Protein AF-A0A2G6C5L3-F1 (afdb_monomer_lite)

Foldseek 3Di:
DPDVVVVVVVVVVVCVVPVVVNVVVVVVVVVVVVVVVVVVVVLVVLVVVLVVVVCVVCVNDDDDDDDQDDPCVLQAADQQHDLVVLVVLVVQLVVVVVVVVVLCVVLVHDDDPVPADRQWDAQPPDDPPDDPSRRIGGDCPGVSRVVVSVVSVVVCVVVDCRDPVNVVVVCVVVVNPDDWDDQAAPPQAWPPQKAFQAPFDGDLVDRDQAFPDPALLRLQLCQSGRVFEGATAVVVCVVFFAPAPLLDQPFQEWAHELNNCCVRCVVVQVQDDQDPDPVVNVVSVVSSSVSQAFDKTKMKGKDPVVVVLSVVQVVLVVLCVVCVPPPPDDRDQWHWDDDPGHNDDIGTPHHNDDPVRVVVVVVVQVSCVSVVNDDDIDMDMGMYTYRGYDHADDDDDADDDPVSVSCPSNDDHDNHSHIYRHPVSNVSD

pLDDT: mean 88.71, std 8.8, range [53.41, 97.69]

Radius of gyration: 32.71 Å; chains: 1; bounding box: 73×80×100 Å

Sequence (429 aa):
MIRPSYCLKLARTKLSSKRGVLVTSVIVASLLFAALIVTVIVFTGAQKSAVEFIKQSGNDRYLVKVSPYIPYEQINFSLHPSLKEVRKIKAFEKRYYQQLKDKYKSLGLKYSQESEIPALQPWANAPDTLPEEQRVTVNFSSPIIQAMNARKFREYAKSATNKLSDLRQIGNKYGATGYYFVDKPSGLPVIPGTRFIQDGKEDFSVSELKSANPTNYGYYTKAIYNSNYTFTDQRLLERYLLTTDTSDLKGIPVVVSAQEAVALFGKKLGVVDEPKSAGQKKAWLKDLQAKLNGQTYQACYRNSAELSLLDKIQRDYADIKNNENNKNYVKPKLIYDYPAKACGDIVIKQDARTATDKQADAELEANQRKLGSYVAPMHRLLTFQIVGVKYAQPQTDHIKTADQYVKNLLVSSDDSWSLNIPIQMYQTL

Structure (mmCIF, N/CA/C/O backbone):
data_AF-A0A2G6C5L3-F1
#
_entry.id   AF-A0A2G6C5L3-F1
#
loop_
_atom_site.group_PDB
_atom_site.id
_atom_site.type_symbol
_atom_site.label_atom_id
_atom_site.label_alt_id
_atom_site.label_comp_id
_atom_site.label_asym_id
_atom_site.label_entity_id
_atom_site.label_seq_id
_atom_site.pdbx_PDB_ins_code
_atom_site.Cartn_x
_atom_site.Cartn_y
_atom_site.Cartn_z
_atom_site.occupancy
_atom_site.B_iso_or_equiv
_atom_site.auth_seq_id
_atom_site.auth_comp_id
_atom_site.auth_asym_id
_atom_site.auth_atom_id
_atom_site.pdbx_PDB_model_num
ATOM 1 N N . MET A 1 1 ? -12.134 57.193 52.582 1.00 58.41 1 MET A N 1
ATOM 2 C CA . MET A 1 1 ? -12.591 55.809 52.307 1.00 58.41 1 MET A CA 1
ATOM 3 C C . MET A 1 1 ? -13.951 55.596 52.948 1.00 58.41 1 MET A C 1
ATOM 5 O O . MET A 1 1 ? -14.066 55.752 54.159 1.00 58.41 1 MET A O 1
ATOM 9 N N . ILE A 1 2 ? -14.989 55.292 52.165 1.00 59.28 2 ILE A N 1
ATOM 10 C CA . ILE A 1 2 ? -16.306 54.950 52.723 1.00 59.28 2 ILE A CA 1
ATOM 11 C C . ILE A 1 2 ? -16.172 53.604 53.443 1.00 59.28 2 ILE A C 1
ATOM 13 O O . ILE A 1 2 ? -15.650 52.648 52.871 1.00 59.28 2 ILE A O 1
ATOM 17 N N . ARG A 1 3 ? -16.605 53.529 54.710 1.00 75.25 3 ARG A N 1
ATOM 18 C CA . ARG A 1 3 ? -16.563 52.269 55.466 1.00 75.25 3 ARG A CA 1
ATOM 19 C C . ARG A 1 3 ? -17.551 51.272 54.839 1.00 75.25 3 ARG A C 1
ATOM 21 O O . ARG A 1 3 ? -18.703 51.656 54.616 1.00 75.25 3 ARG A O 1
ATOM 28 N N . PRO A 1 4 ? -17.164 50.002 54.623 1.00 78.12 4 PRO A N 1
ATOM 29 C CA . PRO A 1 4 ? -18.036 48.974 54.041 1.00 78.12 4 PRO A CA 1
ATOM 30 C C . PRO A 1 4 ? -19.398 48.848 54.740 1.00 78.12 4 PRO A C 1
ATOM 32 O O . PRO A 1 4 ? -20.414 48.592 54.097 1.00 78.12 4 PRO A O 1
ATOM 35 N N . SER A 1 5 ? -19.440 49.109 56.050 1.00 78.75 5 SER A N 1
ATOM 36 C CA . SER A 1 5 ? -20.660 49.101 56.862 1.00 78.75 5 SER A CA 1
ATOM 37 C C . SER A 1 5 ? -21.695 50.150 56.436 1.00 78.75 5 SER A C 1
ATOM 39 O O . SER A 1 5 ? -22.891 49.857 56.430 1.00 78.75 5 SER A O 1
ATOM 41 N N . TYR A 1 6 ? -21.267 51.349 56.027 1.00 80.19 6 TYR A N 1
ATOM 42 C CA . TYR A 1 6 ? -22.177 52.388 55.535 1.00 80.19 6 TYR A CA 1
ATOM 43 C C . TYR A 1 6 ? -22.708 52.059 54.137 1.00 80.19 6 TYR A C 1
ATOM 45 O O . TYR A 1 6 ? -23.900 52.243 53.884 1.00 80.19 6 TYR A O 1
ATOM 53 N N . CYS A 1 7 ? -21.871 51.486 53.265 1.00 79.94 7 CYS A N 1
ATOM 54 C CA . CYS A 1 7 ? -22.304 50.981 51.958 1.00 79.94 7 CYS A CA 1
ATOM 55 C C . CYS A 1 7 ? -23.360 49.874 52.095 1.00 79.94 7 CYS A C 1
ATOM 57 O O . CYS A 1 7 ? -24.387 49.922 51.421 1.00 79.94 7 CYS A O 1
ATOM 59 N N . LEU A 1 8 ? -23.153 48.915 53.005 1.00 79.81 8 LEU A N 1
ATOM 60 C CA . LEU A 1 8 ? -24.110 47.840 53.297 1.00 79.81 8 LEU A CA 1
ATOM 61 C C . LEU A 1 8 ? -25.448 48.376 53.816 1.00 79.81 8 LEU A C 1
ATOM 63 O O . LEU A 1 8 ? -26.508 47.916 53.389 1.00 79.81 8 LEU A O 1
ATOM 67 N N . LYS A 1 9 ? -25.411 49.374 54.708 1.00 81.94 9 LYS A N 1
ATOM 68 C CA . LYS A 1 9 ? -26.623 49.992 55.261 1.00 81.94 9 LYS A CA 1
ATOM 69 C C . LYS A 1 9 ? -27.423 50.713 54.172 1.00 81.94 9 LYS A C 1
ATOM 71 O O . LYS A 1 9 ? -28.625 50.492 54.066 1.00 81.94 9 LYS A O 1
ATOM 76 N N . LEU A 1 10 ? -26.757 51.491 53.315 1.00 80.81 10 LEU A N 1
ATOM 77 C CA . LEU A 1 10 ? -27.392 52.179 52.186 1.00 80.81 10 LEU A CA 1
ATOM 78 C C . LEU A 1 10 ? -27.960 51.192 51.150 1.00 80.81 10 LEU A C 1
ATOM 80 O O . LEU A 1 10 ? -29.084 51.369 50.675 1.00 80.81 10 LEU A O 1
ATOM 84 N N . ALA A 1 11 ? -27.215 50.127 50.833 1.00 79.94 11 ALA A N 1
ATOM 85 C CA . ALA A 1 11 ? -27.660 49.069 49.931 1.00 79.94 11 ALA A CA 1
ATOM 86 C C . ALA A 1 11 ? -28.921 48.377 50.464 1.00 79.94 11 ALA A C 1
ATOM 88 O O . ALA A 1 11 ? -29.896 48.238 49.729 1.00 79.94 11 ALA A O 1
ATOM 89 N N . ARG A 1 12 ? -28.956 48.027 51.756 1.00 80.31 12 ARG A N 1
ATOM 90 C CA . ARG A 1 12 ? -30.131 47.416 52.395 1.00 80.31 12 ARG A CA 1
ATOM 91 C C . ARG A 1 12 ? -31.370 48.303 52.282 1.00 80.31 12 ARG A C 1
ATOM 93 O O . ARG A 1 12 ? -32.435 47.814 51.905 1.00 80.31 12 ARG A O 1
ATOM 100 N N . THR A 1 13 ? -31.232 49.602 52.540 1.00 79.62 13 THR A N 1
ATOM 101 C CA . THR A 1 13 ? -32.343 50.555 52.408 1.00 79.62 13 THR A CA 1
ATOM 102 C C . THR A 1 13 ? -32.831 50.640 50.960 1.00 79.62 13 THR A C 1
ATOM 104 O O . THR A 1 13 ? -34.032 50.550 50.712 1.00 79.62 13 THR A O 1
ATOM 107 N N . LYS A 1 14 ? -31.921 50.709 49.981 1.00 77.75 14 LYS A N 1
ATOM 108 C CA . LYS A 1 14 ? -32.273 50.781 48.552 1.00 77.75 14 LYS A CA 1
ATOM 109 C C . LYS A 1 14 ? -32.912 49.491 48.016 1.00 77.75 14 LYS A C 1
ATOM 111 O O . LYS A 1 14 ? -33.814 49.555 47.185 1.00 77.75 14 LYS A O 1
ATOM 116 N N . LEU A 1 15 ? -32.491 48.326 48.511 1.00 76.62 15 LEU A N 1
ATOM 117 C CA . LEU A 1 15 ? -33.104 47.034 48.176 1.00 76.62 15 LEU A CA 1
ATOM 118 C C . LEU A 1 15 ? -34.508 46.908 48.792 1.00 76.62 15 LEU A C 1
ATOM 120 O O . LEU A 1 15 ? -35.412 46.374 48.153 1.00 76.62 15 LEU A O 1
ATOM 124 N N . SER A 1 16 ? -34.723 47.461 49.993 1.00 75.50 16 SER A N 1
ATOM 125 C CA . SER A 1 16 ? -36.032 47.444 50.662 1.00 75.50 16 SER A CA 1
ATOM 126 C C . SER A 1 16 ? -37.097 48.333 50.008 1.00 75.50 16 SER A C 1
ATOM 128 O O . SER A 1 16 ? -38.280 48.028 50.156 1.00 75.50 16 SER A O 1
ATOM 130 N N . SER A 1 17 ? -36.705 49.383 49.270 1.00 80.81 17 SER A N 1
ATOM 131 C CA . SER A 1 17 ? -37.630 50.283 48.561 1.00 80.81 17 SER A CA 1
ATOM 132 C C . SER A 1 17 ? -37.996 49.802 47.153 1.00 80.81 17 SER A C 1
ATOM 134 O O . SER A 1 17 ? -39.072 50.125 46.658 1.00 80.81 17 SER A O 1
ATOM 136 N N . LYS A 1 18 ? -37.149 48.981 46.513 1.00 81.88 18 LYS A N 1
ATOM 137 C CA . LYS A 1 18 ? -37.392 48.394 45.180 1.00 81.88 18 LYS A CA 1
ATOM 138 C C . LYS A 1 18 ? -37.656 46.884 45.235 1.00 81.88 18 LYS A C 1
ATOM 140 O O . LYS A 1 18 ? -37.050 46.118 44.487 1.00 81.88 18 LYS A O 1
ATOM 145 N N . ARG A 1 19 ? -38.580 46.453 46.104 1.00 77.06 19 ARG A N 1
ATOM 146 C CA . ARG A 1 19 ? -38.867 45.024 46.366 1.00 77.06 19 ARG A CA 1
ATOM 147 C C . ARG A 1 19 ? -39.199 44.215 45.107 1.00 77.06 19 ARG A C 1
ATOM 149 O O . ARG A 1 19 ? -38.681 43.116 44.968 1.00 77.06 19 ARG A O 1
ATOM 156 N N . GLY A 1 20 ? -39.990 44.757 44.177 1.00 79.56 20 GLY A N 1
ATOM 157 C CA . GLY A 1 20 ? -40.333 44.059 42.928 1.00 79.56 20 GLY A CA 1
ATOM 158 C C . GLY A 1 20 ? -39.110 43.762 42.051 1.00 79.56 20 GLY A C 1
ATOM 159 O O . GLY A 1 20 ? -38.888 42.621 41.667 1.00 79.56 20 GLY A O 1
ATOM 160 N N . VAL A 1 21 ? -38.255 44.764 41.818 1.00 80.06 21 VAL A N 1
ATOM 161 C CA . VAL A 1 21 ? -37.018 44.611 41.025 1.00 80.06 21 VAL A CA 1
ATOM 162 C C . VAL A 1 21 ? -36.013 43.694 41.725 1.00 80.06 21 VAL A C 1
ATOM 164 O O . VAL A 1 21 ? -35.337 42.912 41.065 1.00 80.06 21 VAL A O 1
ATOM 167 N N . LEU A 1 22 ? -35.925 43.759 43.058 1.00 82.75 22 LEU A N 1
ATOM 168 C CA . LEU A 1 22 ? -35.101 42.845 43.850 1.00 82.75 22 LEU A CA 1
ATOM 169 C C . LEU A 1 22 ? -35.539 41.389 43.650 1.00 82.75 22 LEU A C 1
ATOM 171 O O . LEU A 1 22 ? -34.699 40.546 43.350 1.00 82.75 22 LEU A O 1
ATOM 175 N N . VAL A 1 23 ? -36.836 41.104 43.801 1.00 83.31 23 VAL A N 1
ATOM 176 C CA . VAL A 1 23 ? -37.385 39.749 43.658 1.00 83.31 23 VAL A CA 1
ATOM 177 C C . VAL A 1 23 ? -37.130 39.216 42.250 1.00 83.31 23 VAL A C 1
ATOM 179 O O . VAL A 1 23 ? -36.588 38.122 42.116 1.00 83.31 23 VAL A O 1
ATOM 182 N N . THR A 1 24 ? -37.412 40.001 41.206 1.00 84.50 24 THR A N 1
ATOM 183 C CA . THR A 1 24 ? -37.155 39.587 39.819 1.00 84.50 24 THR A CA 1
ATOM 184 C C . THR A 1 24 ? -35.671 39.311 39.571 1.00 84.50 24 THR A C 1
ATOM 186 O O . THR A 1 24 ? -35.332 38.265 39.025 1.00 84.50 24 THR A O 1
ATOM 189 N N . SER A 1 25 ? -34.768 40.191 40.018 1.00 85.38 25 SER A N 1
ATOM 190 C CA . SER A 1 25 ? -33.321 39.997 39.848 1.00 85.38 25 SER A CA 1
ATOM 191 C C . SER A 1 25 ? -32.800 38.764 40.588 1.00 85.38 25 SER A C 1
ATOM 193 O O . SER A 1 25 ? -31.971 38.036 40.047 1.00 85.38 25 SER A O 1
ATOM 195 N N . VAL A 1 26 ? -33.296 38.497 41.801 1.00 88.25 26 VAL A N 1
ATOM 196 C CA . VAL A 1 26 ? -32.927 37.298 42.570 1.00 88.25 26 VAL A CA 1
ATOM 197 C C . VAL A 1 26 ? -33.439 36.036 41.884 1.00 88.25 26 VAL A C 1
ATOM 199 O O . VAL A 1 26 ? -32.685 35.072 41.783 1.00 88.25 26 VAL A O 1
ATOM 202 N N . ILE A 1 27 ? -34.673 36.036 41.373 1.00 89.81 27 ILE A N 1
ATOM 203 C CA . ILE A 1 27 ? -35.239 34.891 40.647 1.00 89.81 27 ILE A CA 1
ATOM 204 C C . ILE A 1 27 ? -34.437 34.615 39.373 1.00 89.81 27 ILE A C 1
ATOM 206 O O . ILE A 1 27 ? -34.019 33.481 39.160 1.00 89.81 27 ILE A O 1
ATOM 210 N N . VAL A 1 28 ? -34.165 35.638 38.558 1.00 90.25 28 VAL A N 1
ATOM 211 C CA . VAL A 1 28 ? -33.396 35.484 37.312 1.00 90.25 28 VAL A CA 1
ATOM 212 C C . VAL A 1 28 ? -31.980 34.987 37.605 1.00 90.25 28 VAL A C 1
ATOM 214 O O . VAL A 1 28 ? -31.534 34.025 36.984 1.00 90.25 28 VAL A O 1
ATOM 217 N N . ALA A 1 29 ? -31.289 35.576 38.586 1.00 90.00 29 ALA A N 1
ATOM 218 C CA . ALA A 1 29 ? -29.961 35.116 38.981 1.00 90.00 29 ALA A CA 1
ATOM 219 C C . ALA A 1 29 ? -29.993 33.669 39.497 1.00 90.00 29 ALA A C 1
ATOM 221 O O . ALA A 1 29 ? -29.172 32.855 39.084 1.00 90.00 29 ALA A O 1
ATOM 222 N N . SER A 1 30 ? -30.967 33.320 40.342 1.00 90.44 30 SER A N 1
ATOM 223 C CA . SER A 1 30 ? -31.107 31.964 40.889 1.00 90.44 30 SER A CA 1
ATOM 224 C C . SER A 1 30 ? -31.407 30.936 39.801 1.00 90.44 30 SER A C 1
ATOM 226 O O . SER A 1 30 ? -30.831 29.854 39.827 1.00 90.44 30 SER A O 1
ATOM 228 N N . LEU A 1 31 ? -32.248 31.270 38.817 1.00 92.25 31 LEU A N 1
ATOM 229 C CA . LEU A 1 31 ? -32.533 30.407 37.667 1.00 92.25 31 LEU A CA 1
ATOM 230 C C . LEU A 1 31 ? -31.295 30.200 36.793 1.00 92.25 31 LEU A C 1
ATOM 232 O O . LEU A 1 31 ? -31.031 29.073 36.384 1.00 92.25 31 LEU A O 1
ATOM 236 N N . LEU A 1 32 ? -30.505 31.250 36.549 1.00 90.56 32 LEU A N 1
ATOM 237 C CA . LEU A 1 32 ? -29.248 31.136 35.805 1.00 90.56 32 LEU A CA 1
ATOM 238 C C . LEU A 1 32 ? -28.229 30.263 36.547 1.00 90.56 32 LEU A C 1
ATOM 240 O O . LEU A 1 32 ? -27.622 29.383 35.939 1.00 90.56 32 LEU A O 1
ATOM 244 N N . PHE A 1 33 ? -28.076 30.451 37.862 1.00 92.00 33 PHE A N 1
ATOM 245 C CA . PHE A 1 33 ? -27.205 29.605 38.681 1.00 92.00 33 PHE A CA 1
ATOM 246 C C . PHE A 1 33 ? -27.696 28.156 38.741 1.00 92.00 33 PHE A C 1
ATOM 248 O O . PHE A 1 33 ? -26.890 27.242 38.592 1.00 92.00 33 PHE A O 1
ATOM 255 N N . ALA A 1 34 ? -29.001 27.927 38.901 1.00 91.81 34 ALA A N 1
ATOM 256 C CA . ALA A 1 34 ? -29.583 26.588 38.894 1.00 91.81 34 ALA A CA 1
ATOM 257 C C . ALA A 1 34 ? -29.374 25.896 37.541 1.00 91.81 34 ALA A C 1
ATOM 259 O O . ALA A 1 34 ? -28.924 24.753 37.508 1.00 91.81 34 ALA A O 1
ATOM 260 N N . ALA A 1 35 ? -29.614 26.596 36.429 1.00 90.00 35 ALA A N 1
ATOM 261 C CA . ALA A 1 35 ? -29.361 26.078 35.088 1.00 90.00 35 ALA A CA 1
ATOM 262 C C . ALA A 1 35 ? -27.881 25.719 34.889 1.00 90.00 35 ALA A C 1
ATOM 264 O O . ALA A 1 35 ? -27.574 24.653 34.354 1.00 90.00 35 ALA A O 1
ATOM 265 N N . LEU A 1 36 ? -26.959 26.558 35.370 1.00 89.62 36 LEU A N 1
ATOM 266 C CA . LEU A 1 36 ? -25.522 26.298 35.289 1.00 89.62 36 LEU A CA 1
ATOM 267 C C . LEU A 1 36 ? -25.117 25.081 36.132 1.00 89.62 36 LEU A C 1
ATOM 269 O O . LEU A 1 36 ? -24.402 24.214 35.636 1.00 89.62 36 LEU A O 1
ATOM 273 N N . ILE A 1 37 ? -25.618 24.962 37.365 1.00 90.69 37 ILE A N 1
ATOM 274 C CA . ILE A 1 37 ? -25.358 23.809 38.241 1.00 90.69 37 ILE A CA 1
ATOM 275 C C . ILE A 1 37 ? -25.902 22.518 37.620 1.00 90.69 37 ILE A C 1
ATOM 277 O O . ILE A 1 37 ? -25.174 21.531 37.543 1.00 90.69 37 ILE A O 1
ATOM 281 N N . VAL A 1 38 ? -27.147 22.523 37.131 1.00 90.25 38 VAL A N 1
ATOM 282 C CA . VAL A 1 38 ? -27.752 21.367 36.446 1.00 90.25 38 VAL A CA 1
ATOM 283 C C . VAL A 1 38 ? -26.910 20.967 35.239 1.00 90.25 38 VAL A C 1
ATOM 285 O O . VAL A 1 38 ? -26.604 19.789 35.069 1.00 90.25 38 VAL A O 1
ATOM 288 N N . THR A 1 39 ? -26.469 21.944 34.449 1.00 82.56 39 THR A N 1
ATOM 289 C CA . THR A 1 39 ? -25.596 21.710 33.295 1.00 82.56 39 THR A CA 1
ATOM 290 C C . THR A 1 39 ? -24.295 21.030 33.731 1.00 82.56 39 THR A C 1
ATOM 292 O O . THR A 1 39 ? -23.969 19.957 33.229 1.00 82.56 39 THR A O 1
ATOM 295 N N . VAL A 1 40 ? -23.588 21.573 34.727 1.00 86.19 40 VAL A N 1
ATOM 296 C CA . VAL A 1 40 ? -22.339 20.986 35.248 1.00 86.19 40 VAL A CA 1
ATOM 297 C C . VAL A 1 40 ? -22.549 19.560 35.763 1.00 86.19 40 VAL A C 1
ATOM 299 O O . VAL A 1 40 ? -21.735 18.684 35.466 1.00 86.19 40 VAL A O 1
ATOM 302 N N . ILE A 1 41 ? -23.636 19.298 36.494 1.00 86.19 41 ILE A N 1
ATOM 303 C CA . ILE A 1 41 ? -23.951 17.962 37.019 1.00 86.19 41 ILE A CA 1
ATOM 304 C C . ILE A 1 41 ? -24.191 16.973 35.875 1.00 86.19 41 ILE A C 1
ATOM 306 O O . ILE A 1 41 ? -23.605 15.891 35.883 1.00 86.19 41 ILE A O 1
ATOM 310 N N . VAL A 1 42 ? -24.999 17.343 34.876 1.00 82.25 42 VAL A N 1
ATOM 311 C CA . VAL A 1 42 ? -25.299 16.484 33.720 1.00 82.25 42 VAL A CA 1
ATOM 312 C C . VAL A 1 42 ? -24.031 16.177 32.926 1.00 82.25 42 VAL A C 1
ATOM 314 O O . VAL A 1 42 ? -23.765 15.011 32.640 1.00 82.25 42 VAL A O 1
ATOM 317 N N . PHE A 1 43 ? -23.203 17.183 32.630 1.00 79.44 43 PHE A N 1
ATOM 318 C CA . PHE A 1 43 ? -21.947 16.979 31.901 1.00 79.44 43 PHE A CA 1
ATOM 319 C C . PHE A 1 43 ? -20.946 16.128 32.691 1.00 79.44 43 PHE A C 1
ATOM 321 O O . PHE A 1 43 ? -20.358 15.200 32.137 1.00 79.44 43 PHE A O 1
ATOM 328 N N . THR A 1 44 ? -20.795 16.378 33.993 1.00 82.56 44 THR A N 1
ATOM 329 C CA . THR A 1 44 ? -19.898 15.590 34.855 1.00 82.56 44 THR A CA 1
ATOM 330 C C . THR A 1 44 ? -20.381 14.144 34.983 1.00 82.56 44 THR A C 1
ATOM 332 O O . THR A 1 44 ? -19.577 13.212 34.941 1.00 82.56 44 THR A O 1
ATOM 335 N N . GLY A 1 45 ? -21.694 13.942 35.122 1.00 82.69 45 GLY A N 1
ATOM 336 C CA . GLY A 1 45 ? -22.317 12.621 35.165 1.00 82.69 45 GLY A CA 1
ATOM 337 C C . GLY A 1 45 ? -22.121 11.857 33.858 1.00 82.69 45 GLY A C 1
ATOM 338 O O . GLY A 1 45 ? -21.676 10.712 33.887 1.00 82.69 45 GLY A O 1
ATOM 339 N N . ALA A 1 46 ? -22.361 12.507 32.717 1.00 79.38 46 ALA A N 1
ATOM 340 C CA . ALA A 1 46 ? -22.137 11.929 31.395 1.00 79.38 46 ALA A CA 1
ATOM 341 C C . ALA A 1 46 ? -20.663 11.563 31.172 1.00 79.38 46 ALA A C 1
ATOM 343 O O . ALA A 1 46 ? -20.373 10.460 30.718 1.00 79.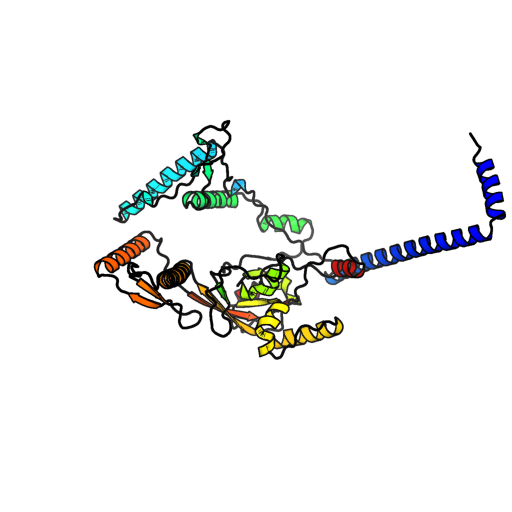38 46 ALA A O 1
ATOM 344 N N . GLN A 1 47 ? -19.723 12.434 31.557 1.00 78.44 47 GLN A N 1
ATOM 345 C CA . GLN A 1 47 ? -18.290 12.152 31.456 1.00 78.44 47 GLN A CA 1
ATOM 346 C C . GLN A 1 47 ? -17.889 10.951 32.320 1.00 78.44 47 GLN A C 1
ATOM 348 O O . GLN A 1 47 ? -17.211 10.049 31.834 1.00 78.44 47 GLN A O 1
ATOM 353 N N . LYS A 1 48 ? -18.318 10.906 33.589 1.00 83.81 48 LYS A N 1
ATOM 354 C CA . LYS A 1 48 ? -18.034 9.768 34.477 1.00 83.81 48 LYS A CA 1
ATOM 355 C C . LYS A 1 48 ? -18.641 8.474 33.945 1.00 83.81 48 LYS A C 1
ATOM 357 O O . LYS A 1 48 ? -17.958 7.457 33.935 1.00 83.81 48 LYS A O 1
ATOM 362 N N . SER A 1 49 ? -19.884 8.522 33.470 1.00 80.62 49 SER A N 1
ATOM 363 C CA . SER A 1 49 ? -20.564 7.366 32.884 1.00 80.62 49 SER A CA 1
ATOM 364 C C . SER A 1 49 ? -19.869 6.879 31.616 1.00 80.62 49 SER A C 1
ATOM 366 O O . SER A 1 49 ? -19.692 5.677 31.462 1.00 80.62 49 SER A O 1
ATOM 368 N N . ALA A 1 50 ? -19.415 7.782 30.745 1.00 75.38 50 ALA A N 1
ATOM 369 C CA . ALA A 1 50 ? -18.663 7.413 29.553 1.00 75.38 50 ALA A CA 1
ATOM 370 C C . ALA A 1 50 ? -17.304 6.795 29.905 1.00 75.38 50 ALA A C 1
ATOM 372 O O . ALA A 1 50 ? -16.947 5.765 29.346 1.00 75.38 50 ALA A O 1
ATOM 373 N N . VAL A 1 51 ? -16.567 7.370 30.862 1.00 76.75 51 VAL A N 1
ATOM 374 C CA . VAL A 1 51 ? -15.300 6.792 31.345 1.00 76.75 51 VAL A CA 1
ATOM 375 C C . VAL A 1 51 ? -15.524 5.395 31.920 1.00 76.75 51 VAL A C 1
ATOM 377 O O . VAL A 1 51 ? -14.766 4.482 31.606 1.00 76.75 51 VAL A O 1
ATOM 380 N N . GLU A 1 52 ? -16.563 5.218 32.731 1.00 82.56 52 GLU A N 1
ATOM 381 C CA . GLU A 1 52 ? -16.903 3.927 33.325 1.00 82.56 52 GLU A CA 1
ATOM 382 C C . GLU A 1 52 ? -17.344 2.912 32.262 1.00 82.56 52 GLU A C 1
ATOM 384 O O . GLU A 1 52 ? -16.876 1.779 32.260 1.00 82.56 52 GLU A O 1
ATOM 389 N N . PHE A 1 53 ? -18.158 3.334 31.293 1.00 80.00 53 PHE A N 1
ATOM 390 C CA . PHE A 1 53 ? -18.535 2.514 30.145 1.00 80.00 53 PHE A CA 1
ATOM 391 C C . PHE A 1 53 ? -17.311 2.082 29.334 1.00 80.00 53 PHE A C 1
ATOM 393 O O . PHE A 1 53 ? -17.192 0.911 28.993 1.00 80.00 53 PHE A O 1
ATOM 400 N N . ILE A 1 54 ? -16.375 2.995 29.053 1.00 72.19 54 ILE A N 1
ATOM 401 C CA . ILE A 1 54 ? -15.140 2.679 28.326 1.00 72.19 54 ILE A CA 1
ATOM 402 C C . ILE A 1 54 ? -14.312 1.664 29.116 1.00 72.19 54 ILE A C 1
ATOM 404 O O . ILE A 1 54 ? -13.895 0.659 28.542 1.00 72.19 54 ILE A O 1
ATOM 408 N N . LYS A 1 55 ? -14.128 1.879 30.426 1.00 75.69 55 LYS A N 1
ATOM 409 C CA . LYS A 1 55 ? -13.425 0.936 31.308 1.00 75.69 55 LYS A CA 1
ATOM 410 C C . LYS A 1 55 ? -14.063 -0.447 31.277 1.00 75.69 55 LYS A C 1
ATOM 412 O O . LYS A 1 55 ? -13.376 -1.417 30.971 1.00 75.69 55 LYS A O 1
ATOM 417 N N . GLN A 1 56 ? -15.373 -0.532 31.492 1.00 79.75 56 GLN A N 1
ATOM 418 C CA . GLN A 1 56 ? -16.106 -1.798 31.475 1.00 79.75 56 GLN A CA 1
ATOM 419 C C . GLN A 1 56 ? -16.066 -2.461 30.094 1.00 79.75 56 GLN A C 1
ATOM 421 O O . GLN A 1 56 ? -15.822 -3.658 29.996 1.00 79.75 56 GLN A O 1
ATOM 426 N N . SER A 1 57 ? -16.214 -1.692 29.011 1.00 71.56 57 SER A N 1
ATOM 427 C CA . SER A 1 57 ? -16.125 -2.207 27.637 1.00 71.56 57 SER A CA 1
ATOM 428 C C . SER A 1 57 ? -14.737 -2.758 27.294 1.00 71.56 57 SER A C 1
ATOM 430 O O . SER A 1 57 ? -14.611 -3.655 26.462 1.00 71.56 57 SER A O 1
ATOM 432 N N . GLY A 1 58 ? -13.696 -2.229 27.943 1.00 69.25 58 GLY A N 1
ATOM 433 C CA . GLY A 1 58 ? -12.323 -2.704 27.853 1.00 69.25 58 GLY A CA 1
ATOM 434 C C . GLY A 1 58 ? -11.967 -3.777 28.883 1.00 69.25 58 GLY A C 1
ATOM 435 O O . GLY A 1 58 ? -10.806 -4.175 28.927 1.00 69.25 58 GLY A O 1
ATOM 436 N N . ASN A 1 59 ? -12.910 -4.242 29.714 1.00 77.88 59 ASN A N 1
ATOM 437 C CA . ASN A 1 59 ? -12.649 -5.108 30.873 1.00 77.88 59 ASN A CA 1
ATOM 438 C C . ASN A 1 59 ? -11.515 -4.564 31.768 1.00 77.88 59 ASN A C 1
ATOM 440 O O . ASN A 1 59 ? -10.565 -5.284 32.084 1.00 77.88 59 ASN A O 1
ATOM 444 N N . ASP A 1 60 ? -11.570 -3.268 32.086 1.00 80.31 60 ASP A N 1
ATOM 445 C CA . ASP A 1 60 ? -10.545 -2.503 32.813 1.00 80.31 60 ASP A CA 1
ATOM 446 C C . ASP A 1 60 ? -9.162 -2.484 32.142 1.00 80.31 60 ASP A C 1
ATOM 448 O O . ASP A 1 60 ? -8.139 -2.186 32.762 1.00 80.31 60 ASP A O 1
ATOM 452 N N . ARG A 1 61 ? -9.115 -2.772 30.838 1.00 79.94 61 ARG A N 1
ATOM 453 C CA . ARG A 1 61 ? -7.909 -2.709 30.011 1.00 79.94 61 ARG A CA 1
ATOM 454 C C . ARG A 1 61 ? -8.073 -1.661 28.925 1.00 79.94 61 ARG A C 1
ATOM 456 O O . ARG A 1 61 ? -9.168 -1.349 28.466 1.00 79.94 61 ARG A O 1
ATOM 463 N N . TYR A 1 62 ? -6.941 -1.144 28.476 1.00 79.19 62 TYR A N 1
ATOM 464 C CA . TYR A 1 62 ? -6.858 -0.240 27.341 1.00 79.19 62 TYR A CA 1
ATOM 465 C C . TYR A 1 62 ? -5.810 -0.751 26.356 1.00 79.19 62 TYR A C 1
ATOM 467 O O . TYR A 1 62 ? -4.883 -1.479 26.715 1.00 79.19 62 TYR A O 1
ATOM 475 N N . LEU A 1 63 ? -5.979 -0.375 25.093 1.00 84.00 63 LEU A N 1
ATOM 476 C CA . LEU A 1 63 ? -5.007 -0.645 24.044 1.00 84.00 63 LEU A CA 1
ATOM 477 C C . LEU A 1 63 ? -4.127 0.585 23.856 1.00 84.00 63 LEU A C 1
ATOM 479 O O . LEU A 1 63 ? -4.626 1.706 23.785 1.00 84.00 63 LEU A O 1
ATOM 483 N N . VAL A 1 64 ? -2.822 0.365 23.730 1.00 86.50 64 VAL A N 1
ATOM 484 C CA . VAL A 1 64 ? -1.867 1.412 23.365 1.00 86.50 64 VAL A CA 1
ATOM 485 C C . VAL A 1 64 ? -1.343 1.102 21.977 1.00 86.50 64 VAL A C 1
ATOM 487 O O . VAL A 1 64 ? -0.694 0.076 21.765 1.00 86.50 64 VAL A O 1
ATOM 490 N N . LYS A 1 65 ? -1.622 1.992 21.024 1.00 86.81 65 LYS A N 1
ATOM 491 C CA . LYS A 1 65 ? -0.996 1.944 19.704 1.00 86.81 65 LYS A CA 1
ATOM 492 C C . LYS A 1 65 ? 0.357 2.639 19.787 1.00 86.81 65 LYS A C 1
ATOM 494 O O . LYS A 1 65 ? 0.444 3.777 20.237 1.00 86.81 65 LYS A O 1
ATOM 499 N N . VAL A 1 66 ? 1.400 1.956 19.335 1.00 87.56 66 VAL A N 1
ATOM 500 C CA . VAL A 1 66 ? 2.758 2.498 19.266 1.00 87.56 66 VAL A CA 1
ATOM 501 C C . VAL A 1 66 ? 3.307 2.314 17.860 1.00 87.56 66 VAL A C 1
ATOM 503 O O . VAL A 1 66 ? 3.007 1.322 17.197 1.00 87.56 66 VAL A O 1
ATOM 506 N N . SER A 1 67 ? 4.145 3.252 17.434 1.00 87.19 67 SER A N 1
ATOM 507 C CA . SER A 1 67 ? 4.895 3.167 16.182 1.00 87.19 67 SER A CA 1
ATOM 508 C C . SER A 1 67 ? 6.381 3.327 16.494 1.00 87.19 67 SER A C 1
ATOM 510 O O . SER A 1 67 ? 6.730 4.172 17.323 1.00 87.19 67 SER A O 1
ATOM 512 N N . PRO A 1 68 ? 7.275 2.543 15.869 1.00 87.69 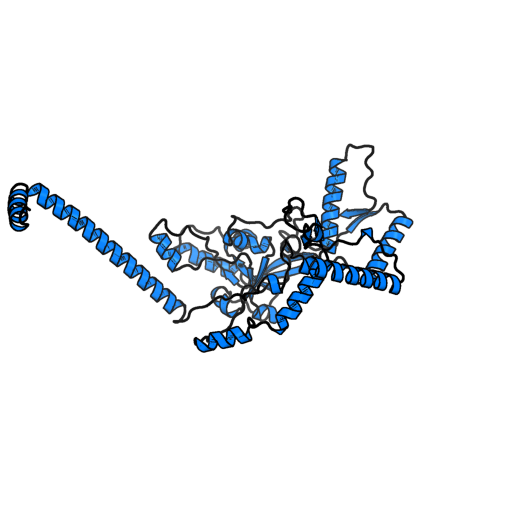68 PRO A N 1
ATOM 513 C CA . PRO A 1 68 ? 8.703 2.705 16.088 1.00 87.69 68 PRO A CA 1
ATOM 514 C C . PRO A 1 68 ? 9.152 4.068 15.553 1.00 87.69 68 PRO A C 1
ATOM 516 O O . PRO A 1 68 ? 8.921 4.397 14.390 1.00 87.69 68 PRO A O 1
ATOM 519 N N . TYR A 1 69 ? 9.823 4.857 16.390 1.00 88.69 69 TYR A N 1
ATOM 520 C CA . TYR A 1 69 ? 10.491 6.068 15.925 1.00 88.69 69 TYR A CA 1
ATOM 521 C C . TYR A 1 69 ? 11.797 5.681 15.235 1.00 88.69 69 TYR A C 1
ATOM 523 O O . TYR A 1 69 ? 12.718 5.180 15.885 1.00 88.69 69 TYR A O 1
ATOM 531 N N . ILE A 1 70 ? 11.869 5.893 13.923 1.00 89.75 70 ILE A N 1
ATOM 532 C CA . ILE A 1 70 ? 13.079 5.676 13.130 1.00 89.75 70 ILE A CA 1
ATOM 533 C C . ILE A 1 70 ? 13.635 7.055 12.754 1.00 89.75 70 ILE A C 1
ATOM 535 O O . ILE A 1 70 ? 13.001 7.757 11.964 1.00 89.75 70 ILE A O 1
ATOM 539 N N . PRO A 1 71 ? 14.791 7.474 13.301 1.00 90.25 71 PRO A N 1
ATOM 540 C CA . PRO A 1 71 ? 15.351 8.783 12.996 1.00 90.25 71 PRO A CA 1
ATOM 541 C C . PRO A 1 71 ? 15.679 8.896 11.504 1.00 90.25 71 PRO A C 1
ATOM 543 O O . PRO A 1 71 ? 16.447 8.090 10.975 1.00 90.25 71 PRO A O 1
ATOM 546 N N . TYR A 1 72 ? 15.129 9.912 10.838 1.00 88.31 72 TYR A N 1
ATOM 547 C CA . TYR A 1 72 ? 15.252 10.086 9.387 1.00 88.31 72 TYR A CA 1
ATOM 548 C C . TYR A 1 72 ? 16.714 10.053 8.910 1.00 88.31 72 TYR A C 1
ATOM 550 O O . TYR A 1 72 ? 17.050 9.294 8.005 1.00 88.31 72 TYR A O 1
ATOM 558 N N . GLU A 1 73 ? 17.608 10.777 9.587 1.00 88.06 73 GLU A N 1
ATOM 559 C CA . GLU A 1 73 ? 19.035 10.885 9.236 1.00 88.06 73 GLU A CA 1
ATOM 560 C C . GLU A 1 73 ? 19.805 9.550 9.288 1.00 88.06 73 GLU A C 1
ATOM 562 O O . GLU A 1 73 ? 20.831 9.370 8.617 1.00 88.06 73 GLU A O 1
ATOM 567 N N . GLN A 1 74 ? 19.305 8.586 10.072 1.00 88.12 74 GLN A N 1
ATOM 568 C CA . GLN A 1 74 ? 19.912 7.260 10.211 1.00 88.12 74 GLN A CA 1
ATOM 569 C C . GLN A 1 74 ? 19.597 6.349 9.025 1.00 88.12 74 GLN A C 1
ATOM 571 O O . GLN A 1 74 ? 20.346 5.409 8.774 1.00 88.12 74 GLN A O 1
ATOM 576 N N . ILE A 1 75 ? 18.511 6.618 8.293 1.00 90.44 75 ILE A N 1
ATOM 577 C CA . ILE A 1 75 ? 18.013 5.740 7.224 1.00 90.44 75 ILE A CA 1
ATOM 578 C C . ILE A 1 75 ? 17.927 6.423 5.854 1.00 90.44 75 ILE A C 1
ATOM 580 O O . ILE A 1 75 ? 17.939 5.732 4.840 1.00 90.44 75 ILE A O 1
ATOM 584 N N . ASN A 1 76 ? 17.904 7.755 5.816 1.00 91.44 76 ASN A N 1
ATOM 585 C CA . ASN A 1 76 ? 17.780 8.567 4.609 1.00 91.44 76 ASN A CA 1
ATOM 586 C C . ASN A 1 76 ? 18.813 9.701 4.584 1.00 91.44 76 ASN A C 1
ATOM 588 O O . ASN A 1 76 ? 19.544 9.924 5.550 1.00 91.44 76 ASN A O 1
ATOM 592 N N . PHE A 1 77 ? 18.903 10.401 3.456 1.00 91.62 77 PHE A N 1
ATOM 593 C CA . PHE A 1 77 ? 19.658 11.648 3.330 1.00 91.62 77 PHE A CA 1
ATOM 594 C C . PHE A 1 77 ? 18.719 12.849 3.401 1.00 91.62 77 PHE A C 1
ATOM 596 O O . PHE A 1 77 ? 17.595 12.792 2.894 1.00 91.62 77 PHE A O 1
ATOM 603 N N . SER A 1 78 ? 19.194 13.945 3.991 1.00 91.38 78 SER A N 1
ATOM 604 C CA . SER A 1 78 ? 18.563 15.255 3.828 1.00 91.38 78 SER A CA 1
ATOM 605 C C . SER A 1 78 ? 18.505 15.638 2.347 1.00 91.38 78 SER A C 1
ATOM 607 O O . SER A 1 78 ? 19.423 15.330 1.582 1.00 91.38 78 SER A O 1
ATOM 609 N N . LEU A 1 79 ? 17.440 16.343 1.950 1.00 92.88 79 LEU A N 1
ATOM 610 C CA . LEU A 1 79 ? 17.314 16.908 0.603 1.00 92.88 79 LEU A CA 1
ATOM 611 C C . LEU A 1 79 ? 18.504 17.823 0.270 1.00 92.88 79 LEU A C 1
ATOM 613 O O . LEU A 1 79 ? 18.990 17.800 -0.860 1.00 92.88 79 LEU A O 1
ATOM 617 N N . HIS A 1 80 ? 18.984 18.571 1.269 1.00 93.56 80 HIS A N 1
ATOM 618 C CA . HIS A 1 80 ? 20.150 19.450 1.197 1.00 93.56 80 HIS A CA 1
ATOM 619 C C . HIS A 1 80 ? 21.281 18.854 2.051 1.00 93.56 80 HIS A C 1
ATOM 621 O O . HIS A 1 80 ? 21.339 19.102 3.260 1.00 93.56 80 HIS A O 1
ATOM 627 N N . PRO A 1 81 ? 22.151 18.018 1.464 1.00 92.44 81 PRO A N 1
ATOM 628 C CA . PRO A 1 81 ? 23.197 17.329 2.207 1.00 92.44 81 PRO A CA 1
ATOM 629 C C . PRO A 1 81 ? 24.303 18.289 2.662 1.00 92.44 81 PRO A C 1
ATOM 631 O O . PRO A 1 81 ? 24.602 19.304 2.027 1.00 92.44 81 PRO A O 1
ATOM 634 N N . SER A 1 82 ? 24.979 17.931 3.754 1.00 93.69 82 SER A N 1
ATOM 635 C CA . SER A 1 82 ? 26.213 18.612 4.157 1.00 93.69 82 SER A CA 1
ATOM 636 C C . SER A 1 82 ? 27.335 18.386 3.132 1.00 93.69 82 SER A C 1
ATOM 638 O O . SER A 1 82 ? 27.358 17.369 2.437 1.00 93.69 82 SER A O 1
ATOM 640 N N . LEU A 1 83 ? 28.344 19.266 3.082 1.00 94.38 83 LEU A N 1
ATOM 641 C CA . LEU A 1 83 ? 29.513 19.088 2.200 1.00 94.38 83 LEU A CA 1
ATOM 642 C C . LEU A 1 83 ? 30.195 17.714 2.382 1.00 94.38 83 LEU A C 1
ATOM 644 O O . LEU A 1 83 ? 30.618 17.069 1.420 1.00 94.38 83 LEU A O 1
ATOM 648 N N . LYS A 1 84 ? 30.264 17.222 3.626 1.00 94.69 84 LYS A N 1
ATOM 649 C CA . LYS A 1 84 ? 30.806 15.892 3.947 1.00 94.69 84 LYS A CA 1
ATOM 650 C C . LYS A 1 84 ? 29.975 14.772 3.318 1.00 94.69 84 LYS A C 1
ATOM 652 O O . LYS A 1 84 ? 30.536 13.772 2.873 1.00 94.69 84 LYS A O 1
ATOM 657 N N . GLU A 1 85 ? 28.655 14.909 3.306 1.00 94.19 85 GLU A N 1
ATOM 658 C CA . GLU A 1 85 ? 27.754 13.935 2.691 1.00 94.19 85 GLU A CA 1
ATOM 659 C C . GLU A 1 85 ? 27.797 13.995 1.173 1.00 94.19 85 GLU A C 1
ATOM 661 O O . GLU A 1 85 ? 27.886 12.938 0.559 1.00 94.19 85 GLU A O 1
ATOM 666 N N . VAL A 1 86 ? 27.853 15.190 0.577 1.00 96.25 86 VAL A N 1
ATOM 667 C CA . VAL A 1 86 ? 28.057 15.359 -0.870 1.00 96.25 86 VAL A CA 1
ATOM 668 C C . VAL A 1 86 ? 29.281 14.573 -1.334 1.00 96.25 86 VAL A C 1
ATOM 670 O O . VAL A 1 86 ? 29.190 13.753 -2.247 1.00 96.25 86 VAL A O 1
ATOM 673 N N . ARG A 1 87 ? 30.417 14.738 -0.648 1.00 96.38 87 ARG A N 1
ATOM 674 C CA . ARG A 1 87 ? 31.655 14.011 -0.967 1.00 96.38 87 ARG A CA 1
ATOM 675 C C . ARG A 1 87 ? 31.509 12.499 -0.818 1.00 96.38 87 ARG A C 1
ATOM 677 O O . ARG A 1 87 ? 32.006 11.748 -1.655 1.00 96.38 87 ARG A O 1
ATOM 684 N N . LYS A 1 88 ? 30.808 12.034 0.222 1.00 95.56 88 LYS A N 1
ATOM 685 C CA . LYS A 1 88 ? 30.516 10.603 0.415 1.00 95.56 88 LYS A CA 1
ATOM 686 C C . LYS A 1 88 ? 29.629 10.044 -0.698 1.00 95.56 88 LYS A C 1
ATOM 688 O O . LYS A 1 88 ? 29.901 8.941 -1.166 1.00 95.56 88 LYS A O 1
ATOM 693 N N . ILE A 1 89 ? 28.601 10.787 -1.107 1.00 96.81 89 ILE A N 1
ATOM 694 C CA . ILE A 1 89 ? 27.684 10.405 -2.184 1.00 96.81 89 ILE A CA 1
ATOM 695 C C . ILE A 1 89 ? 28.458 10.309 -3.501 1.00 96.81 89 ILE A C 1
ATOM 697 O O . ILE A 1 89 ? 28.461 9.240 -4.100 1.00 96.81 89 ILE A O 1
ATOM 701 N N . LYS A 1 90 ? 29.223 11.343 -3.880 1.00 96.19 90 LYS A N 1
ATOM 702 C CA . LYS A 1 90 ? 30.063 11.339 -5.096 1.00 96.19 90 LYS A CA 1
ATOM 703 C C . LYS A 1 90 ? 31.078 10.191 -5.110 1.00 96.19 90 LYS A C 1
ATOM 705 O O . LYS A 1 90 ? 31.277 9.530 -6.129 1.00 96.19 90 LYS A O 1
ATOM 710 N N . ALA A 1 91 ? 31.717 9.911 -3.971 1.00 96.69 91 ALA A N 1
ATOM 711 C CA . ALA A 1 91 ? 32.659 8.799 -3.859 1.00 96.69 91 ALA A CA 1
ATOM 712 C C . ALA A 1 91 ? 31.974 7.432 -4.027 1.00 96.69 91 ALA A C 1
ATOM 714 O O . ALA A 1 91 ? 32.548 6.524 -4.633 1.00 96.69 91 ALA A O 1
ATOM 715 N N . PHE A 1 92 ? 30.763 7.270 -3.488 1.00 96.88 92 PHE A N 1
ATOM 716 C CA . PHE A 1 92 ? 29.983 6.046 -3.640 1.00 96.88 92 PHE A CA 1
ATOM 717 C C . PHE A 1 92 ? 29.445 5.894 -5.068 1.00 96.88 92 PHE A C 1
ATOM 719 O O . PHE A 1 92 ? 29.578 4.816 -5.634 1.00 96.88 92 PHE A O 1
ATOM 726 N N . GLU A 1 93 ? 28.930 6.963 -5.672 1.00 97.00 93 GLU A N 1
ATOM 727 C CA . GLU A 1 93 ? 28.486 7.030 -7.069 1.00 97.00 93 GLU A CA 1
ATOM 728 C C . GLU A 1 93 ? 29.581 6.576 -8.039 1.00 97.00 93 GLU A C 1
ATOM 730 O O . GLU A 1 93 ? 29.360 5.664 -8.836 1.00 97.00 93 GLU A O 1
ATOM 735 N N . LYS A 1 94 ? 30.804 7.109 -7.898 1.00 96.00 94 LYS A N 1
ATOM 736 C CA . LYS A 1 94 ? 31.949 6.684 -8.717 1.00 96.00 94 LYS A CA 1
ATOM 737 C C . LYS A 1 94 ? 32.202 5.177 -8.614 1.00 96.00 94 LYS A C 1
ATOM 739 O O . LYS A 1 94 ? 32.445 4.520 -9.622 1.00 96.00 94 LYS A O 1
ATOM 744 N N . ARG A 1 95 ? 32.147 4.617 -7.399 1.00 96.31 95 ARG A N 1
ATOM 745 C CA . ARG A 1 95 ? 32.325 3.170 -7.175 1.00 96.31 95 ARG A CA 1
ATOM 746 C C . ARG A 1 95 ? 31.166 2.362 -7.748 1.00 96.31 95 ARG A C 1
ATOM 748 O O . ARG A 1 95 ? 31.410 1.318 -8.339 1.00 96.31 95 ARG A O 1
ATOM 755 N N . TYR A 1 96 ? 29.938 2.843 -7.585 1.00 95.50 96 TYR A N 1
ATOM 756 C CA . TYR A 1 96 ? 28.729 2.190 -8.071 1.00 95.50 96 TYR A CA 1
ATOM 757 C C . TYR A 1 96 ? 28.758 2.045 -9.595 1.00 95.50 96 TYR A C 1
ATOM 759 O O . TYR A 1 96 ? 28.622 0.935 -10.105 1.00 95.50 96 TYR A O 1
ATOM 767 N N . TYR A 1 97 ? 29.025 3.131 -10.326 1.00 94.62 97 TYR A N 1
ATOM 768 C CA . TYR A 1 97 ? 29.104 3.071 -11.786 1.00 94.62 97 TYR A CA 1
ATOM 769 C C . TYR A 1 97 ? 30.336 2.332 -12.293 1.00 94.62 97 TYR A C 1
ATOM 771 O O . TYR A 1 97 ? 30.249 1.679 -13.328 1.00 94.62 97 TYR A O 1
ATOM 779 N N . GLN A 1 98 ? 31.457 2.348 -11.564 1.00 95.19 98 GLN A N 1
ATOM 780 C CA . GLN A 1 98 ? 32.587 1.486 -11.912 1.00 95.19 98 GLN A CA 1
ATOM 781 C C . GLN A 1 98 ? 32.207 0.003 -11.803 1.00 95.19 98 GLN A C 1
ATOM 783 O O . GLN A 1 98 ? 32.404 -0.745 -12.753 1.00 95.19 98 GLN A O 1
ATOM 788 N N . GLN A 1 99 ? 31.581 -0.408 -10.696 1.00 94.44 99 GLN A N 1
ATOM 789 C CA . GLN A 1 99 ? 31.099 -1.782 -10.520 1.00 94.44 99 GLN A CA 1
ATOM 790 C C . GLN A 1 99 ? 30.062 -2.167 -11.577 1.00 94.44 99 GLN A C 1
ATOM 792 O O . GLN A 1 99 ? 30.052 -3.303 -12.050 1.00 94.44 99 GLN A O 1
ATOM 797 N N . LEU A 1 100 ? 29.197 -1.228 -11.971 1.00 92.50 100 LEU A N 1
ATOM 798 C CA . LEU A 1 100 ? 28.230 -1.457 -13.034 1.00 92.50 100 LEU A CA 1
ATOM 799 C C . LEU A 1 100 ? 28.931 -1.644 -14.387 1.00 92.50 100 LEU A C 1
ATOM 801 O O . LEU A 1 100 ? 28.644 -2.617 -15.075 1.00 92.50 100 LEU A O 1
ATOM 805 N N . LYS A 1 101 ? 29.903 -0.793 -14.737 1.00 94.31 101 LYS A N 1
ATOM 806 C CA . LYS A 1 101 ? 30.735 -0.945 -15.946 1.00 94.31 101 LYS A CA 1
ATOM 807 C C . LYS A 1 101 ? 31.459 -2.290 -15.967 1.00 94.31 101 LYS A C 1
ATOM 809 O O . LYS A 1 101 ? 31.420 -2.984 -16.981 1.00 94.31 101 LYS A O 1
ATOM 814 N N . ASP A 1 102 ? 32.049 -2.689 -14.844 1.00 94.94 102 ASP A N 1
ATOM 815 C CA . ASP A 1 102 ? 32.739 -3.973 -14.705 1.00 94.94 102 ASP A CA 1
ATOM 816 C C . ASP A 1 102 ? 31.769 -5.151 -14.883 1.00 94.94 102 ASP A C 1
ATOM 818 O O . ASP A 1 102 ? 32.099 -6.122 -15.564 1.00 94.94 102 ASP A O 1
ATOM 822 N N . LYS A 1 103 ? 30.542 -5.042 -14.351 1.00 93.06 103 LYS A N 1
ATOM 823 C CA . LYS A 1 103 ? 29.471 -6.032 -14.548 1.00 93.06 103 LYS A CA 1
ATOM 824 C C . LYS A 1 103 ? 29.031 -6.125 -16.010 1.00 93.06 103 LYS A C 1
ATOM 826 O O . LYS A 1 103 ? 28.836 -7.221 -16.519 1.00 93.06 103 LYS A O 1
ATOM 831 N N . TYR A 1 104 ? 28.877 -5.001 -16.706 1.00 93.56 104 TYR A N 1
ATOM 832 C CA . TYR A 1 104 ? 28.560 -5.019 -18.138 1.00 93.56 104 TYR A CA 1
ATOM 833 C C . TYR A 1 104 ? 29.685 -5.679 -18.938 1.00 93.56 104 TYR A C 1
ATOM 835 O O . TYR A 1 104 ? 29.422 -6.553 -19.763 1.00 93.56 104 TYR A O 1
ATOM 843 N N . LYS A 1 105 ? 30.942 -5.332 -18.637 1.00 94.31 105 LYS A N 1
ATOM 844 C CA . LYS A 1 105 ? 32.120 -5.925 -19.276 1.00 94.31 105 LYS A CA 1
ATOM 845 C C . LYS A 1 105 ? 32.208 -7.435 -19.038 1.00 94.31 105 LYS A C 1
ATOM 847 O O . LYS A 1 105 ? 32.455 -8.169 -19.989 1.00 94.31 105 LYS A O 1
ATOM 852 N N . SER A 1 106 ? 31.983 -7.908 -17.809 1.00 94.38 106 SER A N 1
ATOM 853 C CA . SER A 1 106 ? 32.036 -9.343 -17.488 1.00 94.38 106 SER A CA 1
ATOM 854 C C . SER A 1 106 ? 30.931 -10.154 -18.169 1.00 94.38 106 SER A C 1
ATOM 856 O O . SER A 1 106 ? 31.121 -11.335 -18.443 1.00 94.38 106 SER A O 1
ATOM 858 N N . LEU A 1 107 ? 29.802 -9.517 -18.490 1.00 93.12 107 LEU A N 1
ATOM 859 C CA . LEU A 1 107 ? 28.681 -10.118 -19.213 1.00 93.12 107 LEU A CA 1
ATOM 860 C C . LEU A 1 107 ? 28.777 -9.955 -20.742 1.00 93.12 107 LEU A C 1
ATOM 862 O O . LEU A 1 107 ? 27.868 -10.387 -21.456 1.00 93.12 107 LEU A O 1
ATOM 866 N N . GLY A 1 108 ? 29.845 -9.326 -21.251 1.00 91.44 108 GLY A N 1
ATOM 867 C CA . GLY A 1 108 ? 30.023 -9.047 -22.680 1.00 91.44 108 GLY A CA 1
ATOM 868 C C . GLY A 1 108 ? 29.000 -8.054 -23.246 1.00 91.44 108 GLY A C 1
ATOM 869 O O . GLY A 1 108 ? 28.628 -8.160 -24.410 1.00 91.44 108 GLY A O 1
ATOM 870 N N . LEU A 1 109 ? 28.503 -7.126 -22.423 1.00 91.06 109 LEU A N 1
ATOM 871 C CA . LEU A 1 109 ? 27.458 -6.161 -22.774 1.00 91.06 109 LEU A CA 1
ATOM 872 C C . LEU A 1 109 ? 28.026 -4.764 -23.036 1.00 91.06 109 LEU A C 1
ATOM 874 O O . LEU A 1 109 ? 28.957 -4.318 -22.363 1.00 91.06 109 LEU A O 1
ATOM 878 N N . LYS A 1 110 ? 27.406 -4.026 -23.966 1.00 88.44 110 LYS A N 1
ATOM 879 C CA . LYS A 1 110 ? 27.723 -2.612 -24.202 1.00 88.44 110 LYS A CA 1
ATOM 880 C C . LYS A 1 110 ? 27.138 -1.746 -23.086 1.00 88.44 110 LYS A C 1
ATOM 882 O O . LYS A 1 110 ? 25.938 -1.778 -22.831 1.00 88.44 110 LYS A O 1
ATOM 887 N N . TYR A 1 111 ? 27.989 -0.954 -22.444 1.00 88.56 111 TYR A N 1
ATOM 888 C CA . TYR A 1 111 ? 27.581 0.020 -21.435 1.00 88.56 111 TYR A CA 1
ATOM 889 C C . TYR A 1 111 ? 27.289 1.383 -22.076 1.00 88.56 111 TYR A C 1
ATOM 891 O O . TYR A 1 111 ? 28.071 1.839 -22.910 1.00 88.56 111 TYR A O 1
ATOM 899 N N . SER A 1 112 ? 26.202 2.045 -21.667 1.00 88.19 112 SER A N 1
ATOM 900 C CA . SER A 1 112 ? 25.897 3.427 -22.064 1.00 88.19 112 SER A CA 1
ATOM 901 C C . SER A 1 112 ? 25.986 4.363 -20.864 1.00 88.19 112 SER A C 1
ATOM 903 O O . SER A 1 112 ? 25.267 4.188 -19.881 1.00 88.19 112 SER A O 1
ATOM 905 N N . GLN A 1 113 ? 26.834 5.386 -20.959 1.00 88.44 113 GLN A N 1
ATOM 906 C CA . GLN A 1 113 ? 26.969 6.397 -19.909 1.00 88.44 113 GLN A CA 1
ATOM 907 C C . GLN A 1 113 ? 25.736 7.307 -19.805 1.00 88.44 113 GLN A C 1
ATOM 909 O O . GLN A 1 113 ? 25.449 7.820 -18.732 1.00 88.44 113 GLN A O 1
ATOM 914 N N . GLU A 1 114 ? 24.956 7.447 -20.878 1.00 88.44 114 GLU A N 1
ATOM 915 C CA . GLU A 1 114 ? 23.700 8.214 -20.876 1.00 88.44 114 GLU A CA 1
ATOM 916 C C . GLU A 1 114 ? 22.624 7.590 -19.972 1.00 88.44 114 GLU A C 1
ATOM 918 O O . GLU A 1 114 ? 21.673 8.259 -19.585 1.00 88.44 114 GLU A O 1
ATOM 923 N N . SER A 1 115 ? 22.779 6.310 -19.611 1.00 82.12 115 SER A N 1
ATOM 924 C CA . SER A 1 115 ? 21.882 5.621 -18.675 1.00 82.12 115 SER A CA 1
ATOM 925 C C . SER A 1 115 ? 22.188 5.906 -17.197 1.00 82.12 115 SER A C 1
ATOM 927 O O . SER A 1 115 ? 21.434 5.483 -16.319 1.00 82.12 115 SER A O 1
ATOM 929 N N . GLU A 1 116 ? 23.290 6.603 -16.900 1.00 91.56 116 GLU A N 1
ATOM 930 C CA . GLU A 1 116 ? 23.672 6.965 -15.536 1.00 91.56 116 GLU A CA 1
ATOM 931 C C . GLU A 1 116 ? 22.741 8.067 -14.999 1.00 91.56 116 GLU A C 1
ATOM 933 O O . GLU A 1 116 ? 22.721 9.191 -15.494 1.00 91.56 116 GLU A O 1
ATOM 938 N N . ILE A 1 117 ? 21.979 7.757 -13.946 1.00 93.06 117 ILE A N 1
ATOM 939 C CA . ILE A 1 117 ? 21.135 8.726 -13.237 1.00 93.06 117 ILE A CA 1
ATOM 940 C C . ILE A 1 117 ? 21.932 9.297 -12.055 1.00 93.06 117 ILE A C 1
ATOM 942 O O . ILE A 1 117 ? 22.176 8.569 -11.080 1.00 93.06 117 ILE A O 1
ATOM 946 N N . PRO A 1 118 ? 22.327 10.581 -12.083 1.00 95.00 118 PRO A N 1
ATOM 947 C CA . PRO A 1 118 ? 23.207 11.134 -11.066 1.00 95.00 118 PRO A CA 1
ATOM 948 C C . PRO A 1 118 ? 22.548 11.117 -9.685 1.00 95.00 118 PRO A C 1
ATOM 950 O O . PRO A 1 118 ? 21.343 11.351 -9.546 1.00 95.00 118 PRO A O 1
ATOM 953 N N . ALA A 1 119 ? 23.343 10.846 -8.650 1.00 96.50 119 ALA A N 1
ATOM 954 C CA . ALA A 1 119 ? 22.875 10.827 -7.261 1.00 96.50 119 ALA A CA 1
ATOM 955 C C . ALA A 1 119 ? 22.514 12.224 -6.729 1.00 96.50 119 ALA A C 1
ATOM 957 O O . ALA A 1 119 ? 21.719 12.360 -5.796 1.00 96.50 119 ALA A O 1
ATOM 958 N N . LEU A 1 120 ? 23.121 13.256 -7.314 1.00 96.94 120 LEU A N 1
ATOM 959 C CA . LEU A 1 120 ? 22.980 14.656 -6.935 1.00 96.94 120 LEU A CA 1
ATOM 960 C C . LEU A 1 120 ? 22.579 15.478 -8.159 1.00 96.94 120 LEU A C 1
ATOM 962 O O . LEU A 1 120 ? 23.083 15.244 -9.254 1.00 96.94 120 LEU A O 1
ATOM 966 N N . GLN A 1 121 ? 21.716 16.467 -7.958 1.00 95.75 121 GLN A N 1
ATOM 967 C CA . GLN A 1 121 ? 21.284 17.400 -9.001 1.00 95.75 121 GLN A CA 1
ATOM 968 C C . GLN A 1 121 ? 21.477 18.853 -8.541 1.00 95.75 121 GLN A C 1
ATOM 970 O O . GLN A 1 121 ? 21.478 19.100 -7.331 1.00 95.75 121 GLN A O 1
ATOM 975 N N . PRO A 1 122 ? 21.645 19.823 -9.456 1.00 95.19 122 PRO A N 1
ATOM 976 C CA . PRO A 1 122 ? 21.849 21.222 -9.086 1.00 95.19 122 PRO A CA 1
ATOM 977 C C . PRO A 1 122 ? 20.726 21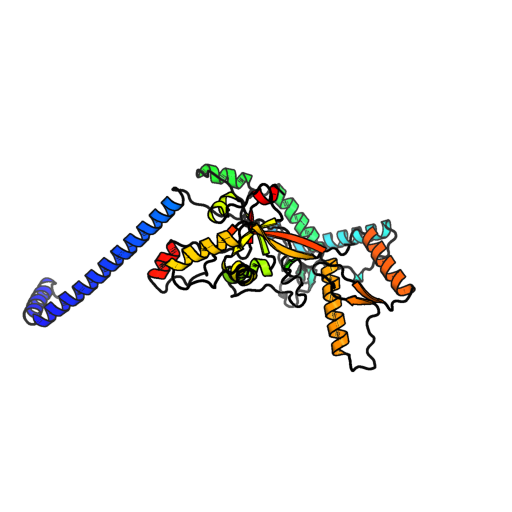.767 -8.198 1.00 95.19 122 PRO A C 1
ATOM 979 O O . PRO A 1 122 ? 19.545 21.505 -8.432 1.00 95.19 122 PRO A O 1
ATOM 982 N N . TRP A 1 123 ? 21.088 22.550 -7.182 1.00 93.75 123 TRP A N 1
ATOM 983 C CA . TRP A 1 123 ? 20.120 23.287 -6.376 1.00 93.75 123 TRP A CA 1
ATOM 984 C C . TRP A 1 123 ? 19.987 24.713 -6.919 1.00 93.75 123 TRP A C 1
ATOM 986 O O . TRP A 1 123 ? 20.799 25.577 -6.601 1.00 93.75 123 TRP A O 1
ATOM 996 N N . ALA A 1 124 ? 18.955 24.948 -7.738 1.00 89.50 124 ALA A N 1
ATOM 997 C CA . ALA A 1 124 ? 18.789 26.185 -8.511 1.00 89.50 124 ALA A CA 1
ATOM 998 C C . ALA A 1 124 ? 18.843 27.483 -7.678 1.00 89.50 124 ALA A C 1
ATOM 1000 O O . ALA A 1 124 ? 19.373 28.479 -8.150 1.00 89.50 124 ALA A O 1
ATOM 1001 N N . ASN A 1 125 ? 18.352 27.453 -6.435 1.00 89.44 125 ASN A N 1
ATOM 1002 C CA . ASN A 1 125 ? 18.281 28.618 -5.543 1.00 89.44 125 ASN A CA 1
ATOM 1003 C C . ASN A 1 125 ? 19.137 28.424 -4.277 1.00 89.44 125 ASN A C 1
ATOM 1005 O O . ASN A 1 125 ? 18.712 28.775 -3.175 1.00 89.44 125 ASN A O 1
ATOM 1009 N N . ALA A 1 126 ? 20.303 27.783 -4.403 1.00 89.94 126 ALA A N 1
ATOM 1010 C CA . ALA A 1 126 ? 21.209 27.591 -3.274 1.00 89.94 126 ALA A CA 1
ATOM 1011 C C . ALA A 1 126 ? 21.767 28.938 -2.768 1.00 89.94 126 ALA A C 1
ATOM 1013 O O . ALA A 1 126 ? 22.161 29.765 -3.589 1.00 89.94 126 ALA A O 1
ATOM 1014 N N . PRO A 1 127 ? 21.870 29.153 -1.442 1.00 91.25 127 PRO A N 1
ATOM 1015 C CA . PRO A 1 127 ? 22.512 30.341 -0.893 1.00 91.25 127 PRO A CA 1
ATOM 1016 C C . PRO A 1 127 ? 23.948 30.506 -1.395 1.00 91.25 127 PRO A C 1
ATOM 1018 O O . PRO A 1 127 ? 24.741 29.561 -1.347 1.00 91.25 127 PRO A O 1
ATOM 1021 N N . ASP A 1 128 ? 24.316 31.728 -1.779 1.00 89.69 128 ASP A N 1
ATOM 1022 C CA . ASP A 1 128 ? 25.674 32.025 -2.248 1.00 89.69 128 ASP A CA 1
ATOM 1023 C C . ASP A 1 128 ? 26.752 31.860 -1.168 1.00 89.69 128 ASP A C 1
ATOM 1025 O O . ASP A 1 128 ? 27.937 31.721 -1.468 1.00 89.69 128 ASP A O 1
ATOM 1029 N N . THR A 1 129 ? 26.339 31.801 0.096 1.00 92.25 129 THR A N 1
ATOM 1030 C CA . THR A 1 129 ? 27.206 31.507 1.240 1.00 92.25 129 THR A CA 1
ATOM 1031 C C . THR A 1 129 ? 27.686 30.054 1.277 1.00 92.25 129 THR A C 1
ATOM 1033 O O . THR A 1 129 ? 28.633 29.748 2.003 1.00 92.25 129 THR A O 1
ATOM 1036 N N . LEU A 1 130 ? 27.065 29.146 0.515 1.00 90.44 130 LEU A N 1
ATOM 1037 C CA . LEU A 1 130 ? 27.484 27.749 0.444 1.00 90.44 130 LEU A CA 1
ATOM 1038 C C . LEU A 1 130 ? 28.610 27.549 -0.583 1.00 90.44 130 LEU A C 1
ATOM 1040 O O . LEU A 1 130 ? 28.555 28.129 -1.677 1.00 90.44 130 LEU A O 1
ATOM 1044 N N . PRO A 1 131 ? 29.584 26.661 -0.293 1.00 92.25 131 PRO A N 1
ATOM 1045 C CA . PRO A 1 131 ? 30.558 26.215 -1.284 1.00 92.25 131 PRO A CA 1
ATOM 1046 C C . PRO A 1 131 ? 29.853 25.679 -2.529 1.00 92.25 131 PRO A C 1
ATOM 1048 O O . PRO A 1 131 ? 28.874 24.946 -2.399 1.00 92.25 131 PRO A O 1
ATOM 1051 N N . GLU A 1 132 ? 30.377 25.982 -3.717 1.00 90.19 132 GLU A N 1
ATOM 1052 C CA . GLU A 1 132 ? 29.807 25.542 -5.002 1.00 90.19 132 GLU A CA 1
ATOM 1053 C C . GLU A 1 132 ? 29.532 24.030 -5.028 1.00 90.19 132 GLU A C 1
ATOM 1055 O O . GLU A 1 132 ? 28.451 23.592 -5.413 1.00 90.19 132 GLU A O 1
ATOM 1060 N N . GLU A 1 133 ? 30.463 23.229 -4.493 1.00 92.31 133 GLU A N 1
ATOM 1061 C CA . GLU A 1 133 ? 30.322 21.773 -4.384 1.00 92.31 133 GLU A CA 1
ATOM 1062 C C . GLU A 1 133 ? 29.050 21.346 -3.622 1.00 92.31 133 GLU A C 1
ATOM 1064 O O . GLU A 1 133 ? 28.480 20.298 -3.926 1.00 92.31 133 GLU A O 1
ATOM 1069 N N . GLN A 1 134 ? 28.604 22.141 -2.645 1.00 93.00 134 GLN A N 1
ATOM 1070 C CA . GLN A 1 134 ? 27.440 21.869 -1.800 1.00 93.00 134 GLN A CA 1
ATOM 1071 C C . GLN A 1 134 ? 26.120 22.396 -2.392 1.00 93.00 134 GLN A C 1
ATOM 1073 O O . GLN A 1 134 ? 25.055 22.104 -1.852 1.00 93.00 134 GLN A O 1
ATOM 1078 N N . ARG A 1 135 ? 26.140 23.132 -3.511 1.00 94.81 135 ARG A N 1
ATOM 1079 C CA . ARG A 1 135 ? 24.938 23.704 -4.152 1.00 94.81 135 ARG A CA 1
ATOM 1080 C C . ARG A 1 135 ? 24.163 22.657 -4.966 1.00 94.81 135 ARG A C 1
ATOM 1082 O O . ARG A 1 135 ? 23.874 22.825 -6.149 1.00 94.81 135 ARG A O 1
ATOM 1089 N N . VAL A 1 136 ? 23.834 21.544 -4.319 1.00 96.19 136 VAL A N 1
ATOM 1090 C CA . VAL A 1 136 ? 23.177 20.371 -4.901 1.00 96.19 136 VAL A CA 1
ATOM 1091 C C . VAL A 1 136 ? 22.069 19.853 -3.987 1.00 96.19 136 VAL A C 1
ATOM 1093 O O . VAL A 1 136 ? 22.080 20.078 -2.778 1.00 96.19 136 VAL A O 1
ATOM 1096 N N . THR A 1 137 ? 21.122 19.126 -4.569 1.00 96.19 137 THR A N 1
ATOM 1097 C CA . THR A 1 137 ? 20.108 18.347 -3.852 1.00 96.19 137 THR A CA 1
ATOM 1098 C C . THR A 1 137 ? 20.252 16.864 -4.147 1.00 96.19 137 THR A C 1
ATOM 1100 O O . THR A 1 137 ? 20.806 16.463 -5.172 1.00 96.19 137 THR A O 1
ATOM 1103 N N . VAL A 1 138 ? 19.746 16.039 -3.234 1.00 96.06 138 VAL A N 1
ATOM 1104 C CA . VAL A 1 138 ? 19.665 14.588 -3.423 1.00 96.06 138 VAL A CA 1
ATOM 1105 C C . VAL A 1 138 ? 18.605 14.246 -4.471 1.00 96.06 138 VAL A C 1
ATOM 1107 O O . VAL A 1 138 ? 17.452 14.660 -4.360 1.00 96.06 138 VAL A O 1
ATOM 1110 N N . ASN A 1 139 ? 18.979 13.430 -5.457 1.00 96.06 139 ASN A N 1
ATOM 1111 C CA . ASN A 1 139 ? 18.046 12.838 -6.408 1.00 96.06 139 ASN A CA 1
ATOM 1112 C C . ASN A 1 139 ? 17.530 11.493 -5.864 1.00 96.06 139 ASN A C 1
ATOM 1114 O O . ASN A 1 139 ? 18.159 10.451 -6.052 1.00 96.06 139 ASN A O 1
ATOM 1118 N N . PHE A 1 140 ? 16.381 11.500 -5.181 1.00 91.88 140 PHE A N 1
ATOM 1119 C CA . PHE A 1 140 ? 15.803 10.287 -4.576 1.00 91.88 140 PHE A CA 1
ATOM 1120 C C . PHE A 1 140 ? 15.372 9.216 -5.594 1.00 91.88 140 PHE A C 1
ATOM 1122 O O . PHE A 1 140 ? 15.224 8.048 -5.227 1.00 91.88 140 PHE A O 1
ATOM 1129 N N . SER A 1 141 ? 15.235 9.579 -6.871 1.00 90.75 141 SER A N 1
ATOM 1130 C CA . SER A 1 141 ? 14.983 8.635 -7.964 1.00 90.75 141 SER A CA 1
ATOM 1131 C C . SER A 1 141 ? 16.251 7.908 -8.428 1.00 90.75 141 SER A C 1
ATOM 1133 O O . SER A 1 141 ? 16.156 6.940 -9.178 1.00 90.75 141 SER A O 1
ATOM 1135 N N . SER A 1 142 ? 17.441 8.339 -7.991 1.00 95.19 142 SER A N 1
ATOM 1136 C CA . SER A 1 142 ? 18.699 7.695 -8.369 1.00 95.19 142 SER A CA 1
ATOM 1137 C C . SER A 1 142 ? 18.858 6.324 -7.690 1.00 95.19 142 SER A C 1
ATOM 1139 O O . SER A 1 142 ? 18.730 6.225 -6.461 1.00 95.19 142 SER A O 1
ATOM 1141 N N . PRO A 1 143 ? 19.243 5.268 -8.437 1.00 92.75 143 PRO A N 1
ATOM 1142 C CA . PRO A 1 143 ? 19.517 3.946 -7.865 1.00 92.75 143 PRO A CA 1
ATOM 1143 C C . PRO A 1 143 ? 20.672 3.974 -6.852 1.00 92.75 143 PRO A C 1
ATOM 1145 O O . PRO A 1 143 ? 20.748 3.129 -5.959 1.00 92.75 143 PRO A O 1
ATOM 1148 N N . ILE A 1 144 ? 21.551 4.976 -6.943 1.00 95.56 144 ILE A N 1
ATOM 1149 C CA . ILE A 1 144 ? 22.663 5.182 -6.017 1.00 95.56 144 ILE A CA 1
ATOM 1150 C C . ILE A 1 144 ? 22.138 5.565 -4.636 1.00 95.56 144 ILE A C 1
ATOM 1152 O O . ILE A 1 144 ? 22.506 4.946 -3.637 1.00 95.56 144 ILE A O 1
ATOM 1156 N N . ILE A 1 145 ? 21.252 6.562 -4.581 1.00 96.25 145 ILE A N 1
ATOM 1157 C CA . ILE A 1 145 ? 20.650 7.032 -3.331 1.00 96.25 145 ILE A CA 1
ATOM 1158 C C . ILE A 1 145 ? 19.804 5.926 -2.707 1.00 96.25 145 ILE A C 1
ATOM 1160 O O . ILE A 1 145 ? 19.920 5.678 -1.507 1.00 96.25 145 ILE A O 1
ATOM 1164 N N . GLN A 1 146 ? 19.041 5.185 -3.514 1.00 93.62 146 GLN A N 1
ATOM 1165 C CA . GLN A 1 146 ? 18.286 4.021 -3.043 1.00 93.62 146 GLN A CA 1
ATOM 1166 C C . GLN A 1 146 ? 19.204 2.952 -2.429 1.00 93.62 146 GLN A C 1
ATOM 1168 O O . GLN A 1 146 ? 18.953 2.481 -1.317 1.00 93.62 146 GLN A O 1
ATOM 1173 N N . ALA A 1 147 ? 20.312 2.609 -3.094 1.00 94.38 147 ALA A N 1
ATOM 1174 C CA . ALA A 1 147 ? 21.288 1.651 -2.576 1.00 94.38 147 ALA A CA 1
ATOM 1175 C C . ALA A 1 147 ? 21.956 2.137 -1.276 1.00 94.38 147 ALA A C 1
ATOM 1177 O O . ALA A 1 147 ? 22.155 1.350 -0.342 1.00 94.38 147 ALA A O 1
ATOM 1178 N N . MET A 1 148 ? 22.279 3.432 -1.187 1.00 95.88 148 MET A N 1
ATOM 1179 C CA . MET A 1 148 ? 22.855 4.036 0.014 1.00 95.88 148 MET A CA 1
ATOM 1180 C C . MET A 1 148 ? 21.853 4.085 1.178 1.00 95.88 148 MET A C 1
ATOM 1182 O O . MET A 1 148 ? 22.236 3.729 2.292 1.00 95.88 148 MET A O 1
ATOM 1186 N N . ASN A 1 149 ? 20.586 4.438 0.940 1.00 94.81 149 ASN A N 1
ATOM 1187 C CA . ASN A 1 149 ? 19.519 4.407 1.951 1.00 94.81 149 ASN A CA 1
ATOM 1188 C C . ASN A 1 149 ? 19.271 2.981 2.451 1.00 94.81 149 ASN A C 1
ATOM 1190 O O . ASN A 1 149 ? 19.231 2.740 3.655 1.00 94.81 149 ASN A O 1
ATOM 1194 N N . ALA A 1 150 ? 19.218 1.997 1.547 1.00 93.44 150 ALA A N 1
ATOM 1195 C CA . ALA A 1 150 ? 19.094 0.593 1.930 1.00 93.44 150 ALA A CA 1
ATOM 1196 C C . ALA A 1 150 ? 20.275 0.129 2.803 1.00 93.44 150 ALA A C 1
ATOM 1198 O O . ALA A 1 150 ? 20.095 -0.644 3.745 1.00 93.44 150 ALA A O 1
ATOM 1199 N N . ARG A 1 151 ? 21.495 0.616 2.528 1.00 94.19 151 ARG A N 1
ATOM 1200 C CA . ARG A 1 151 ? 22.665 0.357 3.378 1.00 94.19 151 ARG A CA 1
ATOM 1201 C C . ARG A 1 151 ? 22.545 1.048 4.737 1.00 94.19 151 ARG A C 1
ATOM 1203 O O . ARG A 1 151 ? 22.766 0.381 5.742 1.00 94.19 151 ARG A O 1
ATOM 1210 N N . LYS A 1 152 ? 22.183 2.334 4.770 1.00 94.06 152 LYS A N 1
ATOM 1211 C CA . LYS A 1 152 ? 21.925 3.094 6.004 1.00 94.06 152 LYS A CA 1
ATOM 1212 C C . LYS A 1 152 ? 20.912 2.363 6.894 1.00 94.06 152 LYS A C 1
ATOM 1214 O O . LYS A 1 152 ? 21.212 2.073 8.048 1.00 94.06 152 LYS A O 1
ATOM 1219 N N . PHE A 1 153 ? 19.780 1.951 6.322 1.00 92.88 153 PHE A N 1
ATOM 1220 C CA . PHE A 1 153 ? 18.751 1.179 7.015 1.00 92.88 153 PHE A CA 1
ATOM 1221 C C . PHE A 1 153 ? 19.281 -0.140 7.591 1.00 92.88 153 PHE A C 1
ATOM 1223 O O . PHE A 1 153 ? 19.050 -0.428 8.764 1.00 92.88 153 PHE A O 1
ATOM 1230 N N . ARG A 1 154 ? 20.031 -0.928 6.805 1.00 93.69 154 ARG A N 1
ATOM 1231 C CA . ARG A 1 154 ? 20.629 -2.187 7.287 1.00 93.69 154 ARG A CA 1
ATOM 1232 C C . ARG A 1 154 ? 21.609 -1.974 8.438 1.00 93.69 154 ARG A C 1
ATOM 1234 O O . ARG A 1 154 ? 21.631 -2.791 9.351 1.00 93.69 154 ARG A O 1
ATOM 1241 N N . GLU A 1 155 ? 22.416 -0.917 8.399 1.00 93.75 155 GLU A N 1
ATOM 1242 C CA . GLU A 1 155 ? 23.334 -0.601 9.499 1.00 93.75 155 GLU A CA 1
ATOM 1243 C C . GLU A 1 155 ? 22.578 -0.144 10.750 1.00 93.75 155 GLU A C 1
ATOM 1245 O O . GLU A 1 155 ? 22.837 -0.662 11.834 1.00 93.75 155 GLU A O 1
ATOM 1250 N N . TYR A 1 156 ? 21.588 0.740 10.602 1.00 93.38 156 TYR A N 1
ATOM 1251 C CA . TYR A 1 156 ? 20.734 1.169 11.709 1.00 93.38 156 TYR A CA 1
ATOM 1252 C C . TYR A 1 156 ? 20.012 -0.015 12.370 1.00 93.38 156 TYR A C 1
ATOM 1254 O O . TYR A 1 156 ? 20.023 -0.148 13.591 1.00 93.38 156 TYR A O 1
ATOM 1262 N N . ALA A 1 157 ? 19.447 -0.933 11.580 1.00 91.62 157 ALA A N 1
ATOM 1263 C CA . ALA A 1 157 ? 18.706 -2.088 12.089 1.00 91.62 157 ALA A CA 1
ATOM 1264 C C . ALA A 1 157 ? 19.535 -3.000 13.022 1.00 91.62 157 ALA A C 1
ATOM 1266 O O . ALA A 1 157 ? 18.971 -3.656 13.908 1.00 91.62 157 ALA A O 1
ATOM 1267 N N . LYS A 1 158 ? 20.869 -3.030 12.869 1.00 92.25 158 LYS A N 1
ATOM 1268 C CA . LYS A 1 158 ? 21.767 -3.814 13.735 1.00 92.25 158 LYS A CA 1
ATOM 1269 C C . LYS A 1 158 ? 21.786 -3.282 15.170 1.00 92.25 158 LYS A C 1
ATOM 1271 O O . LYS A 1 158 ? 21.711 -4.083 16.096 1.00 92.25 158 LYS A O 1
ATOM 1276 N N . SER A 1 159 ? 21.834 -1.962 15.352 1.00 90.75 159 SER A N 1
ATOM 1277 C CA . SER A 1 159 ? 21.935 -1.303 16.666 1.00 90.75 159 SER A CA 1
ATOM 1278 C C . SER A 1 159 ? 20.619 -0.716 17.185 1.00 90.75 159 SER A C 1
ATOM 1280 O O . SER A 1 159 ? 20.575 -0.218 18.307 1.00 90.75 159 SER A O 1
ATOM 1282 N N . ALA A 1 160 ? 19.547 -0.763 16.393 1.00 91.44 160 ALA A N 1
ATOM 1283 C CA . ALA A 1 160 ? 18.259 -0.189 16.754 1.00 91.44 160 ALA A CA 1
ATOM 1284 C C . ALA A 1 160 ? 17.649 -0.825 18.022 1.00 91.44 160 ALA A C 1
ATOM 1286 O O . ALA A 1 160 ? 17.599 -2.052 18.142 1.00 91.44 160 ALA A O 1
ATOM 1287 N N . THR A 1 161 ? 17.144 0.029 18.919 1.00 89.00 161 THR A N 1
ATOM 1288 C CA . THR A 1 161 ? 16.506 -0.299 20.215 1.00 89.00 161 THR A CA 1
ATOM 1289 C C . THR A 1 161 ? 14.996 -0.021 20.225 1.00 89.00 161 THR A C 1
ATOM 1291 O O . THR A 1 161 ? 14.383 0.232 21.260 1.00 89.00 161 THR A O 1
ATOM 1294 N N . ASN A 1 162 ? 14.384 -0.006 19.044 1.00 89.88 162 ASN A N 1
ATOM 1295 C CA . ASN A 1 162 ? 12.954 0.203 18.819 1.00 89.88 162 ASN A CA 1
ATOM 1296 C C . ASN A 1 162 ? 12.301 -1.049 18.206 1.00 89.88 162 ASN A C 1
ATOM 1298 O O . ASN A 1 162 ? 11.384 -0.952 17.387 1.00 89.88 162 ASN A O 1
ATOM 1302 N N . LYS A 1 163 ? 12.800 -2.234 18.571 1.00 90.19 163 LYS A N 1
ATOM 1303 C CA . LYS A 1 163 ? 12.301 -3.529 18.101 1.00 90.19 163 LYS A CA 1
ATOM 1304 C C . LYS A 1 163 ? 11.133 -3.992 18.969 1.00 90.19 163 LYS A C 1
ATOM 1306 O O . LYS A 1 163 ? 10.873 -3.482 20.058 1.00 90.19 163 LYS A O 1
ATOM 1311 N N . LE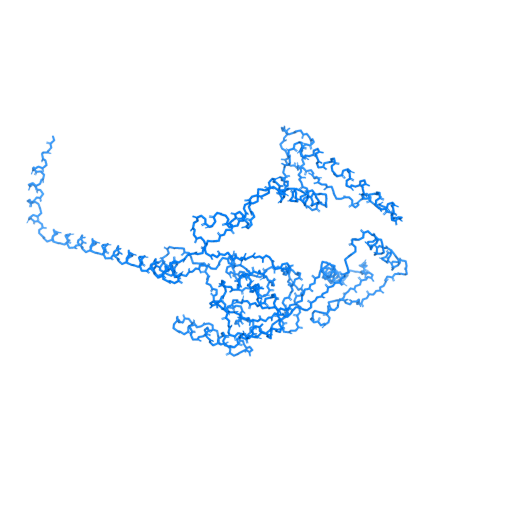U A 1 164 ? 10.442 -5.036 18.511 1.00 89.81 164 LEU A N 1
ATOM 1312 C CA . LEU A 1 164 ? 9.358 -5.657 19.278 1.00 89.81 164 LEU A CA 1
ATOM 1313 C C . LEU A 1 164 ? 9.831 -6.180 20.645 1.00 89.81 164 LEU A C 1
ATOM 1315 O O . LEU A 1 164 ? 9.074 -6.127 21.609 1.00 89.81 164 LEU A O 1
ATOM 1319 N N . SER A 1 165 ? 11.069 -6.672 20.744 1.00 91.69 165 SER A N 1
ATOM 1320 C CA . SER A 1 165 ? 11.672 -7.091 22.016 1.00 91.69 165 SER A CA 1
ATOM 1321 C C . SER A 1 165 ? 11.763 -5.939 23.016 1.00 91.69 165 SER A C 1
ATOM 1323 O O . SER A 1 165 ? 11.421 -6.121 24.183 1.00 91.69 165 SER A O 1
ATOM 1325 N N . ASP A 1 166 ? 12.144 -4.750 22.549 1.00 92.62 166 ASP A N 1
ATOM 1326 C CA . ASP A 1 166 ? 12.271 -3.551 23.381 1.00 92.62 166 ASP A CA 1
ATOM 1327 C C . ASP A 1 166 ? 10.889 -3.069 23.841 1.00 92.62 166 ASP A C 1
ATOM 1329 O O . ASP A 1 166 ? 10.673 -2.798 25.024 1.00 92.62 166 ASP A O 1
ATOM 1333 N N . LEU A 1 167 ? 9.902 -3.073 22.934 1.00 92.31 167 LEU A N 1
ATOM 1334 C CA . LEU A 1 167 ? 8.506 -2.794 23.281 1.00 92.31 167 LEU A CA 1
ATOM 1335 C C . LEU A 1 167 ? 7.971 -3.784 24.324 1.00 92.31 167 LEU A C 1
ATOM 1337 O O . LEU A 1 167 ? 7.262 -3.382 25.246 1.00 92.31 167 LEU A O 1
ATOM 1341 N N . ARG A 1 168 ? 8.311 -5.073 24.203 1.00 94.00 168 ARG A N 1
ATOM 1342 C CA . ARG A 1 168 ? 7.925 -6.086 25.191 1.00 94.00 168 ARG A CA 1
ATOM 1343 C C . ARG A 1 168 ? 8.536 -5.796 26.556 1.00 94.00 168 ARG A C 1
ATOM 1345 O O . ARG A 1 168 ? 7.820 -5.790 27.551 1.00 94.00 168 ARG A O 1
ATOM 1352 N N . GLN A 1 169 ? 9.823 -5.468 26.601 1.00 93.19 169 GLN A N 1
ATOM 1353 C CA . GLN A 1 169 ? 10.499 -5.110 27.845 1.00 93.19 169 GLN A CA 1
ATOM 1354 C C . GLN A 1 169 ? 9.858 -3.891 28.525 1.00 93.19 169 GLN A C 1
ATOM 1356 O O . GLN A 1 169 ? 9.670 -3.906 29.739 1.00 93.19 169 GLN A O 1
ATOM 1361 N N . ILE A 1 170 ? 9.512 -2.848 27.763 1.00 92.62 170 ILE A N 1
ATOM 1362 C CA . ILE A 1 170 ? 8.840 -1.656 28.301 1.00 92.62 170 ILE A CA 1
ATOM 1363 C C . ILE A 1 170 ? 7.422 -2.008 28.754 1.00 92.62 170 ILE A C 1
ATOM 1365 O O . ILE A 1 170 ? 7.072 -1.747 29.899 1.00 92.62 170 ILE A O 1
ATOM 1369 N N . GLY A 1 171 ? 6.619 -2.633 27.891 1.00 92.94 171 GLY A N 1
ATOM 1370 C CA . GLY A 1 171 ? 5.224 -2.957 28.192 1.00 92.94 171 GLY A CA 1
ATOM 1371 C C . GLY A 1 171 ? 5.076 -3.855 29.421 1.00 92.94 171 GLY A C 1
ATOM 1372 O O . GLY A 1 171 ? 4.215 -3.592 30.257 1.00 92.94 171 GLY A O 1
ATOM 1373 N N . ASN A 1 172 ? 5.961 -4.841 29.598 1.00 93.88 172 ASN A N 1
ATOM 1374 C CA . ASN A 1 172 ? 5.946 -5.722 30.768 1.00 93.88 172 ASN A CA 1
ATOM 1375 C C . ASN A 1 172 ? 6.118 -4.946 32.085 1.00 93.88 172 ASN A C 1
ATOM 1377 O O . ASN A 1 172 ? 5.488 -5.297 33.079 1.00 93.88 172 ASN A O 1
ATOM 1381 N N . LYS A 1 173 ? 6.905 -3.856 32.101 1.00 94.94 173 LYS A N 1
ATOM 1382 C CA . LYS A 1 173 ? 7.056 -2.992 33.291 1.00 94.94 173 LYS A CA 1
ATOM 1383 C C . LYS A 1 173 ? 5.754 -2.292 33.685 1.00 94.94 173 LYS A C 1
ATOM 1385 O O . LYS A 1 173 ? 5.577 -1.965 34.851 1.00 94.94 173 LYS A O 1
ATOM 1390 N N . TYR A 1 174 ? 4.859 -2.073 32.725 1.00 91.81 174 TYR A N 1
ATOM 1391 C CA . TYR A 1 174 ? 3.552 -1.447 32.927 1.00 91.81 174 TYR A CA 1
ATOM 1392 C C . TYR A 1 174 ? 2.404 -2.469 32.971 1.00 91.81 174 TYR A C 1
ATOM 1394 O O . TYR A 1 174 ? 1.241 -2.087 32.878 1.00 91.81 174 TYR A O 1
ATOM 1402 N N . GLY A 1 175 ? 2.710 -3.766 33.100 1.00 92.00 175 GLY A N 1
ATOM 1403 C CA . GLY A 1 175 ? 1.697 -4.818 33.191 1.00 92.00 175 GLY A CA 1
ATOM 1404 C C . GLY A 1 175 ? 0.986 -5.127 31.871 1.00 92.00 175 GLY A C 1
ATOM 1405 O O . GLY A 1 175 ? -0.151 -5.597 31.886 1.00 92.00 175 GLY A O 1
ATOM 1406 N N . ALA A 1 176 ? 1.616 -4.866 30.719 1.00 92.62 176 ALA A N 1
ATOM 1407 C CA . ALA A 1 176 ? 1.056 -5.260 29.429 1.00 92.62 176 ALA A CA 1
ATOM 1408 C C . ALA A 1 176 ? 0.864 -6.785 29.366 1.00 92.62 176 ALA A C 1
ATOM 1410 O O . ALA A 1 176 ? 1.789 -7.557 29.600 1.00 92.62 176 ALA A O 1
ATOM 1411 N N . THR A 1 177 ? -0.348 -7.217 29.017 1.00 89.88 177 THR A N 1
ATOM 1412 C CA . THR A 1 177 ? -0.730 -8.641 28.964 1.00 89.88 177 THR A CA 1
ATOM 1413 C C . THR A 1 177 ? -0.803 -9.197 27.542 1.00 89.88 177 THR A C 1
ATOM 1415 O O . THR A 1 177 ? -1.006 -10.394 27.356 1.00 89.88 177 THR A O 1
ATOM 1418 N N . GLY A 1 178 ? -0.635 -8.352 26.521 1.00 90.31 178 GLY A N 1
ATOM 1419 C CA . GLY A 1 178 ? -0.742 -8.758 25.126 1.00 90.31 178 GLY A CA 1
ATOM 1420 C C . GLY A 1 178 ? -0.045 -7.798 24.170 1.00 90.31 178 GLY A C 1
ATOM 1421 O O . GLY A 1 178 ? 0.058 -6.601 24.426 1.00 90.31 178 GLY A O 1
ATOM 1422 N N . TYR A 1 179 ? 0.416 -8.354 23.051 1.00 92.50 179 TYR A N 1
ATOM 1423 C CA . TYR A 1 179 ? 1.063 -7.633 21.960 1.00 92.50 179 TYR A CA 1
ATOM 1424 C C . TYR A 1 179 ? 0.414 -8.056 20.649 1.00 92.50 179 TYR A C 1
ATOM 1426 O O . TYR A 1 179 ? 0.249 -9.253 20.390 1.00 92.50 179 TYR A O 1
ATOM 1434 N N . TYR A 1 180 ? 0.062 -7.064 19.842 1.00 91.81 180 TYR A N 1
ATOM 1435 C CA . TYR A 1 180 ? -0.738 -7.225 18.637 1.00 91.81 180 TYR A CA 1
ATOM 1436 C C . TYR A 1 180 ? -0.124 -6.388 17.520 1.00 91.81 180 TYR A C 1
ATOM 1438 O O . TYR A 1 180 ? 0.410 -5.307 17.772 1.00 91.81 180 TYR A O 1
ATOM 1446 N N . PHE A 1 181 ? -0.212 -6.879 16.288 1.00 90.69 181 PHE A N 1
ATOM 1447 C CA . PHE A 1 181 ? 0.162 -6.106 15.109 1.00 90.69 181 PHE A CA 1
ATOM 1448 C C . PHE A 1 181 ? -1.063 -5.390 14.544 1.00 90.69 181 PHE A C 1
ATOM 1450 O O . PHE A 1 181 ? -2.135 -5.978 14.428 1.00 90.69 181 PHE A O 1
ATOM 1457 N N . VAL A 1 182 ? -0.891 -4.129 14.170 1.00 90.50 182 VAL A N 1
ATOM 1458 C CA . VAL A 1 182 ? -1.895 -3.321 13.472 1.00 90.50 182 VAL A CA 1
ATOM 1459 C C . VAL A 1 182 ? -1.224 -2.628 12.299 1.00 90.50 182 VAL A C 1
ATOM 1461 O O . VAL A 1 182 ? -0.025 -2.348 12.366 1.00 90.50 182 VAL A O 1
ATOM 1464 N N . ASP A 1 183 ? -1.987 -2.356 11.244 1.00 87.75 183 ASP A N 1
ATOM 1465 C CA . ASP A 1 183 ? -1.551 -1.563 10.087 1.00 87.75 183 ASP A CA 1
ATOM 1466 C C . ASP A 1 183 ? -0.254 -2.060 9.428 1.00 87.75 183 ASP A C 1
ATOM 1468 O O . ASP A 1 183 ? 0.492 -1.290 8.819 1.00 87.75 183 ASP A O 1
ATOM 1472 N N . LYS A 1 184 ? 0.044 -3.362 9.531 1.00 91.12 184 LYS A N 1
ATOM 1473 C CA . LYS A 1 184 ? 1.207 -3.932 8.853 1.00 91.12 184 LYS A CA 1
ATOM 1474 C C . LYS A 1 184 ? 0.940 -3.878 7.340 1.00 91.12 184 LYS A C 1
ATOM 1476 O O . LYS A 1 184 ? -0.104 -4.367 6.910 1.00 91.12 184 LYS A O 1
ATOM 1481 N N . PRO A 1 185 ? 1.844 -3.330 6.509 1.00 90.81 185 PRO A N 1
ATOM 1482 C CA . PRO A 1 185 ? 1.625 -3.269 5.066 1.00 90.81 185 PRO A CA 1
ATOM 1483 C C . PRO A 1 185 ? 1.349 -4.656 4.476 1.00 90.81 185 PRO A C 1
ATOM 1485 O O . PRO A 1 185 ? 2.068 -5.609 4.785 1.00 90.81 185 PRO A O 1
ATOM 1488 N N . SER A 1 186 ? 0.326 -4.767 3.622 1.00 91.56 186 SER A N 1
ATOM 1489 C CA . SER A 1 186 ? 0.008 -6.029 2.937 1.00 91.56 186 SER A CA 1
ATOM 1490 C C . SER A 1 186 ? 1.042 -6.417 1.877 1.00 91.56 186 SER A C 1
ATOM 1492 O O . SER A 1 186 ? 1.144 -7.582 1.510 1.00 91.56 186 SER A O 1
ATOM 1494 N N . GLY A 1 187 ? 1.811 -5.441 1.384 1.00 89.69 187 GLY A N 1
ATOM 1495 C CA . GLY A 1 187 ? 2.702 -5.607 0.235 1.00 89.69 187 GLY A CA 1
ATOM 1496 C C . GLY A 1 187 ? 1.970 -5.589 -1.110 1.00 89.69 187 GLY A C 1
ATOM 1497 O O . GLY A 1 187 ? 2.627 -5.521 -2.146 1.00 89.69 187 GLY A O 1
ATOM 1498 N N . LEU A 1 188 ? 0.632 -5.595 -1.107 1.00 92.12 188 LEU A N 1
ATOM 1499 C CA . LEU A 1 188 ? -0.161 -5.369 -2.307 1.00 92.12 188 LEU A CA 1
ATOM 1500 C C . LEU A 1 188 ? -0.122 -3.876 -2.656 1.00 92.12 188 LEU A C 1
ATOM 1502 O O . LEU A 1 188 ? -0.391 -3.042 -1.785 1.00 92.12 188 LEU A O 1
ATOM 1506 N N . PRO A 1 189 ? 0.215 -3.513 -3.902 1.00 93.31 189 PRO A N 1
ATOM 1507 C CA . PRO A 1 189 ? 0.101 -2.133 -4.335 1.00 93.31 189 PRO A CA 1
ATOM 1508 C C . PRO A 1 189 ? -1.378 -1.749 -4.431 1.00 93.31 189 PRO A C 1
ATOM 1510 O O . PRO A 1 189 ? -2.206 -2.555 -4.855 1.00 93.31 189 PRO A O 1
ATOM 1513 N N . VAL A 1 190 ? -1.691 -0.502 -4.090 1.00 93.88 190 VAL A N 1
ATOM 1514 C CA . VAL A 1 190 ? -2.990 0.115 -4.399 1.00 93.88 190 VAL A CA 1
ATOM 1515 C C . VAL A 1 190 ? -3.146 0.307 -5.916 1.00 93.88 190 VAL A C 1
ATOM 1517 O O . VAL A 1 190 ? -2.236 -0.011 -6.688 1.00 93.88 190 VAL A O 1
ATOM 1520 N N . ILE A 1 191 ? -4.278 0.846 -6.368 1.00 91.81 191 ILE A N 1
ATOM 1521 C CA . ILE A 1 191 ? -4.443 1.308 -7.758 1.00 91.81 191 ILE A CA 1
ATOM 1522 C C . ILE A 1 191 ? -3.270 2.233 -8.176 1.00 91.81 191 ILE A C 1
ATOM 1524 O O . ILE A 1 191 ? -2.834 3.054 -7.368 1.00 91.81 191 ILE A O 1
ATOM 1528 N N . PRO A 1 192 ? -2.710 2.115 -9.397 1.00 92.06 192 PRO A N 1
ATOM 1529 C CA . PRO A 1 192 ? -3.071 1.193 -10.476 1.00 92.06 192 PRO A CA 1
ATOM 1530 C C . PRO A 1 192 ? -2.507 -0.233 -10.348 1.00 92.06 192 PRO A C 1
ATOM 1532 O O . PRO A 1 192 ? -2.860 -1.080 -11.160 1.00 92.06 192 PRO A O 1
ATOM 1535 N N . GLY A 1 193 ? -1.642 -0.532 -9.377 1.00 93.75 193 GLY A N 1
ATOM 1536 C CA . GLY A 1 193 ? -0.979 -1.841 -9.275 1.00 93.75 193 GLY A CA 1
ATOM 1537 C C . GLY A 1 193 ? -1.909 -3.008 -8.938 1.00 93.75 193 GLY A C 1
ATOM 1538 O O . GLY A 1 193 ? -1.675 -4.123 -9.397 1.00 93.75 193 GLY A O 1
ATOM 1539 N N . THR A 1 194 ? -2.984 -2.752 -8.194 1.00 96.38 194 THR A N 1
ATOM 1540 C CA . THR A 1 194 ? -4.079 -3.711 -8.000 1.00 96.38 194 THR A CA 1
ATOM 1541 C C . THR A 1 194 ? -5.403 -3.018 -8.294 1.00 96.38 194 THR A C 1
ATOM 1543 O O . THR A 1 194 ? -5.664 -1.938 -7.762 1.00 96.38 194 THR A O 1
ATOM 1546 N N . ARG A 1 195 ? -6.229 -3.606 -9.165 1.00 95.62 195 ARG A N 1
ATOM 1547 C CA . ARG A 1 195 ? -7.530 -3.048 -9.565 1.00 95.62 195 ARG A CA 1
ATOM 1548 C C . ARG A 1 195 ? -8.668 -3.972 -9.187 1.00 95.62 195 ARG A C 1
ATOM 1550 O O . ARG A 1 195 ? -8.672 -5.134 -9.579 1.00 95.62 195 ARG A O 1
ATOM 1557 N N . PHE A 1 196 ? -9.664 -3.438 -8.491 1.00 96.12 196 PHE A N 1
ATOM 1558 C CA . PHE A 1 196 ? -10.926 -4.132 -8.268 1.00 96.12 196 PHE A CA 1
ATOM 1559 C C . PHE A 1 196 ? -11.601 -4.477 -9.607 1.00 96.12 196 PHE A C 1
ATOM 1561 O O . PHE A 1 196 ? -11.676 -3.636 -10.504 1.00 96.12 196 PHE A O 1
ATOM 1568 N N . ILE A 1 197 ? -12.085 -5.715 -9.737 1.00 96.06 197 ILE A N 1
ATOM 1569 C CA . ILE A 1 197 ? -12.832 -6.174 -10.909 1.00 96.06 197 ILE A CA 1
ATOM 1570 C C . ILE A 1 197 ? -14.314 -5.962 -10.630 1.00 96.06 197 ILE A C 1
ATOM 1572 O O . ILE A 1 197 ? -14.931 -6.701 -9.860 1.00 96.06 197 ILE A O 1
ATOM 1576 N N . GLN A 1 198 ? -14.885 -4.958 -11.285 1.00 91.56 198 GLN A N 1
ATOM 1577 C CA . GLN A 1 198 ? -16.298 -4.632 -11.176 1.00 91.56 198 GLN A CA 1
ATOM 1578 C C . GLN A 1 198 ? -17.039 -5.176 -12.395 1.00 91.56 198 GLN A C 1
ATOM 1580 O O . GLN A 1 198 ? -16.643 -4.923 -13.530 1.00 91.56 198 GLN A O 1
ATOM 1585 N N . ASP A 1 199 ? -18.097 -5.957 -12.163 1.00 88.50 199 ASP A N 1
ATOM 1586 C CA . ASP A 1 199 ? -18.943 -6.527 -13.223 1.00 88.50 199 ASP A CA 1
ATOM 1587 C C . ASP A 1 199 ? -18.145 -7.276 -14.313 1.00 88.50 199 ASP A C 1
ATOM 1589 O O . ASP A 1 199 ? -18.454 -7.226 -15.503 1.00 88.50 199 ASP A O 1
ATOM 1593 N N . GLY A 1 200 ? -17.079 -7.970 -13.896 1.00 90.06 200 GLY A N 1
ATOM 1594 C CA . GLY A 1 200 ? -16.211 -8.743 -14.786 1.00 90.06 200 GLY A CA 1
ATOM 1595 C C . GLY A 1 200 ? -15.277 -7.901 -15.660 1.00 90.06 200 GLY A C 1
ATOM 1596 O O . GLY A 1 200 ? -14.796 -8.410 -16.673 1.00 90.06 200 GLY A O 1
ATOM 1597 N N . LYS A 1 201 ? -15.021 -6.634 -15.303 1.00 91.81 201 LYS A N 1
ATOM 1598 C CA . LYS A 1 201 ? -14.129 -5.719 -16.034 1.00 91.81 201 LYS A CA 1
ATOM 1599 C C . LYS A 1 201 ? -13.161 -4.980 -15.107 1.00 91.81 201 LYS A C 1
ATOM 1601 O O . LYS A 1 201 ? -13.468 -4.704 -13.950 1.00 91.81 201 LYS A O 1
ATOM 1606 N N . GLU A 1 202 ? -11.995 -4.644 -15.650 1.00 93.06 202 GLU A N 1
ATOM 1607 C CA . GLU A 1 202 ? -11.039 -3.708 -15.051 1.00 93.06 202 GLU A CA 1
ATOM 1608 C C . GLU A 1 202 ? -11.254 -2.309 -15.649 1.00 93.06 202 GLU A C 1
ATOM 1610 O O . GLU A 1 202 ? -11.393 -2.169 -16.865 1.00 93.06 202 GLU A O 1
ATOM 1615 N N . ASP A 1 203 ? -11.255 -1.269 -14.812 1.00 91.50 203 ASP A N 1
ATOM 1616 C CA . ASP A 1 203 ? -11.291 0.121 -15.274 1.00 91.50 203 ASP A CA 1
ATOM 1617 C C . ASP A 1 203 ? -9.867 0.685 -15.390 1.00 91.50 203 ASP A C 1
ATOM 1619 O O . ASP A 1 203 ? -9.226 1.045 -14.397 1.00 91.50 203 ASP A O 1
ATOM 1623 N N . PHE A 1 204 ? -9.356 0.741 -16.621 1.00 91.50 204 PHE A N 1
ATOM 1624 C CA . PHE A 1 204 ? -8.020 1.265 -16.917 1.00 91.50 204 PHE A CA 1
ATOM 1625 C C . PHE A 1 204 ? -7.969 2.791 -17.035 1.00 91.50 204 PHE A C 1
ATOM 1627 O O . PHE A 1 204 ? -6.877 3.343 -17.131 1.00 91.50 204 PHE A O 1
ATOM 1634 N N . SER A 1 205 ? -9.115 3.481 -17.010 1.00 86.69 205 SER A N 1
ATOM 1635 C CA . SER A 1 205 ? -9.155 4.949 -17.065 1.00 86.69 205 SER A CA 1
ATOM 1636 C C . SER A 1 205 ? -8.785 5.606 -15.736 1.00 86.69 205 SER A C 1
ATOM 1638 O O . SER A 1 205 ? -8.499 6.802 -15.690 1.00 86.69 205 SER A O 1
ATOM 1640 N N . VAL A 1 206 ? -8.768 4.821 -14.655 1.00 84.94 206 VAL A N 1
ATOM 1641 C CA . VAL A 1 206 ? -8.502 5.302 -13.303 1.00 84.94 206 VAL A CA 1
ATOM 1642 C C . VAL A 1 206 ? -7.117 4.861 -12.838 1.00 84.94 206 VAL A C 1
ATOM 1644 O O . VAL A 1 206 ? -6.775 3.675 -12.825 1.00 84.94 206 VAL A O 1
ATOM 1647 N N . SER A 1 207 ? -6.332 5.846 -12.417 1.00 84.75 207 SER A N 1
ATOM 1648 C CA . SER A 1 207 ? -4.994 5.683 -11.839 1.00 84.75 207 SER A CA 1
ATOM 1649 C C . SER A 1 207 ? -4.870 6.278 -10.434 1.00 84.75 207 SER A C 1
ATOM 1651 O O . SER A 1 207 ? -3.877 6.029 -9.756 1.00 84.75 207 SER A O 1
ATOM 1653 N N . GLU A 1 208 ? -5.868 7.042 -9.987 1.00 90.31 208 GLU A N 1
ATOM 1654 C CA . GLU A 1 208 ? -5.854 7.756 -8.710 1.00 90.31 208 GLU A CA 1
ATOM 1655 C C . GLU A 1 208 ? -6.775 7.108 -7.671 1.00 90.31 208 GLU A C 1
ATOM 1657 O O . GLU A 1 208 ? -7.774 6.457 -7.996 1.00 90.31 208 GLU A O 1
ATOM 1662 N N . LEU A 1 209 ? -6.439 7.316 -6.396 1.00 91.75 209 LEU A N 1
ATOM 1663 C CA . LEU A 1 209 ? -7.244 6.856 -5.270 1.00 91.75 209 LEU A CA 1
ATOM 1664 C C . LEU A 1 209 ? -8.585 7.597 -5.236 1.00 91.75 209 LEU A C 1
ATOM 1666 O O . LEU A 1 209 ? -8.633 8.826 -5.202 1.00 91.75 209 LEU A O 1
ATOM 1670 N N . LYS A 1 210 ? -9.688 6.849 -5.161 1.00 91.69 210 LYS A N 1
ATOM 1671 C CA . LYS A 1 210 ? -11.016 7.415 -4.920 1.00 91.69 210 LYS A CA 1
ATOM 1672 C C . LYS A 1 210 ? -11.201 7.717 -3.442 1.00 91.69 210 LYS A C 1
ATOM 1674 O O . LYS A 1 210 ? -10.838 6.921 -2.577 1.00 91.69 210 LYS A O 1
ATOM 1679 N N . SER A 1 211 ? -11.854 8.836 -3.160 1.00 89.75 211 SER A N 1
ATOM 1680 C CA . SER A 1 211 ? -12.278 9.179 -1.811 1.00 89.75 211 SER A CA 1
ATOM 1681 C C . SER A 1 211 ? -13.604 9.928 -1.822 1.00 89.75 211 SER A C 1
ATOM 1683 O O . SER A 1 211 ? -13.860 10.725 -2.722 1.00 89.75 211 SER A O 1
ATOM 1685 N N . ALA A 1 212 ? -14.452 9.690 -0.819 1.00 83.06 212 ALA A N 1
ATOM 1686 C CA . ALA A 1 212 ? -15.675 10.476 -0.632 1.00 83.06 212 ALA A CA 1
ATOM 1687 C C . ALA A 1 212 ? -15.394 11.896 -0.096 1.00 83.06 212 ALA A C 1
ATOM 1689 O O . ALA A 1 212 ? -16.201 12.800 -0.291 1.00 83.06 212 ALA A O 1
ATOM 1690 N N . ASN A 1 213 ? -14.271 12.085 0.607 1.00 83.94 213 ASN A N 1
ATOM 1691 C CA . ASN A 1 213 ? -13.789 13.361 1.147 1.00 83.94 213 ASN A CA 1
ATOM 1692 C C . ASN A 1 213 ? -12.291 13.232 1.515 1.00 83.94 213 ASN A C 1
ATOM 1694 O O . ASN A 1 213 ? -11.805 12.115 1.652 1.00 83.94 213 ASN A O 1
ATOM 1698 N N . PRO A 1 214 ? -11.518 14.309 1.716 1.00 83.00 214 PRO A N 1
ATOM 1699 C CA . PRO A 1 214 ? -10.070 14.201 1.948 1.00 83.00 214 PRO A CA 1
ATOM 1700 C C . PRO A 1 214 ? -9.674 13.664 3.345 1.00 83.00 214 PRO A C 1
ATOM 1702 O O . PRO A 1 214 ? -8.565 13.914 3.803 1.00 83.00 214 PRO A O 1
ATOM 1705 N N . THR A 1 215 ? -10.554 12.937 4.042 1.00 85.06 215 THR A N 1
ATOM 1706 C CA . THR A 1 215 ? -10.279 12.338 5.360 1.00 85.06 215 THR A CA 1
ATOM 1707 C C . THR A 1 215 ? -10.034 10.831 5.252 1.00 85.06 215 THR A C 1
ATOM 1709 O O . THR A 1 215 ? -10.452 10.199 4.280 1.00 85.06 215 THR A O 1
ATOM 1712 N N . ASN A 1 216 ? -9.432 10.224 6.282 1.00 84.69 216 ASN A N 1
ATOM 1713 C CA . ASN A 1 216 ? -9.211 8.769 6.345 1.00 84.69 216 ASN A CA 1
ATOM 1714 C C . ASN A 1 216 ? -10.513 7.973 6.155 1.00 84.69 216 ASN A C 1
ATOM 1716 O O . ASN A 1 216 ? -10.532 6.992 5.414 1.00 84.69 216 ASN A O 1
ATOM 1720 N N . TYR A 1 217 ? -11.625 8.461 6.715 1.00 85.94 217 TYR A N 1
ATOM 1721 C CA . TYR A 1 217 ? -12.959 7.896 6.496 1.00 85.94 217 TYR A CA 1
ATOM 1722 C C . TYR A 1 217 ? -13.350 7.869 5.008 1.00 85.94 217 TYR A C 1
ATOM 1724 O O . TYR A 1 217 ? -13.885 6.873 4.511 1.00 85.94 217 TYR A O 1
ATOM 1732 N N . GLY A 1 218 ? -13.079 8.957 4.282 1.00 87.75 218 GLY A N 1
ATOM 1733 C CA . GLY A 1 218 ? -13.395 9.063 2.860 1.00 87.75 218 GLY A CA 1
ATOM 1734 C C . GLY A 1 218 ? -12.682 8.000 2.026 1.00 87.75 218 GLY A C 1
ATOM 1735 O O . GLY A 1 218 ? -13.304 7.412 1.141 1.00 87.75 218 GLY A O 1
ATOM 1736 N N . TYR A 1 219 ? -11.421 7.713 2.356 1.00 90.44 219 TYR A N 1
ATOM 1737 C CA . TYR A 1 219 ? -10.632 6.668 1.703 1.00 90.44 219 TYR A CA 1
ATOM 1738 C C . TYR A 1 219 ? -11.052 5.262 2.146 1.00 90.44 219 TYR A C 1
ATOM 1740 O O . TYR A 1 219 ? -11.146 4.363 1.313 1.00 90.44 219 TYR A O 1
ATOM 1748 N N . TYR A 1 220 ? -11.367 5.067 3.430 1.00 91.00 220 TYR A N 1
ATOM 1749 C CA . TYR A 1 220 ? -11.791 3.773 3.974 1.00 91.00 220 TYR A CA 1
ATOM 1750 C C . TYR A 1 220 ? -13.105 3.264 3.368 1.00 91.00 220 TYR A C 1
ATOM 1752 O O . TYR A 1 220 ? -13.268 2.070 3.130 1.00 91.00 220 TYR A O 1
ATOM 1760 N N . THR A 1 221 ? -14.034 4.172 3.058 1.00 92.06 221 THR A N 1
ATOM 1761 C CA . THR A 1 221 ? -15.305 3.848 2.378 1.00 92.06 221 THR A CA 1
ATOM 1762 C C . THR A 1 221 ? -15.159 3.599 0.867 1.00 92.06 221 THR A C 1
ATOM 1764 O O . THR A 1 221 ? -16.162 3.418 0.168 1.00 92.06 221 THR A O 1
ATOM 1767 N N . LYS A 1 222 ? -13.919 3.604 0.359 1.00 94.50 222 LYS A N 1
ATOM 1768 C CA . LYS A 1 222 ? -13.522 3.314 -1.029 1.00 94.50 222 LYS A CA 1
ATOM 1769 C C . LYS A 1 222 ? -12.321 2.359 -1.098 1.00 94.50 222 LYS A C 1
ATOM 1771 O O . LYS A 1 222 ? -11.626 2.305 -2.111 1.00 94.50 222 LYS A O 1
ATOM 1776 N N . ALA A 1 223 ? -12.021 1.649 -0.015 1.00 94.94 223 ALA A N 1
ATOM 1777 C CA . ALA A 1 223 ? -10.782 0.901 0.110 1.00 94.94 223 ALA A CA 1
ATOM 1778 C C . ALA A 1 223 ? -10.773 -0.422 -0.683 1.00 94.94 223 ALA A C 1
ATOM 1780 O O . ALA A 1 223 ? -9.697 -0.806 -1.141 1.00 94.94 223 ALA A O 1
ATOM 1781 N N . ILE A 1 224 ? -11.927 -1.068 -0.931 1.00 95.81 224 ILE A N 1
ATOM 1782 C CA . ILE A 1 224 ? -12.043 -2.167 -1.915 1.00 95.81 224 ILE A CA 1
ATOM 1783 C C . ILE A 1 224 ? -11.690 -1.626 -3.298 1.00 95.81 224 ILE A C 1
ATOM 1785 O O . ILE A 1 224 ? -10.819 -2.176 -3.969 1.00 95.81 224 ILE A O 1
ATOM 1789 N N . TYR A 1 225 ? -12.322 -0.521 -3.705 1.00 94.69 225 TYR A N 1
ATOM 1790 C CA . TYR A 1 225 ? -12.066 0.091 -5.009 1.00 94.69 225 TYR A CA 1
ATOM 1791 C C . TYR A 1 225 ? -10.582 0.447 -5.181 1.00 94.69 225 TYR A C 1
ATOM 1793 O O . TYR A 1 225 ? -9.964 0.122 -6.193 1.00 94.69 225 TYR A O 1
ATOM 1801 N N . ASN A 1 226 ? -9.995 1.068 -4.158 1.00 95.12 226 ASN A N 1
ATOM 1802 C CA . ASN A 1 226 ? -8.591 1.475 -4.139 1.00 95.12 226 ASN A CA 1
ATOM 1803 C C . ASN A 1 226 ? -7.611 0.300 -4.001 1.00 95.12 226 ASN A C 1
ATOM 1805 O O . ASN A 1 226 ? -6.404 0.510 -4.132 1.00 95.12 226 ASN A O 1
ATOM 1809 N N . SER A 1 227 ? -8.107 -0.910 -3.716 1.00 95.62 227 SER A N 1
ATOM 1810 C CA . SER A 1 227 ? -7.301 -2.088 -3.377 1.00 95.62 227 SER A CA 1
ATOM 1811 C C . SER A 1 227 ? -6.301 -1.809 -2.248 1.00 95.62 227 SER A C 1
ATOM 1813 O O . SER A 1 227 ? -5.128 -2.170 -2.327 1.00 95.62 227 SER A O 1
ATOM 1815 N N . ASN A 1 228 ? -6.759 -1.120 -1.198 1.00 95.19 228 ASN A N 1
ATOM 1816 C CA . ASN A 1 228 ? -5.918 -0.709 -0.078 1.00 95.19 228 ASN A CA 1
ATOM 1817 C C . ASN A 1 228 ? -6.110 -1.626 1.134 1.00 95.19 228 ASN A C 1
ATOM 1819 O O . ASN A 1 228 ? -7.160 -1.603 1.782 1.00 95.19 228 ASN A O 1
ATOM 1823 N N . TYR A 1 229 ? -5.073 -2.397 1.462 1.00 95.75 229 TYR A N 1
ATOM 1824 C CA . TYR A 1 229 ? -5.128 -3.452 2.471 1.00 95.75 229 TYR A CA 1
ATOM 1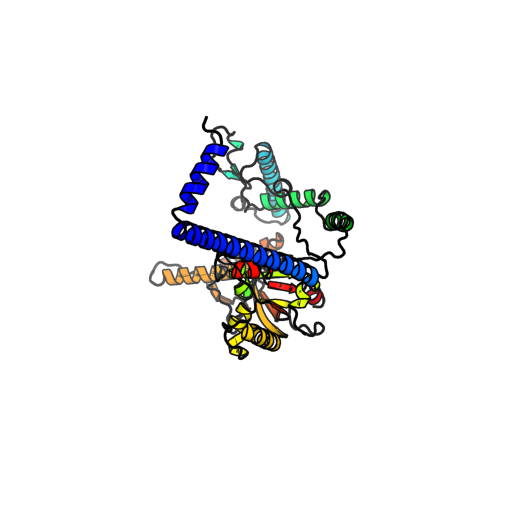825 C C . TYR A 1 229 ? -3.952 -3.388 3.443 1.00 95.75 229 TYR A C 1
ATOM 1827 O O . TYR A 1 229 ? -2.796 -3.217 3.042 1.00 95.75 229 TYR A O 1
ATOM 1835 N N . THR A 1 230 ? -4.236 -3.640 4.715 1.00 95.44 230 THR A N 1
ATOM 1836 C CA . THR A 1 230 ? -3.252 -3.829 5.782 1.00 95.44 230 THR A CA 1
ATOM 1837 C C . THR A 1 230 ? -3.541 -5.103 6.563 1.00 95.44 230 THR A C 1
ATOM 1839 O O . THR A 1 230 ? -4.678 -5.548 6.686 1.00 95.44 230 THR A O 1
ATOM 1842 N N . PHE A 1 231 ? -2.493 -5.707 7.103 1.00 95.75 231 PHE A N 1
ATOM 1843 C CA . PHE A 1 231 ? -2.572 -6.831 8.017 1.00 95.75 231 PHE A CA 1
ATOM 1844 C C . PHE A 1 231 ? -2.777 -6.343 9.452 1.00 95.75 231 PHE A C 1
ATOM 1846 O O . PHE A 1 231 ? -2.001 -5.523 9.954 1.00 95.75 231 PHE A O 1
ATOM 1853 N N . THR A 1 232 ? -3.768 -6.920 10.127 1.00 94.44 232 THR A N 1
ATOM 1854 C CA . THR A 1 232 ? -4.078 -6.642 11.533 1.00 94.44 232 THR A CA 1
ATOM 1855 C C . THR A 1 232 ? -4.314 -7.945 12.286 1.00 94.44 232 THR A C 1
ATOM 1857 O O . THR A 1 232 ? -4.843 -8.913 11.742 1.00 94.44 232 THR A O 1
ATOM 1860 N N . ASP A 1 233 ? -3.892 -7.983 13.546 1.00 93.88 233 ASP A N 1
ATOM 1861 C CA . ASP A 1 233 ? -4.093 -9.123 14.433 1.00 93.88 233 ASP A CA 1
ATOM 1862 C C . ASP A 1 233 ? -5.590 -9.419 14.585 1.00 93.88 233 ASP A C 1
ATOM 1864 O O . ASP A 1 233 ? -6.370 -8.552 14.986 1.00 93.88 233 ASP A O 1
ATOM 1868 N N . GLN A 1 234 ? -5.987 -10.653 14.275 1.00 92.75 234 GLN A N 1
ATOM 1869 C CA . GLN A 1 234 ? -7.371 -11.114 14.298 1.00 92.75 234 GLN A CA 1
ATOM 1870 C C . GLN A 1 234 ? -8.051 -10.835 15.639 1.00 92.75 234 GLN A C 1
ATOM 1872 O O . GLN A 1 234 ? -9.222 -10.464 15.651 1.00 92.75 234 GLN A O 1
ATOM 1877 N N . ARG A 1 235 ? -7.314 -10.930 16.754 1.00 90.00 235 ARG A N 1
ATOM 1878 C CA . ARG A 1 235 ? -7.840 -10.694 18.109 1.00 90.00 235 ARG A CA 1
ATOM 1879 C C . ARG A 1 235 ? -8.392 -9.280 18.287 1.00 90.00 235 ARG A C 1
ATOM 1881 O O . ARG A 1 235 ? -9.326 -9.056 19.046 1.00 90.00 235 ARG A O 1
ATOM 1888 N N . LEU A 1 236 ? -7.854 -8.307 17.549 1.00 89.12 236 LEU A N 1
ATOM 1889 C CA . LEU A 1 236 ? -8.354 -6.928 17.556 1.00 89.12 236 LEU A CA 1
ATOM 1890 C C . LEU A 1 236 ? -9.590 -6.736 16.667 1.00 89.12 236 LEU A C 1
ATOM 1892 O O . LEU A 1 236 ? -10.293 -5.726 16.786 1.00 89.12 236 LEU A O 1
ATOM 1896 N N . LEU A 1 237 ? -9.849 -7.696 15.779 1.00 89.88 237 LEU A N 1
ATOM 1897 C CA . LEU A 1 237 ? -10.928 -7.675 14.801 1.00 89.88 237 LEU A CA 1
ATOM 1898 C C . LEU A 1 237 ? -12.140 -8.505 15.226 1.00 89.88 237 LEU A C 1
ATOM 1900 O O . LEU A 1 237 ? -13.183 -8.325 14.614 1.00 89.88 237 LEU A O 1
ATOM 1904 N N . GLU A 1 238 ? -12.040 -9.348 16.261 1.00 87.06 238 GLU A N 1
ATOM 1905 C CA . GLU A 1 238 ? -13.071 -10.316 16.691 1.00 87.06 238 GLU A CA 1
ATOM 1906 C C . GLU A 1 238 ? -14.498 -9.759 16.695 1.00 87.06 238 GLU A C 1
ATOM 1908 O O . GLU A 1 238 ? -15.401 -10.377 16.144 1.00 87.06 238 GLU A O 1
ATOM 1913 N N . ARG A 1 239 ? -14.702 -8.544 17.215 1.00 85.19 239 ARG A N 1
ATOM 1914 C CA . ARG A 1 239 ? -16.025 -7.890 17.258 1.00 85.19 239 ARG A CA 1
ATOM 1915 C C . ARG A 1 239 ? -16.640 -7.561 15.889 1.00 85.19 239 ARG A C 1
ATOM 1917 O O . ARG A 1 239 ? -17.828 -7.264 15.812 1.00 85.19 239 ARG A O 1
ATOM 1924 N N . TYR A 1 240 ? -15.820 -7.506 14.845 1.00 88.69 240 TYR A N 1
ATOM 1925 C CA . TYR A 1 240 ? -16.218 -7.213 13.466 1.00 88.69 240 TYR A CA 1
ATOM 1926 C C . TYR A 1 240 ? -16.267 -8.472 12.605 1.00 88.69 240 TYR A C 1
ATOM 1928 O O . TYR A 1 240 ? -16.780 -8.407 11.486 1.00 88.69 240 TYR A O 1
ATOM 1936 N N . LEU A 1 241 ? -15.700 -9.579 13.092 1.00 88.75 241 LEU A N 1
ATOM 1937 C CA . LEU A 1 241 ? -15.694 -10.840 12.376 1.00 88.75 241 LEU A CA 1
ATOM 1938 C C . LEU A 1 241 ? -17.096 -11.439 12.359 1.00 88.75 241 LEU A C 1
ATOM 1940 O O . LEU A 1 241 ? -17.846 -11.389 13.333 1.00 88.75 241 LEU A O 1
ATOM 1944 N N . LEU A 1 242 ? -17.439 -11.991 11.208 1.00 85.31 242 LEU A N 1
ATOM 1945 C CA . LEU A 1 242 ? -18.630 -12.789 11.000 1.00 85.31 242 LEU A CA 1
ATOM 1946 C C . LEU A 1 242 ? -18.330 -14.232 11.402 1.00 85.31 242 LEU A C 1
ATOM 1948 O O . LEU A 1 242 ? -17.174 -14.627 11.549 1.00 85.31 242 LEU A O 1
ATOM 1952 N N . THR A 1 243 ? -19.373 -15.044 11.544 1.00 75.06 243 THR A N 1
ATOM 1953 C CA . THR A 1 243 ? -19.255 -16.485 11.811 1.00 75.06 243 THR A CA 1
ATOM 1954 C C . THR A 1 243 ? -18.828 -17.249 10.552 1.00 75.06 243 THR A C 1
ATOM 1956 O O . THR A 1 243 ? -19.468 -18.227 10.167 1.00 75.06 243 THR A O 1
ATOM 1959 N N . THR A 1 244 ? -17.827 -16.748 9.827 1.00 67.75 244 THR A N 1
ATOM 1960 C CA . THR A 1 244 ? -17.252 -17.449 8.682 1.00 67.75 244 THR A CA 1
ATOM 1961 C C . THR A 1 244 ? -16.488 -18.653 9.207 1.00 67.75 244 THR A C 1
ATOM 1963 O O . THR A 1 244 ? -15.678 -18.513 10.124 1.00 67.75 244 THR A O 1
ATOM 1966 N N . ASP A 1 245 ? -16.734 -19.824 8.626 1.00 70.56 245 ASP A N 1
ATOM 1967 C CA . ASP A 1 245 ? -15.865 -20.968 8.860 1.00 70.56 245 ASP A CA 1
ATOM 1968 C C . ASP A 1 245 ? -14.472 -20.645 8.308 1.00 70.56 245 ASP A C 1
ATOM 1970 O O . ASP A 1 245 ? -14.265 -20.512 7.102 1.00 70.56 245 ASP A O 1
ATOM 1974 N N . THR A 1 246 ? -13.521 -20.448 9.216 1.00 71.81 246 THR A N 1
ATOM 1975 C CA . THR A 1 246 ? -12.139 -20.109 8.874 1.00 71.81 246 THR A CA 1
ATOM 1976 C C . THR A 1 246 ? -11.351 -21.305 8.351 1.00 71.81 246 THR A C 1
ATOM 1978 O O . THR A 1 246 ? -10.221 -21.119 7.914 1.00 71.81 246 THR A O 1
ATOM 1981 N N . SER A 1 247 ? -11.907 -22.519 8.425 1.00 72.94 247 SER A N 1
ATOM 1982 C CA . SER A 1 247 ? -11.264 -23.736 7.924 1.00 72.94 247 SER A CA 1
ATOM 1983 C C . SER A 1 247 ? -11.436 -23.954 6.413 1.00 72.94 247 SER A C 1
ATOM 1985 O O . SER A 1 247 ? -10.641 -24.684 5.829 1.00 72.94 247 SER A O 1
ATOM 1987 N N . ASP A 1 248 ? -12.398 -23.276 5.771 1.00 82.75 248 ASP A N 1
ATOM 1988 C CA . ASP A 1 248 ? -12.671 -23.347 4.322 1.00 82.75 248 ASP A CA 1
ATOM 1989 C C . ASP A 1 248 ? -12.696 -21.942 3.687 1.00 82.75 248 ASP A C 1
ATOM 1991 O O . ASP A 1 248 ? -13.706 -21.462 3.157 1.00 82.75 248 ASP A O 1
ATOM 1995 N N . LEU A 1 249 ? -11.575 -21.221 3.789 1.00 90.62 249 LEU A N 1
ATOM 1996 C CA . LEU A 1 249 ? -11.435 -19.922 3.133 1.00 90.62 249 LEU A CA 1
ATOM 1997 C C . LEU A 1 249 ? -11.243 -20.093 1.618 1.00 90.62 249 LEU A C 1
ATOM 1999 O O . LEU A 1 249 ? -10.318 -20.747 1.146 1.00 90.62 249 LEU A O 1
ATOM 2003 N N . LYS A 1 250 ? -12.089 -19.414 0.843 1.00 91.75 250 LYS A N 1
ATOM 2004 C CA . LYS A 1 250 ? -12.111 -19.384 -0.630 1.00 91.75 250 LYS A CA 1
ATOM 2005 C C . LYS A 1 250 ? -11.294 -18.230 -1.219 1.00 91.75 250 LYS A C 1
ATOM 2007 O O . LYS A 1 250 ? -11.262 -18.044 -2.435 1.00 91.75 250 LYS A O 1
ATOM 2012 N N . GLY A 1 251 ? -10.675 -17.412 -0.370 1.00 94.81 251 GLY A N 1
ATOM 2013 C CA . GLY A 1 251 ? -9.875 -16.261 -0.771 1.00 94.81 251 GLY A CA 1
ATOM 2014 C C . GLY A 1 251 ? -9.260 -15.529 0.418 1.00 94.81 251 GLY A C 1
ATOM 2015 O O . GLY A 1 251 ? -9.465 -15.899 1.571 1.00 94.81 251 GLY A O 1
ATOM 2016 N N . ILE A 1 252 ? -8.523 -14.457 0.126 1.00 96.62 252 ILE A N 1
ATOM 2017 C CA . ILE A 1 252 ? -7.856 -13.611 1.122 1.00 96.62 252 ILE A CA 1
ATOM 2018 C C . ILE A 1 252 ? -8.916 -13.022 2.073 1.00 96.62 252 ILE A C 1
ATOM 2020 O O . ILE A 1 252 ? -9.774 -12.262 1.609 1.00 96.62 252 ILE A O 1
ATOM 2024 N N . PRO A 1 253 ? -8.882 -13.335 3.381 1.00 96.31 253 PRO A N 1
ATOM 2025 C CA . PRO A 1 253 ? -9.892 -12.877 4.325 1.00 96.31 253 PRO A CA 1
ATOM 2026 C C . PRO A 1 253 ? -9.786 -11.366 4.525 1.00 96.31 253 PRO A C 1
ATOM 2028 O O . PRO A 1 253 ? -8.703 -10.834 4.757 1.00 96.31 253 PRO A O 1
ATOM 2031 N N . VAL A 1 254 ? -10.908 -10.655 4.467 1.00 96.62 254 VAL A N 1
ATOM 2032 C CA . VAL A 1 254 ? -10.928 -9.198 4.621 1.00 96.62 254 VAL A CA 1
ATOM 2033 C C . VAL A 1 254 ? -12.120 -8.710 5.442 1.00 96.62 2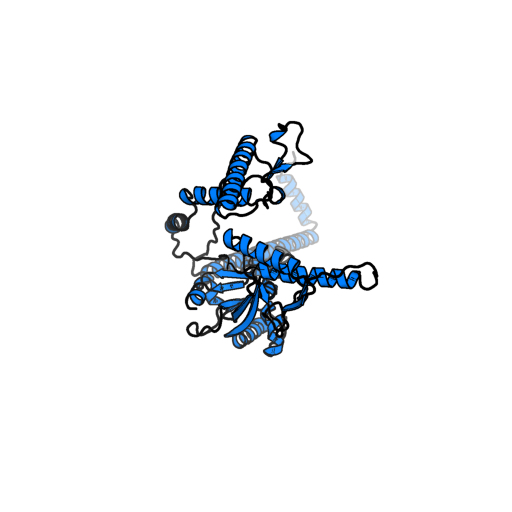54 VAL A C 1
ATOM 2035 O O . VAL A 1 254 ? -13.246 -9.193 5.306 1.00 96.62 254 VAL A O 1
ATOM 2038 N N . VAL A 1 255 ? -11.858 -7.716 6.292 1.00 95.31 255 VAL A N 1
ATOM 2039 C CA . VAL A 1 255 ? -12.866 -6.930 7.007 1.00 95.31 255 VAL A CA 1
ATOM 2040 C C . VAL A 1 255 ? -13.116 -5.637 6.237 1.00 95.31 255 VAL A C 1
ATOM 2042 O O . VAL A 1 255 ? -12.224 -4.789 6.125 1.00 95.31 255 VAL A O 1
ATOM 2045 N N . VAL A 1 256 ? -14.333 -5.490 5.715 1.00 95.44 256 VAL A N 1
ATOM 2046 C CA . VAL A 1 256 ? -14.725 -4.393 4.815 1.00 95.44 256 VAL A CA 1
ATOM 2047 C C . VAL A 1 256 ? -15.551 -3.326 5.530 1.00 95.44 256 VAL A C 1
ATOM 2049 O O . VAL A 1 256 ? -16.140 -3.591 6.581 1.00 95.44 256 VAL A O 1
ATOM 2052 N N . SER A 1 257 ? -15.632 -2.123 4.955 1.00 93.81 257 SER A N 1
ATOM 2053 C CA . SER A 1 257 ? -16.581 -1.119 5.442 1.00 93.81 257 SER A CA 1
ATOM 2054 C C . SER A 1 257 ? -18.014 -1.487 5.036 1.00 93.81 257 SER A C 1
ATOM 2056 O O . SER A 1 257 ? -18.259 -1.922 3.909 1.00 93.81 257 SER A O 1
ATOM 2058 N N . ALA A 1 258 ? -18.977 -1.298 5.940 1.00 92.69 258 ALA A N 1
ATOM 2059 C CA . ALA A 1 258 ? -20.393 -1.530 5.653 1.00 92.69 258 ALA A CA 1
ATOM 2060 C C . ALA A 1 258 ? -20.866 -0.667 4.470 1.00 92.69 258 ALA A C 1
ATOM 2062 O O . ALA A 1 258 ? -21.569 -1.147 3.585 1.00 92.69 258 ALA A O 1
ATOM 2063 N N . GLN A 1 259 ? -20.427 0.592 4.434 1.00 92.19 259 GLN A N 1
ATOM 2064 C CA . GLN A 1 259 ? -20.792 1.571 3.415 1.00 92.19 259 GLN A CA 1
ATOM 2065 C C . GLN A 1 259 ? -20.342 1.146 2.018 1.00 92.19 259 GLN A C 1
ATOM 2067 O O . GLN A 1 259 ? -21.132 1.177 1.075 1.00 92.19 259 GLN A O 1
ATOM 2072 N N . GLU A 1 260 ? -19.082 0.734 1.874 1.00 93.94 260 GLU A N 1
ATOM 2073 C CA . GLU A 1 260 ? -18.574 0.290 0.579 1.00 93.94 260 GLU A CA 1
ATOM 2074 C C . GLU A 1 260 ? -19.209 -1.036 0.160 1.00 93.94 260 GLU A C 1
ATOM 2076 O O . GLU A 1 260 ? -19.579 -1.202 -1.001 1.00 93.94 260 GLU A O 1
ATOM 2081 N N . ALA A 1 261 ? -19.409 -1.954 1.107 1.00 94.44 261 ALA A N 1
ATOM 2082 C CA . ALA A 1 261 ? -20.020 -3.240 0.815 1.00 94.44 261 ALA A CA 1
ATOM 2083 C C . ALA A 1 261 ? -21.477 -3.103 0.340 1.00 94.44 261 ALA A C 1
ATOM 2085 O O . ALA A 1 261 ? -21.871 -3.788 -0.601 1.00 94.44 261 ALA A O 1
ATOM 2086 N N . VAL A 1 262 ? -22.268 -2.186 0.913 1.00 94.25 262 VAL A N 1
ATOM 2087 C CA . VAL A 1 262 ? -23.609 -1.875 0.386 1.00 94.25 262 VAL A CA 1
ATOM 2088 C C . VAL A 1 262 ? -23.526 -1.231 -0.994 1.00 94.25 262 VAL A C 1
ATOM 2090 O O . VAL A 1 262 ? -24.258 -1.639 -1.892 1.00 94.25 262 VAL A O 1
ATOM 2093 N N . ALA A 1 263 ? -22.611 -0.281 -1.202 1.00 93.25 263 ALA A N 1
ATOM 2094 C CA . ALA A 1 263 ? -22.468 0.383 -2.496 1.00 93.25 263 ALA A CA 1
ATOM 2095 C C . ALA A 1 263 ? -22.100 -0.590 -3.632 1.00 93.25 263 ALA A C 1
ATOM 2097 O O . ALA A 1 263 ? -22.598 -0.439 -4.747 1.00 93.25 263 ALA A O 1
ATOM 2098 N N . LEU A 1 264 ? -21.247 -1.581 -3.356 1.00 93.31 264 LEU A N 1
ATOM 2099 C CA . LEU A 1 264 ? -20.773 -2.544 -4.354 1.00 93.31 264 LEU A CA 1
ATOM 2100 C C . LEU A 1 264 ? -21.679 -3.774 -4.484 1.00 93.31 264 LEU A C 1
ATOM 2102 O O . LEU A 1 264 ? -21.931 -4.239 -5.592 1.00 93.31 264 LEU A O 1
ATOM 2106 N N . PHE A 1 265 ? -22.178 -4.310 -3.368 1.00 93.06 265 PHE A N 1
ATOM 2107 C CA . PHE A 1 265 ? -22.866 -5.606 -3.339 1.00 93.06 265 PHE A CA 1
ATOM 2108 C C . PHE A 1 265 ? -24.341 -5.511 -2.936 1.00 93.06 265 PHE A C 1
ATOM 2110 O O . PHE A 1 265 ? -25.093 -6.457 -3.164 1.00 93.06 265 PHE A O 1
ATOM 2117 N N . GLY A 1 266 ? -24.792 -4.381 -2.383 1.00 91.31 266 GLY A N 1
ATOM 2118 C CA . GLY A 1 266 ? -26.123 -4.236 -1.786 1.00 91.31 266 GLY A CA 1
ATOM 2119 C C . GLY A 1 266 ? -27.264 -4.552 -2.750 1.00 91.31 266 GLY A C 1
ATOM 2120 O O . GLY A 1 266 ? -28.144 -5.340 -2.410 1.00 91.31 266 GLY A O 1
ATOM 2121 N N . LYS A 1 267 ? -27.200 -4.053 -3.993 1.00 91.12 267 LYS A N 1
ATOM 2122 C CA . LYS A 1 267 ? -28.211 -4.350 -5.027 1.00 91.12 267 LYS A CA 1
ATOM 2123 C C . LYS A 1 267 ? -28.318 -5.847 -5.327 1.00 91.12 267 LYS A C 1
ATOM 2125 O O . LYS A 1 267 ? -29.421 -6.381 -5.369 1.00 91.12 267 LYS A O 1
ATOM 2130 N N . LYS A 1 268 ? -27.179 -6.528 -5.498 1.00 91.06 268 LYS A N 1
ATOM 2131 C CA . LYS A 1 268 ? -27.124 -7.972 -5.785 1.00 91.06 268 LYS A CA 1
ATOM 2132 C C . LYS A 1 268 ? -27.618 -8.811 -4.602 1.00 91.06 268 LYS A C 1
ATOM 2134 O O . LYS A 1 268 ? -28.198 -9.870 -4.808 1.00 91.06 268 LYS A O 1
ATOM 2139 N N . LEU A 1 269 ? -27.391 -8.338 -3.378 1.00 90.81 269 LEU A N 1
ATOM 2140 C CA . LEU A 1 269 ? -27.756 -9.029 -2.139 1.00 90.81 269 LEU A CA 1
ATOM 2141 C C . LEU A 1 269 ? -29.144 -8.638 -1.601 1.00 90.81 269 LEU A C 1
ATOM 2143 O O . LEU A 1 269 ? -29.544 -9.120 -0.541 1.00 90.81 269 LEU A O 1
ATOM 2147 N N . GLY A 1 270 ? -29.878 -7.753 -2.286 1.00 91.00 270 GLY A N 1
ATOM 2148 C CA . GLY A 1 270 ? -31.162 -7.242 -1.800 1.00 91.00 270 GLY A CA 1
ATOM 2149 C C . GLY A 1 270 ? -31.038 -6.539 -0.444 1.00 91.00 270 GLY A C 1
ATOM 2150 O O . GLY A 1 270 ? -31.891 -6.713 0.427 1.00 91.00 270 GLY A O 1
ATOM 2151 N N . VAL A 1 271 ? -29.939 -5.818 -0.218 1.00 90.62 271 VAL A N 1
ATOM 2152 C CA . VAL A 1 271 ? -29.760 -4.953 0.952 1.00 90.62 271 VAL A CA 1
ATOM 2153 C C . VAL A 1 271 ? -30.189 -3.544 0.574 1.00 90.62 271 VAL A C 1
ATOM 2155 O O . VAL A 1 271 ? -29.719 -2.992 -0.421 1.00 90.62 271 VAL A O 1
ATOM 2158 N N . VAL A 1 272 ? -31.088 -2.974 1.372 1.00 87.94 272 VAL A N 1
ATOM 2159 C CA . VAL A 1 272 ? -31.552 -1.594 1.207 1.00 87.94 272 VAL A CA 1
ATOM 2160 C C . VAL A 1 272 ? -30.483 -0.590 1.632 1.00 87.94 272 VAL A C 1
ATOM 2162 O O . VAL A 1 272 ? -29.573 -0.909 2.406 1.00 87.94 272 VAL A O 1
ATOM 2165 N N . ASP A 1 273 ? -30.630 0.645 1.157 1.00 87.56 273 ASP A N 1
ATOM 2166 C CA . ASP A 1 273 ? -29.790 1.756 1.590 1.00 87.56 273 ASP A CA 1
ATOM 2167 C C . ASP A 1 273 ? -29.849 1.952 3.109 1.00 87.56 273 ASP A C 1
ATOM 2169 O O . ASP A 1 273 ? -30.823 1.601 3.785 1.00 87.56 273 ASP A O 1
ATOM 2173 N N . GLU A 1 274 ? -28.778 2.526 3.651 1.00 87.94 274 GLU A N 1
ATOM 2174 C CA . GLU A 1 274 ? -28.633 2.718 5.085 1.00 87.94 274 GLU A CA 1
ATOM 2175 C C . GLU A 1 274 ? -29.802 3.542 5.673 1.00 87.94 274 GLU A C 1
ATOM 2177 O O . GLU A 1 274 ? -30.046 4.678 5.246 1.00 87.94 274 GLU A O 1
ATOM 2182 N N . PRO A 1 275 ? -30.514 3.024 6.693 1.00 86.94 275 PRO A N 1
ATOM 2183 C CA . PRO A 1 275 ? -31.637 3.734 7.285 1.00 86.94 275 PRO A CA 1
ATOM 2184 C C . PRO A 1 275 ? -31.165 4.939 8.105 1.00 86.94 275 PRO A C 1
ATOM 2186 O O . PRO A 1 275 ? -30.155 4.894 8.806 1.00 86.94 275 PRO A O 1
ATOM 2189 N N . LYS A 1 276 ? -31.952 6.021 8.100 1.00 82.75 276 LYS A N 1
ATOM 2190 C CA . LYS A 1 276 ? -31.632 7.237 8.871 1.00 82.75 276 LYS A CA 1
ATOM 2191 C C . LYS A 1 276 ? -31.765 7.041 10.388 1.00 82.75 276 LYS A C 1
ATOM 2193 O O . LYS A 1 276 ? -31.042 7.684 11.146 1.00 82.75 276 LYS A O 1
ATOM 2198 N N . SER A 1 277 ? -32.671 6.171 10.844 1.00 80.81 277 SER A N 1
ATOM 2199 C CA . SER A 1 277 ? -32.956 5.989 12.274 1.00 80.81 277 SER A CA 1
ATOM 2200 C C . SER A 1 277 ? -31.974 5.026 12.956 1.00 80.81 277 SER A C 1
ATOM 2202 O O . SER A 1 277 ? -31.695 3.936 12.457 1.00 80.81 277 SER A O 1
ATOM 2204 N N . ALA A 1 278 ? -31.476 5.396 14.140 1.00 74.31 278 ALA A N 1
ATOM 2205 C CA . ALA A 1 278 ? -30.501 4.588 14.882 1.00 74.31 278 ALA A CA 1
ATOM 2206 C C . ALA A 1 278 ? -31.029 3.186 15.251 1.00 74.31 278 ALA A C 1
ATOM 2208 O O . ALA A 1 278 ? -30.288 2.206 15.166 1.00 74.31 278 ALA A O 1
ATOM 2209 N N . GLY A 1 279 ? -32.317 3.071 15.600 1.00 76.06 279 GLY A N 1
ATOM 2210 C CA . GLY A 1 279 ? -32.950 1.788 15.925 1.00 76.06 279 GLY A CA 1
ATOM 2211 C C . GLY A 1 279 ? -32.975 0.814 14.742 1.00 76.06 279 GLY A C 1
ATOM 2212 O O . GLY A 1 279 ? -32.692 -0.371 14.914 1.00 76.06 279 GLY A O 1
ATOM 2213 N N . GLN A 1 280 ? -33.223 1.315 13.527 1.00 86.12 280 GLN A N 1
ATOM 2214 C CA . GLN A 1 280 ? -33.220 0.491 12.314 1.00 86.12 280 GLN A CA 1
ATOM 2215 C C . GLN A 1 280 ? -31.801 0.159 11.839 1.00 86.12 280 GLN A C 1
ATOM 2217 O O . GLN A 1 280 ? -31.597 -0.919 11.285 1.00 86.12 280 GLN A O 1
ATOM 2222 N N . LYS A 1 281 ? -30.801 1.018 12.103 1.00 86.75 281 LYS A N 1
ATOM 2223 C CA . LYS A 1 281 ? -29.397 0.762 11.719 1.00 86.75 281 LYS A CA 1
ATOM 2224 C C . LYS A 1 281 ? -28.845 -0.532 12.305 1.00 86.75 281 LYS A C 1
ATOM 2226 O O . LYS A 1 281 ? -28.120 -1.242 11.620 1.00 86.75 281 LYS A O 1
ATOM 2231 N N . LYS A 1 282 ? -29.201 -0.874 13.548 1.00 85.94 282 LYS A N 1
ATOM 2232 C CA . LYS A 1 282 ? -28.759 -2.134 14.167 1.00 85.94 282 LYS A CA 1
ATOM 2233 C C . LYS A 1 282 ? -29.305 -3.354 13.420 1.00 85.94 282 LYS A C 1
ATOM 2235 O O . LYS A 1 282 ? -28.558 -4.296 13.174 1.00 85.94 282 LYS A O 1
ATOM 2240 N N . ALA A 1 283 ? -30.594 -3.343 13.082 1.00 89.69 283 ALA A N 1
ATOM 2241 C CA . ALA A 1 283 ? -31.228 -4.433 12.341 1.00 89.69 283 ALA A CA 1
ATOM 2242 C C . ALA A 1 283 ? -30.669 -4.535 10.914 1.00 89.69 283 ALA A C 1
ATOM 2244 O O . ALA A 1 283 ? -30.302 -5.620 10.479 1.00 89.69 283 ALA A O 1
ATOM 2245 N N . TRP A 1 284 ? -30.515 -3.394 10.241 1.00 92.81 284 TRP A N 1
ATOM 2246 C CA . TRP A 1 284 ? -29.895 -3.299 8.921 1.00 92.81 284 TRP A CA 1
ATOM 2247 C C . TRP A 1 284 ? -28.458 -3.832 8.907 1.00 92.81 284 TRP A C 1
ATOM 2249 O O . TRP A 1 284 ? -28.115 -4.633 8.044 1.00 92.81 284 TRP A O 1
ATOM 2259 N N . LEU A 1 285 ? -27.629 -3.462 9.892 1.00 91.00 285 LEU A N 1
ATOM 2260 C CA . LEU A 1 285 ? -26.249 -3.942 9.967 1.00 91.00 285 LEU A CA 1
ATOM 2261 C C . LEU A 1 285 ? -26.200 -5.460 10.172 1.00 91.00 285 LEU A C 1
ATOM 2263 O O . LEU A 1 285 ? -25.376 -6.120 9.550 1.00 91.00 285 LEU A O 1
ATOM 2267 N N . LYS A 1 286 ? -27.098 -6.024 10.991 1.00 89.62 286 LYS A N 1
ATOM 2268 C CA . LYS A 1 286 ? -27.205 -7.480 11.164 1.00 89.62 286 LYS A CA 1
ATOM 2269 C C . LYS A 1 286 ? -27.611 -8.197 9.872 1.00 89.62 286 LYS A C 1
ATOM 2271 O O . LYS A 1 286 ? -27.011 -9.217 9.549 1.00 89.62 286 LYS A O 1
ATOM 2276 N N . ASP A 1 287 ? -28.595 -7.670 9.140 1.00 91.81 287 ASP A N 1
ATOM 2277 C CA . ASP A 1 287 ? -29.014 -8.223 7.841 1.00 91.81 287 ASP A CA 1
ATOM 2278 C C . ASP A 1 287 ? -27.863 -8.187 6.824 1.00 91.81 287 ASP A C 1
ATOM 2280 O O . ASP A 1 287 ? -27.542 -9.193 6.191 1.00 91.81 287 ASP A O 1
ATOM 2284 N N . LEU A 1 288 ? -27.169 -7.049 6.740 1.00 93.31 288 LEU A N 1
ATOM 2285 C CA . LEU A 1 288 ? -25.993 -6.875 5.893 1.00 93.31 288 LEU A CA 1
ATOM 2286 C C . LEU A 1 288 ? -24.880 -7.873 6.245 1.00 93.31 288 LEU A C 1
ATOM 2288 O O . LEU A 1 288 ? -24.334 -8.527 5.359 1.00 93.31 288 LEU A O 1
ATOM 2292 N N . GLN A 1 289 ? -24.554 -8.005 7.532 1.00 92.56 289 GLN A N 1
ATOM 2293 C CA . GLN A 1 289 ? -23.550 -8.943 8.037 1.00 92.56 289 GLN A CA 1
ATOM 2294 C C . GLN A 1 289 ? -23.888 -10.393 7.669 1.00 92.56 289 GLN A C 1
ATOM 2296 O O . GLN A 1 289 ? -23.014 -11.121 7.204 1.00 92.56 289 GLN A O 1
ATOM 2301 N N . ALA A 1 290 ? -25.151 -10.802 7.813 1.00 91.12 290 ALA A N 1
ATOM 2302 C CA . ALA A 1 290 ? -25.591 -12.145 7.445 1.00 91.12 290 ALA A CA 1
ATOM 2303 C C . ALA A 1 290 ? -25.430 -12.415 5.938 1.00 91.12 290 ALA A C 1
ATOM 2305 O O . ALA A 1 290 ? -24.930 -13.468 5.552 1.00 91.12 290 ALA A O 1
ATOM 2306 N N . LYS A 1 291 ? -25.798 -11.451 5.086 1.00 93.06 291 LYS A N 1
ATOM 2307 C CA . LYS A 1 291 ? -25.734 -11.584 3.619 1.00 93.06 291 LYS A CA 1
ATOM 2308 C C . LYS A 1 291 ? -24.317 -11.497 3.046 1.00 93.06 291 LYS A C 1
ATOM 2310 O O . LYS A 1 291 ? -24.051 -12.073 1.989 1.00 93.06 291 LYS A O 1
ATOM 2315 N N . LEU A 1 292 ? -23.421 -10.765 3.713 1.00 92.19 292 LEU A N 1
ATOM 2316 C CA . LEU A 1 292 ? -22.023 -10.607 3.299 1.00 92.19 292 LEU A CA 1
ATOM 2317 C C . LEU A 1 292 ? -21.104 -11.734 3.765 1.00 92.19 292 LEU A C 1
ATOM 2319 O O . LEU A 1 292 ? -19.998 -11.844 3.238 1.00 92.19 292 LEU A O 1
ATOM 2323 N N . ASN A 1 293 ? -21.523 -12.548 4.735 1.00 90.44 293 ASN A N 1
ATOM 2324 C CA . ASN A 1 293 ? -20.683 -13.610 5.274 1.00 90.44 293 ASN A CA 1
ATOM 2325 C C . ASN A 1 293 ? -20.219 -14.568 4.165 1.00 90.44 293 ASN A C 1
ATOM 2327 O O . ASN A 1 293 ? -21.035 -15.219 3.515 1.00 90.44 293 ASN A O 1
ATOM 2331 N N . GLY A 1 294 ? -18.905 -14.631 3.936 1.00 89.19 294 GLY A N 1
ATOM 2332 C CA . GLY A 1 294 ? -18.304 -15.488 2.917 1.00 89.19 294 GLY A CA 1
ATOM 2333 C C . GLY A 1 294 ? -18.453 -14.991 1.477 1.00 89.19 294 GLY A C 1
ATOM 2334 O O . GLY A 1 294 ? -18.025 -15.691 0.562 1.00 89.19 294 GLY A O 1
ATOM 2335 N N . GLN A 1 295 ? -19.015 -13.797 1.249 1.00 93.12 295 GLN A N 1
ATOM 2336 C CA . GLN A 1 295 ? -19.060 -13.209 -0.090 1.00 93.12 295 GLN A CA 1
ATOM 2337 C C . GLN A 1 295 ? -17.652 -12.958 -0.612 1.00 93.12 295 GLN A C 1
ATOM 2339 O O . GLN A 1 295 ? -16.787 -12.457 0.108 1.00 93.12 295 GLN A O 1
ATOM 2344 N N . THR A 1 296 ? -17.438 -13.269 -1.886 1.00 95.19 296 THR A N 1
ATOM 2345 C CA . THR A 1 296 ? -16.143 -13.090 -2.536 1.00 95.19 296 THR A CA 1
ATOM 2346 C C . THR A 1 296 ? -16.183 -11.987 -3.573 1.00 95.19 296 THR A C 1
ATOM 2348 O O . THR A 1 296 ? -17.174 -11.819 -4.286 1.00 95.19 296 THR A O 1
ATOM 2351 N N . TYR A 1 297 ? -15.065 -11.295 -3.723 1.00 96.94 297 TYR A N 1
ATOM 2352 C CA . TYR A 1 297 ? -14.837 -10.369 -4.821 1.00 96.94 297 TYR A CA 1
ATOM 2353 C C . TYR A 1 297 ? -13.417 -10.525 -5.353 1.00 96.94 297 TYR A C 1
ATOM 2355 O O . TYR A 1 297 ? -12.573 -11.161 -4.720 1.00 96.94 297 TYR A O 1
ATOM 2363 N N . GLN A 1 298 ? -13.157 -9.974 -6.535 1.00 97.56 298 GLN A N 1
ATOM 2364 C CA . GLN A 1 298 ? -11.888 -10.169 -7.222 1.00 97.56 298 GLN A CA 1
ATOM 2365 C C . GLN A 1 298 ? -11.197 -8.846 -7.523 1.00 97.56 298 GLN A C 1
ATOM 2367 O O . GLN A 1 298 ? -11.842 -7.823 -7.751 1.00 97.56 298 GLN A O 1
ATOM 2372 N N . ALA A 1 299 ? -9.871 -8.887 -7.539 1.00 97.44 299 ALA A N 1
ATOM 2373 C CA . ALA A 1 299 ? -9.030 -7.803 -8.010 1.00 97.44 299 ALA A CA 1
ATOM 2374 C C . ALA A 1 299 ? -7.909 -8.367 -8.888 1.00 97.44 299 ALA A C 1
ATOM 2376 O O . ALA A 1 299 ? -7.450 -9.488 -8.672 1.00 97.44 299 ALA A O 1
ATOM 2377 N N . CYS A 1 300 ? -7.457 -7.598 -9.871 1.00 97.69 300 CYS A N 1
ATOM 2378 C CA . CYS A 1 300 ? -6.307 -7.950 -10.682 1.00 97.69 300 CYS A CA 1
ATOM 2379 C C . CYS A 1 300 ? -5.066 -7.225 -10.176 1.00 97.69 300 CYS A C 1
ATOM 2381 O O . CYS A 1 300 ? -4.995 -5.997 -10.231 1.00 97.69 300 CYS A O 1
ATOM 2383 N N . TYR A 1 301 ? -4.091 -7.988 -9.694 1.00 97.62 301 TYR A N 1
ATOM 2384 C CA . TYR A 1 301 ? -2.741 -7.491 -9.473 1.00 97.62 301 TYR A CA 1
ATOM 2385 C C . TYR A 1 301 ? -1.987 -7.487 -10.801 1.00 97.62 301 TYR A C 1
ATOM 2387 O O . TYR A 1 301 ? -2.019 -8.493 -11.509 1.00 97.62 301 TYR A O 1
ATOM 2395 N N . ARG A 1 302 ? -1.279 -6.397 -11.107 1.00 96.56 302 ARG A N 1
ATOM 2396 C CA . ARG A 1 302 ? -0.396 -6.260 -12.271 1.00 96.56 302 ARG A CA 1
ATOM 2397 C C . ARG A 1 302 ? 0.940 -5.678 -11.829 1.00 96.56 302 ARG A C 1
ATOM 2399 O O . ARG A 1 302 ? 0.987 -4.680 -11.107 1.00 96.56 302 ARG A O 1
ATOM 2406 N N . ASN A 1 303 ? 2.039 -6.307 -12.233 1.00 95.44 303 ASN A N 1
ATOM 2407 C CA . ASN A 1 303 ? 3.370 -5.828 -11.870 1.00 95.44 303 ASN A CA 1
ATOM 2408 C C . ASN A 1 303 ? 3.792 -4.596 -12.695 1.00 95.44 303 ASN A C 1
ATOM 2410 O O . ASN A 1 303 ? 3.125 -4.191 -13.644 1.00 95.44 303 ASN A O 1
ATOM 2414 N N . SER A 1 304 ? 4.935 -3.996 -12.354 1.00 93.81 304 SER A N 1
ATOM 2415 C CA . SER A 1 304 ? 5.428 -2.776 -13.010 1.00 93.81 304 SER A CA 1
ATOM 2416 C C . SER A 1 304 ? 5.621 -2.911 -14.527 1.00 93.81 304 SER A C 1
ATOM 2418 O O . SER A 1 304 ? 5.422 -1.934 -15.252 1.00 93.81 304 SER A O 1
ATOM 2420 N N . ALA A 1 305 ? 5.978 -4.101 -15.017 1.00 94.75 305 ALA A N 1
ATOM 2421 C CA . ALA A 1 305 ? 6.148 -4.359 -16.443 1.00 94.75 305 ALA A CA 1
ATOM 2422 C C . ALA A 1 305 ? 4.806 -4.293 -17.190 1.00 94.75 305 ALA A C 1
ATOM 2424 O O . ALA A 1 305 ? 4.708 -3.608 -18.207 1.00 94.75 305 ALA A O 1
ATOM 2425 N N . GLU A 1 306 ? 3.746 -4.908 -16.660 1.00 95.56 306 GLU A N 1
ATOM 2426 C CA . GLU A 1 306 ? 2.407 -4.772 -17.246 1.00 95.56 306 GLU A CA 1
ATOM 2427 C C . GLU A 1 306 ? 1.823 -3.371 -17.106 1.00 95.56 306 GLU A C 1
ATOM 2429 O O . GLU A 1 306 ? 1.186 -2.888 -18.039 1.00 95.56 306 GLU A O 1
ATOM 2434 N N . LEU A 1 307 ? 2.056 -2.691 -15.982 1.00 94.75 307 LEU A N 1
ATOM 2435 C CA . LEU A 1 307 ? 1.628 -1.299 -15.831 1.00 94.75 307 LEU A CA 1
ATOM 2436 C C . LEU A 1 307 ? 2.271 -0.409 -16.901 1.00 94.75 307 LEU A C 1
ATOM 2438 O O . LEU A 1 307 ? 1.583 0.391 -17.522 1.00 94.75 307 LEU A O 1
ATOM 2442 N N . SER A 1 308 ? 3.555 -0.624 -17.201 1.00 94.00 308 SER A N 1
ATOM 2443 C CA . SER A 1 308 ? 4.252 0.103 -18.269 1.00 94.00 308 SER A CA 1
ATOM 2444 C C . SER A 1 308 ? 3.648 -0.169 -19.654 1.00 94.00 308 SER A C 1
ATOM 2446 O O . SER A 1 308 ? 3.601 0.732 -20.495 1.00 94.00 308 SER A O 1
ATOM 2448 N N . LEU A 1 309 ? 3.169 -1.395 -19.899 1.00 95.44 309 LEU A N 1
ATOM 2449 C CA . LEU A 1 309 ? 2.447 -1.747 -21.124 1.00 95.44 309 LEU A CA 1
ATOM 2450 C C . LEU A 1 309 ? 1.064 -1.086 -21.180 1.00 95.44 309 LEU A C 1
ATOM 2452 O O . LEU A 1 309 ? 0.701 -0.564 -22.230 1.00 95.44 309 LEU A O 1
ATOM 2456 N N . LEU A 1 310 ? 0.318 -1.046 -20.072 1.00 95.25 310 LEU A N 1
ATOM 2457 C CA . LEU A 1 310 ? -0.970 -0.344 -19.993 1.00 95.25 310 LEU A CA 1
ATOM 2458 C C . LEU A 1 310 ? -0.811 1.163 -20.225 1.00 95.25 310 LEU A C 1
ATOM 2460 O O . LEU A 1 310 ? -1.557 1.739 -21.016 1.00 95.25 310 LEU A O 1
ATOM 2464 N N . ASP A 1 311 ? 0.206 1.779 -19.622 1.00 94.31 311 ASP A N 1
ATOM 2465 C CA . ASP A 1 311 ? 0.540 3.185 -19.856 1.00 94.31 311 ASP A CA 1
ATOM 2466 C C . ASP A 1 311 ? 0.905 3.425 -21.326 1.00 94.31 311 ASP A C 1
ATOM 2468 O O . ASP A 1 311 ? 0.532 4.441 -21.914 1.00 94.31 311 ASP A O 1
ATOM 2472 N N . LYS A 1 312 ? 1.623 2.479 -21.952 1.00 95.19 312 LYS A N 1
ATOM 2473 C CA . LYS A 1 312 ? 1.924 2.529 -23.386 1.00 95.19 312 LYS A CA 1
ATOM 2474 C C . LYS A 1 312 ? 0.651 2.437 -24.229 1.00 95.19 312 LYS A C 1
ATOM 2476 O O . LYS A 1 312 ? 0.508 3.246 -25.135 1.00 95.19 312 LYS A O 1
ATOM 2481 N N . ILE A 1 313 ? -0.271 1.519 -23.927 1.00 95.62 313 ILE A N 1
ATOM 2482 C CA . ILE A 1 313 ? -1.561 1.403 -24.632 1.00 95.62 313 ILE A CA 1
ATOM 2483 C C . ILE A 1 313 ? -2.324 2.725 -24.553 1.00 95.62 313 ILE A C 1
ATOM 2485 O O . ILE A 1 313 ? -2.764 3.244 -25.577 1.00 95.62 313 ILE A O 1
ATOM 2489 N N . GLN A 1 314 ? -2.432 3.302 -23.354 1.00 93.69 314 GLN A N 1
ATOM 2490 C CA . GLN A 1 314 ? -3.138 4.562 -23.148 1.00 93.69 314 GLN A CA 1
ATOM 2491 C C . GLN A 1 314 ? -2.497 5.710 -23.941 1.00 93.69 314 GLN A C 1
ATOM 2493 O O . GLN A 1 314 ? -3.212 6.477 -24.590 1.00 93.69 314 GLN A O 1
ATOM 2498 N N . ARG A 1 315 ? -1.159 5.812 -23.930 1.00 94.19 315 ARG A N 1
ATOM 2499 C CA . ARG A 1 315 ? -0.422 6.809 -24.721 1.00 94.19 315 ARG A CA 1
ATOM 2500 C C . ARG A 1 315 ? -0.604 6.607 -26.221 1.00 94.19 315 ARG A C 1
ATOM 2502 O O . ARG A 1 315 ? -0.930 7.571 -26.902 1.00 94.19 315 ARG A O 1
ATOM 2509 N N . ASP A 1 316 ? -0.442 5.383 -26.721 1.00 95.12 316 ASP A N 1
ATOM 2510 C CA . ASP A 1 316 ? -0.586 5.073 -28.146 1.00 95.12 316 ASP A CA 1
ATOM 2511 C C . ASP A 1 316 ? -2.007 5.400 -28.630 1.00 95.12 316 ASP A C 1
ATOM 2513 O O . ASP A 1 316 ? -2.184 5.959 -29.708 1.00 95.12 316 ASP A O 1
ATOM 2517 N N . TYR A 1 317 ? -3.038 5.095 -27.835 1.00 94.19 317 TYR A N 1
ATOM 2518 C CA . TYR A 1 317 ? -4.429 5.366 -28.210 1.00 94.19 317 TYR A CA 1
ATOM 2519 C C . TYR A 1 317 ? -4.739 6.858 -28.210 1.00 94.19 317 TYR A C 1
ATOM 2521 O O . TYR A 1 317 ? -5.406 7.339 -29.126 1.00 94.19 317 TYR A O 1
ATOM 2529 N N . ALA A 1 318 ? -4.238 7.597 -27.218 1.00 93.38 318 ALA A N 1
ATOM 2530 C CA . ALA A 1 318 ? -4.361 9.048 -27.190 1.00 93.38 318 ALA A CA 1
ATOM 2531 C C . ALA A 1 318 ? -3.621 9.703 -28.368 1.00 93.38 318 ALA A C 1
ATOM 2533 O O . ALA A 1 318 ? -4.182 10.572 -29.028 1.00 93.38 318 ALA A O 1
ATOM 2534 N N . ASP A 1 319 ? -2.396 9.266 -28.663 1.00 94.38 319 ASP A N 1
ATOM 2535 C CA . ASP A 1 319 ? -1.571 9.807 -29.745 1.00 94.38 319 ASP A CA 1
ATOM 2536 C C . ASP A 1 319 ? -2.178 9.537 -31.128 1.00 94.38 319 ASP A C 1
ATOM 2538 O O . ASP A 1 319 ? -2.338 10.466 -31.920 1.00 94.38 319 ASP A O 1
ATOM 2542 N N . ILE A 1 320 ? -2.613 8.297 -31.388 1.00 93.31 320 ILE A N 1
ATOM 2543 C CA . ILE A 1 320 ? -3.297 7.933 -32.637 1.00 93.31 320 ILE A CA 1
ATOM 2544 C C . ILE A 1 320 ? -4.569 8.765 -32.802 1.00 93.31 320 ILE A C 1
ATOM 2546 O O . ILE A 1 320 ? -4.772 9.338 -33.869 1.00 93.31 320 ILE A O 1
ATOM 2550 N N . LYS A 1 321 ? -5.390 8.873 -31.748 1.00 93.62 321 LYS A N 1
ATOM 2551 C CA . LYS A 1 321 ? -6.640 9.642 -31.774 1.00 93.62 321 LYS A CA 1
ATOM 2552 C C . LYS A 1 321 ? -6.400 11.128 -32.051 1.00 93.62 321 LYS A C 1
ATOM 2554 O O . LYS A 1 321 ? -7.077 11.733 -32.876 1.00 93.62 321 LYS A O 1
ATOM 2559 N N . ASN A 1 322 ? -5.413 11.725 -31.387 1.00 94.31 322 ASN A N 1
ATOM 2560 C CA . ASN A 1 322 ? -5.082 13.141 -31.554 1.00 94.31 322 ASN A CA 1
ATOM 2561 C C . ASN A 1 322 ? -4.506 13.459 -32.946 1.00 94.31 322 ASN A C 1
ATOM 2563 O O . ASN A 1 322 ? -4.562 14.608 -33.381 1.00 94.31 322 ASN A O 1
ATOM 2567 N N . ASN A 1 323 ? -3.983 12.454 -33.654 1.00 94.25 323 ASN A N 1
ATOM 2568 C CA . ASN A 1 323 ? -3.383 12.593 -34.978 1.00 94.25 323 ASN A CA 1
ATOM 2569 C C . ASN A 1 323 ? -4.221 11.979 -36.115 1.00 94.25 323 ASN A C 1
ATOM 2571 O O . ASN A 1 323 ? -3.718 11.869 -37.231 1.00 94.25 323 ASN A O 1
ATOM 2575 N N . GLU A 1 324 ? -5.496 11.635 -35.890 1.00 89.44 324 GLU A N 1
ATOM 2576 C CA . GLU A 1 324 ? -6.367 10.994 -36.898 1.00 89.44 324 GLU A CA 1
ATOM 2577 C C . GLU A 1 324 ? -6.427 11.754 -38.237 1.00 89.44 324 GLU A C 1
ATOM 2579 O O . GLU A 1 324 ? -6.522 11.141 -39.298 1.00 89.44 324 GLU A O 1
ATOM 2584 N N . ASN A 1 325 ? -6.307 13.087 -38.202 1.00 91.00 325 ASN A N 1
ATOM 2585 C CA . ASN A 1 325 ? -6.358 13.951 -39.388 1.00 91.00 325 ASN A CA 1
ATOM 2586 C C . ASN A 1 325 ? -4.973 14.384 -39.911 1.00 91.00 325 ASN A C 1
ATOM 2588 O O . ASN A 1 325 ? -4.882 15.105 -40.909 1.00 91.00 325 ASN A O 1
ATOM 2592 N N . ASN A 1 326 ? -3.885 13.982 -39.248 1.00 92.69 326 ASN A N 1
ATOM 2593 C CA . ASN A 1 326 ? -2.527 14.368 -39.617 1.00 92.69 326 ASN A CA 1
ATOM 2594 C C . ASN A 1 326 ? -1.944 13.382 -40.642 1.00 92.69 326 ASN A C 1
ATOM 2596 O O . ASN A 1 326 ? -1.490 12.294 -40.300 1.00 92.69 326 ASN A O 1
ATOM 2600 N N . LYS A 1 327 ? -1.894 13.796 -41.913 1.00 85.75 327 LYS A N 1
ATOM 2601 C CA . LYS A 1 327 ? -1.379 12.971 -43.023 1.00 85.75 327 LYS A CA 1
ATOM 2602 C C . LYS A 1 327 ? 0.108 12.608 -42.910 1.00 85.75 327 LYS A C 1
ATOM 2604 O O . LYS A 1 327 ? 0.536 11.657 -43.554 1.00 85.75 327 LYS A O 1
ATOM 2609 N N . ASN A 1 328 ? 0.876 13.342 -42.103 1.00 91.00 328 ASN A N 1
ATOM 2610 C CA . ASN A 1 328 ? 2.306 13.103 -41.888 1.00 91.00 328 ASN A CA 1
ATOM 2611 C C . ASN A 1 328 ? 2.582 12.292 -40.612 1.00 91.00 328 ASN A C 1
ATOM 2613 O O . ASN A 1 328 ? 3.741 12.078 -40.257 1.00 91.00 328 ASN A O 1
ATOM 2617 N N . TYR A 1 329 ? 1.539 11.879 -39.888 1.00 90.44 329 TYR A N 1
ATOM 2618 C CA . TYR A 1 329 ? 1.692 11.120 -38.657 1.00 90.44 329 TYR A CA 1
ATOM 2619 C C . TYR A 1 329 ? 2.199 9.703 -38.938 1.00 90.44 329 TYR A C 1
ATOM 2621 O O . TYR A 1 329 ? 1.619 8.950 -39.723 1.00 90.44 329 TYR A O 1
ATOM 2629 N N . VAL A 1 330 ? 3.280 9.326 -38.255 1.00 89.06 330 VAL A N 1
ATOM 2630 C CA . VAL A 1 330 ? 3.844 7.978 -38.320 1.00 89.06 330 VAL A CA 1
ATOM 2631 C C . VAL A 1 330 ? 3.344 7.185 -37.123 1.00 89.06 330 VAL A C 1
ATOM 2633 O O . VAL A 1 330 ? 3.774 7.393 -35.991 1.00 89.06 330 VAL A O 1
ATOM 2636 N N . LYS A 1 331 ? 2.441 6.246 -37.395 1.00 88.75 331 LYS A N 1
ATOM 2637 C CA . LYS A 1 331 ? 1.863 5.361 -36.383 1.00 88.75 331 LYS A CA 1
ATOM 2638 C C . LYS A 1 331 ? 2.947 4.492 -35.710 1.00 88.75 331 LYS A C 1
ATOM 2640 O O . LYS A 1 331 ? 3.841 4.004 -36.411 1.00 88.75 331 LYS A O 1
ATOM 2645 N N . PRO A 1 332 ? 2.856 4.214 -34.393 1.00 92.75 332 PRO A N 1
ATOM 2646 C CA . PRO A 1 332 ? 3.768 3.298 -33.717 1.00 92.75 332 PRO A CA 1
ATOM 2647 C C . PRO A 1 332 ? 3.824 1.925 -34.396 1.00 92.75 332 PRO A C 1
ATOM 2649 O O . PRO A 1 332 ? 2.793 1.337 -34.730 1.00 92.75 332 PRO A O 1
ATOM 2652 N N . LYS A 1 333 ? 5.039 1.387 -34.565 1.00 93.06 333 LYS A N 1
ATOM 2653 C CA . LYS A 1 333 ? 5.262 0.082 -35.213 1.00 93.06 333 LYS A CA 1
ATOM 2654 C C . LYS A 1 333 ? 4.693 -1.094 -34.413 1.00 93.06 333 LYS A C 1
ATOM 2656 O O . LYS A 1 333 ? 4.369 -2.113 -35.004 1.00 93.06 333 LYS A O 1
ATOM 2661 N N . LEU A 1 334 ? 4.586 -0.973 -33.091 1.00 94.25 334 LEU A N 1
ATOM 2662 C CA . LEU A 1 334 ? 4.050 -2.008 -32.207 1.00 94.25 334 LEU A CA 1
ATOM 2663 C C . LEU A 1 334 ? 2.966 -1.407 -31.324 1.00 94.25 334 LEU A C 1
ATOM 2665 O O . LEU A 1 334 ? 3.245 -0.495 -30.543 1.00 94.25 334 LEU A O 1
ATOM 2669 N N . ILE A 1 335 ? 1.756 -1.943 -31.430 1.00 94.94 335 ILE A N 1
ATOM 2670 C CA . ILE A 1 335 ? 0.578 -1.480 -30.701 1.00 94.94 335 ILE A CA 1
ATOM 2671 C C . ILE A 1 335 ? -0.016 -2.661 -29.955 1.00 94.94 335 ILE A C 1
ATOM 2673 O O . ILE A 1 335 ? -0.299 -3.709 -30.539 1.00 94.94 335 ILE A O 1
ATOM 2677 N N . TYR A 1 336 ? -0.227 -2.456 -28.664 1.00 96.62 336 TYR A N 1
ATOM 2678 C CA . TYR A 1 336 ? -0.906 -3.399 -27.790 1.00 96.62 336 TYR A CA 1
ATOM 2679 C C . TYR A 1 336 ? -2.392 -3.030 -27.662 1.00 96.62 336 TYR A C 1
ATOM 2681 O O . TYR A 1 336 ? -2.796 -1.905 -27.973 1.00 96.62 336 TYR A O 1
ATOM 2689 N N . ASP A 1 337 ? -3.211 -3.982 -27.231 1.00 96.31 337 ASP A N 1
ATOM 2690 C CA . ASP A 1 337 ? -4.604 -3.744 -26.845 1.00 96.31 337 ASP A CA 1
ATOM 2691 C C . ASP A 1 337 ? -4.810 -4.035 -25.360 1.00 96.31 337 ASP A C 1
ATOM 2693 O O . ASP A 1 337 ? -4.052 -4.794 -24.746 1.00 96.31 337 ASP A O 1
ATOM 2697 N N . TYR A 1 338 ? -5.859 -3.443 -24.793 1.00 94.25 338 TYR A N 1
ATOM 2698 C CA . TYR A 1 338 ? -6.300 -3.796 -23.454 1.00 94.25 338 TYR A CA 1
ATOM 2699 C C . TYR A 1 338 ? -6.711 -5.280 -23.403 1.00 94.25 338 TYR A C 1
ATOM 2701 O O . TYR A 1 338 ? -7.198 -5.830 -24.396 1.00 94.25 338 TYR A O 1
ATOM 2709 N N . PRO A 1 339 ? -6.558 -5.941 -22.245 1.00 94.38 339 PRO A N 1
ATOM 2710 C CA . PRO A 1 339 ? -7.017 -7.311 -22.055 1.00 94.38 339 PRO A CA 1
ATOM 2711 C C . PRO A 1 339 ? -8.504 -7.474 -22.395 1.00 94.38 339 PRO A C 1
ATOM 2713 O O . PRO A 1 339 ? -9.355 -6.743 -21.889 1.00 94.38 339 PRO A O 1
ATOM 2716 N N . ALA A 1 340 ? -8.833 -8.473 -23.218 1.00 91.06 340 ALA A N 1
ATOM 2717 C CA . ALA A 1 340 ? -10.219 -8.756 -23.606 1.00 91.06 340 ALA A CA 1
ATOM 2718 C C . ALA A 1 340 ? -11.063 -9.341 -22.455 1.00 91.06 340 ALA A C 1
ATOM 2720 O O . ALA A 1 340 ? -12.291 -9.251 -22.464 1.00 91.06 340 ALA A O 1
ATOM 2721 N N . LYS A 1 341 ? -10.404 -9.964 -21.471 1.00 93.25 341 LYS A N 1
ATOM 2722 C CA . LYS A 1 341 ? -11.003 -10.514 -20.249 1.00 93.25 341 LYS A CA 1
ATOM 2723 C C . LYS A 1 341 ? -10.421 -9.793 -19.036 1.00 93.25 341 LYS A C 1
ATOM 2725 O O . LYS A 1 341 ? -9.253 -9.405 -19.063 1.00 93.25 341 LYS A O 1
ATOM 2730 N N . ALA A 1 342 ? -11.207 -9.664 -17.964 1.00 93.06 342 ALA A N 1
ATOM 2731 C CA . ALA A 1 342 ? -10.689 -9.150 -16.701 1.00 93.06 342 ALA A CA 1
ATOM 2732 C C . ALA A 1 342 ? -9.551 -10.028 -16.181 1.00 93.06 342 ALA A C 1
ATOM 2734 O O . ALA A 1 342 ? -9.647 -11.254 -16.166 1.00 93.06 342 ALA A O 1
ATOM 2735 N N . CYS A 1 343 ? -8.482 -9.367 -15.758 1.00 96.00 343 CYS A N 1
ATOM 2736 C CA . CYS A 1 343 ? -7.218 -9.964 -15.376 1.00 96.00 343 CYS A CA 1
ATOM 2737 C C . CYS A 1 343 ? -6.659 -10.945 -16.408 1.00 96.00 343 CYS A C 1
ATOM 2739 O O . CYS A 1 343 ? -6.204 -12.027 -16.051 1.00 96.00 343 CYS A O 1
ATOM 2741 N N . GLY A 1 344 ? -6.754 -10.581 -17.688 1.00 95.38 344 GLY A N 1
ATOM 2742 C CA . GLY A 1 344 ? -6.154 -11.328 -18.787 1.00 95.38 344 GLY A CA 1
ATOM 2743 C C . GLY A 1 344 ? -4.844 -10.724 -19.287 1.00 95.38 344 GLY A C 1
ATOM 2744 O O . GLY A 1 344 ? -4.442 -9.621 -18.886 1.00 95.38 344 GLY A O 1
ATOM 2745 N N . ASP A 1 345 ? -4.237 -11.450 -20.222 1.00 95.00 345 ASP A N 1
ATOM 2746 C CA . ASP A 1 345 ? -3.038 -11.046 -20.946 1.00 95.00 345 ASP A CA 1
ATOM 2747 C C . ASP A 1 345 ? -3.258 -9.772 -21.770 1.00 95.00 345 ASP A C 1
ATOM 2749 O O . ASP A 1 345 ? -4.304 -9.568 -22.396 1.00 95.00 345 ASP A O 1
ATOM 2753 N N . ILE A 1 346 ? -2.222 -8.937 -21.809 1.00 95.00 346 ILE A N 1
ATOM 2754 C CA . ILE A 1 346 ? -2.107 -7.845 -22.773 1.00 95.00 346 ILE A CA 1
ATOM 2755 C C . ILE A 1 346 ? -1.678 -8.445 -24.111 1.00 95.00 346 ILE A C 1
ATOM 2757 O O . ILE A 1 346 ? -0.653 -9.121 -24.201 1.00 95.00 346 ILE A O 1
ATOM 2761 N N . VAL A 1 347 ? -2.452 -8.183 -25.162 1.00 93.38 347 VAL A N 1
ATOM 2762 C CA . VAL A 1 347 ? -2.223 -8.762 -26.490 1.00 93.38 347 VAL A CA 1
ATOM 2763 C C . VAL A 1 347 ? -1.658 -7.735 -27.460 1.00 93.38 347 VAL A C 1
ATOM 2765 O O . VAL A 1 347 ? -1.890 -6.531 -27.345 1.00 93.38 347 VAL A O 1
ATOM 2768 N N . ILE A 1 348 ? -0.912 -8.217 -28.449 1.00 95.81 348 ILE A N 1
ATOM 2769 C CA . ILE A 1 348 ? -0.444 -7.392 -29.560 1.00 95.81 348 ILE A CA 1
ATOM 2770 C C . ILE A 1 348 ? -1.605 -7.213 -30.540 1.00 95.81 348 ILE A C 1
ATOM 2772 O O . ILE A 1 348 ? -2.114 -8.187 -31.089 1.00 95.81 348 ILE A O 1
ATOM 2776 N N . LYS A 1 349 ? -1.999 -5.961 -30.782 1.00 95.38 349 LYS A N 1
ATOM 2777 C CA . LYS A 1 349 ? -3.023 -5.595 -31.769 1.00 95.38 349 LYS A CA 1
ATOM 2778 C C . LYS A 1 349 ? -2.442 -5.489 -33.172 1.00 95.38 349 LYS A C 1
ATOM 2780 O O . LYS A 1 349 ? -3.056 -5.914 -34.143 1.00 95.38 349 LYS A O 1
ATOM 2785 N N . GLN A 1 350 ? -1.269 -4.871 -33.274 1.00 94.62 350 GLN A N 1
ATOM 2786 C CA . GLN A 1 350 ? -0.579 -4.634 -34.535 1.00 94.62 350 GLN A CA 1
ATOM 2787 C C . GLN A 1 350 ? 0.931 -4.661 -34.303 1.00 94.62 350 GLN A C 1
ATOM 2789 O O . GLN A 1 350 ? 1.431 -4.002 -33.393 1.00 94.62 350 GLN A O 1
ATOM 2794 N N . ASP A 1 351 ? 1.652 -5.381 -35.159 1.00 94.81 351 ASP A N 1
ATOM 2795 C CA . ASP A 1 351 ? 3.113 -5.424 -35.166 1.00 94.81 351 ASP A CA 1
ATOM 2796 C C . ASP A 1 351 ? 3.638 -5.264 -36.598 1.00 94.81 351 ASP A C 1
ATOM 2798 O O . ASP A 1 351 ? 3.653 -6.205 -37.388 1.00 94.81 351 ASP A O 1
ATOM 2802 N N . ALA A 1 352 ? 4.044 -4.042 -36.923 1.00 93.50 352 ALA A N 1
ATOM 2803 C CA . ALA A 1 352 ? 4.688 -3.642 -38.168 1.00 93.50 352 ALA A CA 1
ATOM 2804 C C . ALA A 1 352 ? 6.215 -3.489 -38.010 1.00 93.50 352 ALA A C 1
ATOM 2806 O O . ALA A 1 352 ? 6.864 -2.854 -38.843 1.00 93.50 352 ALA A O 1
ATOM 2807 N N . ARG A 1 353 ? 6.808 -4.026 -36.932 1.00 93.50 353 ARG A N 1
ATOM 2808 C CA . ARG A 1 353 ? 8.265 -4.028 -36.744 1.00 93.50 353 ARG A CA 1
ATOM 2809 C C . ARG A 1 353 ? 8.944 -4.884 -37.811 1.00 93.50 353 ARG A C 1
ATOM 2811 O O . ARG A 1 353 ? 8.501 -5.995 -38.110 1.00 93.50 353 ARG A O 1
ATOM 2818 N N . THR A 1 354 ? 10.058 -4.384 -38.340 1.00 93.88 354 THR A N 1
ATOM 2819 C CA . THR A 1 354 ? 10.935 -5.136 -39.249 1.00 93.88 354 THR A CA 1
ATOM 2820 C C . THR A 1 354 ? 11.666 -6.261 -38.505 1.00 93.88 354 THR A C 1
ATOM 2822 O O . THR A 1 354 ? 11.689 -6.290 -37.273 1.00 93.88 354 THR A O 1
ATOM 2825 N N . ALA A 1 355 ? 12.300 -7.187 -39.232 1.00 93.69 355 ALA A N 1
ATOM 2826 C CA . ALA A 1 355 ? 13.137 -8.223 -38.615 1.00 93.69 355 ALA A CA 1
ATOM 2827 C C . ALA A 1 355 ? 14.256 -7.615 -37.744 1.00 93.69 355 ALA A C 1
ATOM 2829 O O . ALA A 1 355 ? 14.493 -8.089 -36.635 1.00 93.69 355 ALA A O 1
ATOM 2830 N N . THR A 1 356 ? 14.865 -6.518 -38.203 1.00 92.69 356 THR A N 1
ATOM 2831 C CA . THR A 1 356 ? 15.901 -5.779 -37.469 1.00 92.69 356 THR A CA 1
ATOM 2832 C C . THR A 1 356 ? 15.366 -5.167 -36.175 1.00 92.69 356 THR A C 1
ATOM 2834 O O . THR A 1 356 ? 16.001 -5.302 -35.134 1.00 92.69 356 THR A O 1
ATOM 2837 N N . ASP A 1 357 ? 14.181 -4.546 -36.214 1.00 91.38 357 ASP A N 1
ATOM 2838 C CA . ASP A 1 357 ? 13.539 -3.983 -35.016 1.00 91.38 357 ASP A CA 1
ATOM 2839 C C . ASP A 1 357 ? 13.274 -5.088 -33.969 1.00 91.38 357 ASP A C 1
ATOM 2841 O O . ASP A 1 357 ? 13.587 -4.932 -32.791 1.00 91.38 357 ASP A O 1
ATOM 2845 N N . LYS A 1 358 ? 12.748 -6.245 -34.402 1.00 93.00 358 LYS A N 1
ATOM 2846 C CA . LYS A 1 358 ? 12.474 -7.388 -33.511 1.00 93.00 358 LYS A CA 1
ATOM 2847 C C . LYS A 1 358 ? 13.748 -7.984 -32.916 1.00 93.00 358 LYS A C 1
ATOM 2849 O O . LYS A 1 358 ? 13.748 -8.376 -31.752 1.00 93.00 358 LYS A O 1
ATOM 2854 N N . GLN A 1 359 ? 14.821 -8.052 -33.701 1.00 92.81 359 GLN A N 1
ATOM 2855 C CA . GLN A 1 359 ? 16.119 -8.523 -33.228 1.00 92.81 359 GLN A CA 1
ATOM 2856 C C . GLN A 1 359 ? 16.708 -7.574 -32.178 1.00 92.81 359 GLN A C 1
ATOM 2858 O O . GLN A 1 359 ? 17.196 -8.048 -31.155 1.00 92.81 359 GLN A O 1
ATOM 2863 N N . ALA A 1 360 ? 16.606 -6.259 -32.386 1.00 89.81 360 ALA A N 1
ATOM 2864 C CA . ALA A 1 360 ? 17.062 -5.265 -31.417 1.00 89.81 360 ALA A CA 1
ATOM 2865 C C . ALA A 1 360 ? 16.288 -5.352 -30.088 1.00 89.81 360 ALA A C 1
ATOM 2867 O O . ALA A 1 360 ? 16.903 -5.345 -29.021 1.00 89.81 360 ALA A O 1
ATOM 2868 N N . ASP A 1 361 ? 14.959 -5.509 -30.137 1.00 89.81 361 ASP A N 1
ATOM 2869 C CA . ASP A 1 361 ? 14.128 -5.697 -28.938 1.00 89.81 361 ASP A CA 1
ATOM 2870 C C . ASP A 1 361 ? 14.494 -6.992 -28.187 1.00 89.81 361 ASP A C 1
ATOM 2872 O O . ASP A 1 361 ? 14.634 -6.993 -26.962 1.00 89.81 361 ASP A O 1
ATOM 2876 N N . ALA A 1 362 ? 14.697 -8.096 -28.916 1.00 91.69 362 ALA A N 1
ATOM 2877 C CA . ALA A 1 362 ? 15.105 -9.373 -28.333 1.00 91.69 362 ALA A CA 1
ATOM 2878 C C . ALA A 1 362 ? 16.507 -9.306 -27.702 1.00 91.69 362 ALA A C 1
ATOM 2880 O O . ALA A 1 362 ? 16.738 -9.886 -26.639 1.00 91.69 362 ALA A O 1
ATOM 2881 N N . GLU A 1 363 ? 17.441 -8.582 -28.323 1.00 91.31 363 GLU A N 1
ATOM 2882 C CA . GLU A 1 363 ? 18.780 -8.357 -27.777 1.00 91.31 363 GLU A CA 1
ATOM 2883 C C . GLU A 1 363 ? 18.729 -7.492 -26.512 1.00 91.31 363 GLU A C 1
ATOM 2885 O O . GLU A 1 363 ? 19.379 -7.818 -25.516 1.00 91.31 363 GLU A O 1
ATOM 2890 N N . LEU A 1 364 ? 17.909 -6.434 -26.502 1.00 89.00 364 LEU A N 1
ATOM 2891 C CA . LEU A 1 364 ? 17.685 -5.610 -25.315 1.00 89.00 364 LEU A CA 1
ATOM 2892 C C . LEU A 1 364 ? 17.149 -6.451 -24.153 1.00 89.00 364 LEU A C 1
ATOM 2894 O O . LEU A 1 364 ? 17.681 -6.375 -23.043 1.00 89.00 364 LEU A O 1
ATOM 2898 N N . GLU A 1 365 ? 16.141 -7.284 -24.407 1.00 91.19 365 GLU A N 1
ATOM 2899 C CA . GLU A 1 365 ? 15.594 -8.188 -23.399 1.00 91.19 365 GLU A CA 1
ATOM 2900 C C . GLU A 1 365 ? 16.651 -9.186 -22.901 1.00 91.19 365 GLU A C 1
ATOM 2902 O O . GLU A 1 365 ? 16.837 -9.352 -21.692 1.00 91.19 365 GLU A O 1
ATOM 2907 N N . ALA A 1 366 ? 17.390 -9.829 -23.809 1.00 92.19 366 ALA A N 1
ATOM 2908 C CA . ALA A 1 366 ? 18.453 -10.764 -23.449 1.00 92.19 366 ALA A CA 1
ATOM 2909 C C . ALA A 1 366 ? 19.531 -10.094 -22.579 1.00 92.19 366 ALA A C 1
ATOM 2911 O O . ALA A 1 366 ? 20.011 -10.687 -21.607 1.00 92.19 366 ALA A O 1
ATOM 2912 N N . ASN A 1 367 ? 19.872 -8.840 -22.876 1.00 91.62 367 ASN A N 1
ATOM 2913 C CA . ASN A 1 367 ? 20.818 -8.050 -22.095 1.00 91.62 367 ASN A CA 1
ATOM 2914 C C . ASN A 1 367 ? 20.263 -7.727 -20.700 1.00 91.62 367 ASN A C 1
ATOM 2916 O O . ASN A 1 367 ? 20.966 -7.913 -19.706 1.00 91.62 367 ASN A O 1
ATOM 2920 N N . GLN A 1 368 ? 18.990 -7.335 -20.594 1.00 90.69 368 GLN A N 1
ATOM 2921 C CA . GLN A 1 368 ? 18.319 -7.132 -19.304 1.00 90.69 368 GLN A CA 1
ATOM 2922 C C . GLN A 1 368 ? 18.275 -8.420 -18.468 1.00 90.69 368 GLN A C 1
ATOM 2924 O O . GLN A 1 368 ? 18.509 -8.383 -17.257 1.00 90.69 368 GLN A O 1
ATOM 2929 N N . ARG A 1 369 ? 18.032 -9.577 -19.099 1.00 92.81 369 ARG A N 1
ATOM 2930 C CA . ARG A 1 369 ? 18.062 -10.890 -18.434 1.00 92.81 369 ARG A CA 1
ATOM 2931 C C . ARG A 1 369 ? 19.454 -11.207 -17.888 1.00 92.81 369 ARG A C 1
ATOM 2933 O O . ARG A 1 369 ? 19.570 -11.555 -16.716 1.00 92.81 369 ARG A O 1
ATOM 2940 N N . LYS A 1 370 ? 20.515 -11.007 -18.680 1.00 91.75 370 LYS A N 1
ATOM 2941 C CA . LYS A 1 370 ? 21.913 -11.170 -18.224 1.00 91.75 370 LYS A CA 1
ATOM 2942 C C . LYS A 1 370 ? 22.256 -10.237 -17.058 1.00 91.75 370 LYS A C 1
ATOM 2944 O O . LYS A 1 370 ? 22.993 -10.620 -16.154 1.00 91.75 370 LYS A O 1
ATOM 2949 N N . LEU A 1 371 ? 21.713 -9.019 -17.053 1.00 89.56 371 LEU A N 1
ATOM 2950 C CA . LEU A 1 371 ? 21.910 -8.050 -15.972 1.00 89.56 371 LEU A CA 1
ATOM 2951 C C . LEU A 1 371 ? 21.084 -8.360 -14.716 1.00 89.56 371 LEU A C 1
ATOM 2953 O O . LEU A 1 371 ? 21.391 -7.810 -13.652 1.00 89.56 371 LEU A O 1
ATOM 2957 N N . GLY A 1 372 ? 20.072 -9.226 -14.818 1.00 88.69 372 GLY A N 1
ATOM 2958 C CA . GLY A 1 372 ? 19.100 -9.489 -13.757 1.00 88.69 372 GLY A CA 1
ATOM 2959 C C . GLY A 1 372 ? 18.126 -8.329 -13.525 1.00 88.69 372 GLY A C 1
ATOM 2960 O O . GLY A 1 372 ? 17.545 -8.236 -12.449 1.00 88.69 372 GLY A O 1
ATOM 2961 N N . SER A 1 373 ? 17.986 -7.420 -14.496 1.00 86.94 373 SER A N 1
ATOM 2962 C CA . SER A 1 373 ? 17.059 -6.281 -14.441 1.00 86.94 373 SER A CA 1
ATOM 2963 C C . SER A 1 373 ? 15.749 -6.532 -15.187 1.00 86.94 373 SER A C 1
ATOM 2965 O O . SER A 1 373 ? 14.825 -5.730 -15.073 1.00 86.94 373 SER A O 1
ATOM 2967 N N . TYR A 1 374 ? 15.660 -7.625 -15.950 1.00 91.69 374 TYR A N 1
ATOM 2968 C CA . TYR A 1 374 ? 14.433 -8.003 -16.640 1.00 91.69 374 TYR A CA 1
ATOM 2969 C C . TYR A 1 374 ? 13.338 -8.393 -15.644 1.00 91.69 374 TYR A C 1
ATOM 2971 O O . TYR A 1 374 ? 13.528 -9.275 -14.806 1.00 91.69 374 TYR A O 1
ATOM 2979 N N . VAL A 1 375 ? 12.173 -7.764 -15.784 1.00 91.50 375 VAL A N 1
ATOM 2980 C CA . VAL A 1 375 ? 10.951 -8.111 -15.057 1.00 91.50 375 VAL A CA 1
ATOM 2981 C C . VAL A 1 375 ? 9.926 -8.552 -16.093 1.00 91.50 375 VAL A C 1
ATOM 2983 O O . VAL A 1 375 ? 9.460 -7.736 -16.885 1.00 91.50 375 VAL A O 1
ATOM 2986 N N . ALA A 1 376 ? 9.586 -9.842 -16.101 1.00 92.31 376 ALA A N 1
ATOM 2987 C CA . ALA A 1 376 ? 8.568 -10.368 -17.005 1.00 92.31 376 ALA A CA 1
ATOM 2988 C C . ALA A 1 376 ? 7.195 -9.747 -16.682 1.00 92.31 376 ALA A C 1
ATOM 2990 O O . ALA A 1 376 ? 6.857 -9.658 -15.496 1.00 92.31 376 ALA A O 1
ATOM 2991 N N . PRO A 1 377 ? 6.390 -9.339 -17.682 1.00 94.94 377 PRO A N 1
ATOM 2992 C CA . PRO A 1 377 ? 4.996 -8.961 -17.469 1.00 94.94 377 PRO A CA 1
ATOM 2993 C C . PRO A 1 377 ? 4.239 -10.075 -16.741 1.00 94.94 377 PRO A C 1
ATOM 2995 O O . PRO A 1 377 ? 4.329 -11.243 -17.114 1.00 94.94 377 PRO A O 1
ATOM 2998 N N . MET A 1 378 ? 3.540 -9.718 -15.667 1.00 95.38 378 MET A N 1
ATOM 2999 C CA . MET A 1 378 ? 2.771 -10.663 -14.868 1.00 95.38 378 MET A CA 1
ATOM 3000 C C . MET A 1 378 ? 1.548 -9.976 -14.271 1.00 95.38 378 MET A C 1
ATOM 3002 O O . MET A 1 378 ? 1.679 -8.947 -13.599 1.00 95.38 378 MET A O 1
ATOM 3006 N N . HIS A 1 379 ? 0.401 -10.631 -14.419 1.00 96.56 379 HIS A N 1
ATOM 3007 C CA . HIS A 1 379 ? -0.798 -10.379 -13.632 1.00 96.56 379 HIS A CA 1
ATOM 3008 C C . HIS A 1 379 ? -1.149 -11.580 -12.759 1.00 96.56 379 HIS A C 1
ATOM 3010 O O . HIS A 1 379 ? -0.710 -12.710 -12.985 1.00 96.56 379 HIS A O 1
ATOM 3016 N N . ARG A 1 380 ? -1.980 -11.337 -11.745 1.00 96.56 380 ARG A N 1
ATOM 3017 C CA . ARG A 1 380 ? -2.611 -12.391 -10.957 1.00 96.56 380 ARG A CA 1
ATOM 3018 C C . ARG A 1 380 ? -4.003 -11.968 -10.515 1.00 96.56 380 ARG A C 1
ATOM 3020 O O . ARG A 1 380 ? -4.182 -10.902 -9.928 1.00 96.56 380 ARG A O 1
ATOM 3027 N N . LEU A 1 381 ? -4.969 -12.852 -10.749 1.00 97.44 381 LEU A N 1
ATOM 3028 C CA . LEU A 1 381 ? -6.310 -12.725 -10.199 1.00 97.44 381 LEU A CA 1
ATOM 3029 C C . LEU A 1 381 ? -6.264 -13.034 -8.700 1.00 97.44 381 LEU A C 1
ATOM 3031 O O . LEU A 1 381 ? -5.924 -14.145 -8.294 1.00 97.44 381 LEU A O 1
ATOM 3035 N N . LEU A 1 382 ? -6.594 -12.042 -7.884 1.00 97.25 382 LEU A N 1
ATOM 3036 C CA . LEU A 1 382 ? -6.718 -12.168 -6.439 1.00 97.25 382 LEU A CA 1
ATOM 3037 C C . LEU A 1 382 ? -8.196 -12.296 -6.088 1.00 97.25 382 LEU A C 1
ATOM 3039 O O . LEU A 1 382 ? -9.001 -11.457 -6.490 1.00 97.25 382 LEU A O 1
ATOM 3043 N N . THR A 1 383 ? -8.548 -13.328 -5.325 1.00 97.44 383 THR A N 1
ATOM 3044 C CA . THR A 1 383 ? -9.894 -13.482 -4.760 1.00 97.44 383 THR A CA 1
ATOM 3045 C C . THR A 1 383 ? -9.841 -13.131 -3.283 1.00 97.44 383 THR A C 1
ATOM 3047 O O . THR A 1 383 ? -9.020 -13.670 -2.543 1.00 97.44 383 THR A O 1
ATOM 3050 N N . PHE A 1 384 ? -10.716 -12.228 -2.860 1.00 97.19 384 PHE A N 1
ATOM 3051 C CA . PHE A 1 384 ? -10.897 -11.824 -1.472 1.00 97.19 384 PHE A CA 1
ATOM 3052 C C . PHE A 1 384 ? -12.219 -12.374 -0.960 1.00 97.19 384 PHE A C 1
ATOM 3054 O O . PHE A 1 384 ? -13.206 -12.379 -1.695 1.00 97.19 384 PHE A O 1
ATOM 3061 N N . GLN A 1 385 ? -12.249 -12.791 0.300 1.00 96.25 385 GLN A N 1
ATOM 3062 C CA . GLN A 1 385 ? -13.447 -13.261 0.985 1.00 96.25 385 GLN A CA 1
ATOM 3063 C C . GLN A 1 385 ? -13.769 -12.337 2.152 1.00 96.25 385 GLN A C 1
ATOM 3065 O O . GLN A 1 385 ? -12.936 -12.084 3.022 1.00 96.25 385 GLN A O 1
ATOM 3070 N N . ILE A 1 386 ? -14.999 -11.839 2.186 1.00 95.56 386 ILE A N 1
ATOM 3071 C CA . ILE A 1 386 ? -15.486 -10.997 3.270 1.00 95.56 386 ILE A CA 1
ATOM 3072 C C . ILE A 1 386 ? -15.741 -11.884 4.488 1.00 95.56 386 ILE A C 1
ATOM 3074 O O . ILE A 1 386 ? -16.649 -12.716 4.495 1.00 95.56 386 ILE A O 1
ATOM 3078 N N . VAL A 1 387 ? -14.927 -11.680 5.522 1.00 94.88 387 VAL A N 1
ATOM 3079 C CA . VAL A 1 387 ? -15.018 -12.383 6.815 1.00 94.88 387 VAL A CA 1
ATOM 3080 C C . VAL A 1 387 ? -15.443 -11.456 7.947 1.00 94.88 387 VAL A C 1
ATOM 3082 O O . VAL A 1 387 ? -15.637 -11.887 9.076 1.00 94.88 387 VAL A O 1
ATOM 3085 N N . GLY A 1 388 ? -15.555 -10.157 7.670 1.00 94.00 388 GLY A N 1
ATOM 3086 C CA . GLY A 1 388 ? -15.911 -9.156 8.660 1.00 94.00 388 GLY A CA 1
ATOM 3087 C C . GLY A 1 388 ? -16.492 -7.904 8.030 1.00 94.00 388 GLY A C 1
ATOM 3088 O O . GLY A 1 388 ? -16.153 -7.539 6.903 1.00 94.00 388 GLY A O 1
ATOM 3089 N N . VAL A 1 389 ? -17.345 -7.217 8.783 1.00 93.31 389 VAL A N 1
ATOM 3090 C CA . VAL A 1 389 ? -17.935 -5.941 8.371 1.00 93.31 389 VAL A CA 1
ATOM 3091 C C . VAL A 1 389 ? -17.806 -4.952 9.512 1.00 93.31 389 VAL A C 1
ATOM 3093 O O . VAL A 1 389 ? -18.277 -5.190 10.626 1.00 93.31 389 VAL A O 1
ATOM 3096 N N . LYS A 1 390 ? -17.196 -3.811 9.211 1.00 90.31 390 LYS A N 1
ATOM 3097 C CA . LYS A 1 390 ? -17.042 -2.693 10.129 1.00 90.31 390 LYS A CA 1
ATOM 3098 C C . LYS A 1 390 ? -17.878 -1.518 9.645 1.00 90.31 390 LYS A C 1
ATOM 3100 O O . LYS A 1 390 ? -17.769 -1.092 8.500 1.00 90.31 390 LYS A O 1
ATOM 3105 N N . TYR A 1 391 ? -18.712 -0.972 10.518 1.00 87.94 391 TYR A N 1
ATOM 3106 C CA . TYR A 1 391 ? -19.432 0.255 10.205 1.00 87.94 391 TYR A CA 1
ATOM 3107 C C . TYR A 1 391 ? -18.497 1.454 10.405 1.00 87.94 391 TYR A C 1
ATOM 3109 O O . TYR A 1 391 ? -18.147 1.769 11.542 1.00 87.94 391 TYR A O 1
ATOM 3117 N N . ALA A 1 392 ? -18.091 2.105 9.313 1.00 84.56 392 ALA A N 1
ATOM 3118 C CA . ALA A 1 392 ? -17.200 3.260 9.376 1.00 84.56 392 ALA A CA 1
ATOM 3119 C C . ALA A 1 392 ? -17.937 4.477 9.949 1.00 84.56 392 ALA A C 1
ATOM 3121 O O . ALA A 1 392 ? -19.074 4.747 9.563 1.00 84.56 392 ALA A O 1
ATOM 3122 N N . GLN A 1 393 ? -17.303 5.239 10.835 1.00 77.38 393 GLN A N 1
ATOM 3123 C CA . GLN A 1 393 ? -17.872 6.485 11.360 1.00 77.38 393 GLN A CA 1
ATOM 3124 C C . GLN A 1 393 ? -17.060 7.675 10.839 1.00 77.38 393 GLN A C 1
ATOM 3126 O O . GLN A 1 393 ? -15.832 7.652 10.942 1.00 77.38 393 GLN A O 1
ATOM 3131 N N . PRO A 1 394 ? -17.703 8.710 10.268 1.00 71.81 394 PRO A N 1
ATOM 3132 C CA . PRO A 1 394 ? -16.992 9.900 9.827 1.00 71.81 394 PRO A CA 1
ATOM 3133 C C . PRO A 1 394 ? -16.397 10.643 11.024 1.00 71.81 394 PRO A C 1
ATOM 3135 O O . PRO A 1 394 ? -16.997 10.678 12.100 1.00 71.81 394 PRO A O 1
ATOM 3138 N N . GLN A 1 395 ? -15.245 11.280 10.811 1.00 61.88 395 GLN A N 1
ATOM 3139 C CA . GLN A 1 395 ? -14.681 12.235 11.766 1.00 61.88 395 GLN A CA 1
ATOM 3140 C C . GLN A 1 395 ? -15.677 13.393 11.929 1.00 61.88 395 GLN A C 1
ATOM 3142 O O . GLN A 1 395 ? -16.031 14.055 10.950 1.00 61.88 395 GLN A O 1
ATOM 3147 N N . THR A 1 396 ? -16.185 13.612 13.140 1.00 59.19 396 THR A N 1
ATOM 3148 C CA . THR A 1 396 ? -17.096 14.721 13.449 1.00 59.19 396 THR A CA 1
ATOM 3149 C C . THR A 1 396 ? -16.332 15.895 14.052 1.00 59.19 396 THR A C 1
ATOM 3151 O O . THR A 1 396 ? -15.586 15.704 15.008 1.00 59.19 396 THR A O 1
ATOM 3154 N N . ASP A 1 397 ? -16.566 17.111 13.537 1.00 55.12 397 ASP A N 1
ATOM 3155 C CA . ASP A 1 397 ? -16.064 18.364 14.127 1.00 55.12 397 ASP A CA 1
ATOM 3156 C C . ASP A 1 397 ? -16.355 18.409 15.637 1.00 55.12 397 ASP A C 1
ATOM 3158 O O . ASP A 1 397 ? -17.501 18.287 16.078 1.00 55.12 397 ASP A O 1
ATOM 3162 N N . HIS A 1 398 ? -15.306 18.601 16.432 1.00 54.44 398 HIS A N 1
ATOM 3163 C CA . HIS A 1 398 ? -15.255 18.147 17.821 1.00 54.44 398 HIS A CA 1
ATOM 3164 C C . HIS A 1 398 ? -16.085 18.916 18.869 1.00 54.44 398 HIS A C 1
ATOM 3166 O O . HIS A 1 398 ? -16.001 18.552 20.038 1.00 54.44 398 HIS A O 1
ATOM 3172 N N . ILE A 1 399 ? -16.857 19.968 18.551 1.00 53.41 399 ILE A N 1
ATOM 3173 C CA . ILE A 1 399 ? -17.380 20.860 19.618 1.00 53.41 399 ILE A CA 1
ATOM 3174 C C . ILE A 1 399 ? -18.722 21.566 19.311 1.00 53.41 399 ILE A C 1
ATOM 3176 O O . ILE A 1 399 ? -18.991 22.621 19.878 1.00 53.41 399 ILE A O 1
ATOM 3180 N N . LYS A 1 400 ? -19.593 21.063 18.419 1.00 56.41 400 LYS A N 1
ATOM 3181 C CA . LYS A 1 400 ? -20.816 21.833 18.068 1.00 56.41 400 LYS A CA 1
ATOM 3182 C C . LYS A 1 400 ? -22.026 21.569 18.979 1.00 56.41 400 LYS A C 1
ATOM 3184 O O . LYS A 1 400 ? -22.838 22.473 19.144 1.00 56.41 400 LYS A O 1
ATOM 3189 N N . THR A 1 401 ? -22.163 20.390 19.599 1.00 62.75 401 THR A N 1
ATOM 3190 C CA . THR A 1 401 ? -23.316 20.055 20.471 1.00 62.75 401 THR A CA 1
ATOM 3191 C C . THR A 1 401 ? -22.977 19.040 21.574 1.00 62.75 401 THR A C 1
ATOM 3193 O O . THR A 1 401 ? -22.019 18.277 21.456 1.00 62.75 401 THR A O 1
ATOM 3196 N N . ALA A 1 402 ? -23.794 18.992 22.637 1.00 61.09 402 ALA A N 1
ATOM 3197 C CA . ALA A 1 402 ? -23.666 18.010 23.722 1.00 61.09 402 ALA A CA 1
ATOM 3198 C C . ALA A 1 402 ? -23.834 16.555 23.239 1.00 61.09 402 ALA A C 1
ATOM 3200 O O . ALA A 1 402 ? -23.111 15.673 23.694 1.00 61.09 402 ALA A O 1
ATOM 3201 N N . ASP A 1 403 ? -24.731 16.317 22.276 1.00 62.50 403 ASP A N 1
ATOM 3202 C CA . ASP A 1 403 ? -24.914 15.008 21.633 1.00 62.50 403 ASP A CA 1
ATOM 3203 C C . ASP A 1 403 ? -23.638 14.553 20.909 1.00 62.50 403 ASP A C 1
ATOM 3205 O O . ASP A 1 403 ? -23.157 13.442 21.121 1.00 62.50 403 ASP A O 1
ATOM 3209 N N . GLN A 1 404 ? -23.012 15.448 20.138 1.00 64.44 404 GLN A N 1
ATOM 3210 C CA . GLN A 1 404 ? -21.736 15.157 19.483 1.00 64.44 404 GLN A CA 1
ATOM 3211 C C . GLN A 1 404 ? -20.614 14.915 20.492 1.00 64.44 404 GLN A C 1
ATOM 3213 O O . GLN A 1 404 ? -19.809 14.019 20.276 1.00 64.44 404 GLN A O 1
ATOM 3218 N N . TYR A 1 405 ? -20.569 15.655 21.603 1.00 64.00 405 TYR A N 1
ATOM 3219 C CA . TYR A 1 405 ? -19.587 15.420 22.664 1.00 64.00 405 TYR A CA 1
ATOM 3220 C C . TYR A 1 405 ? -19.723 14.015 23.272 1.00 64.00 405 TYR A C 1
ATOM 3222 O O . TYR A 1 405 ? -18.738 13.288 23.372 1.00 64.00 405 TYR A O 1
ATOM 3230 N N . VAL A 1 406 ? -20.946 13.594 23.610 1.00 64.19 406 VAL A N 1
ATOM 3231 C CA . VAL A 1 406 ? -21.208 12.247 24.145 1.00 64.19 406 VAL A CA 1
ATOM 3232 C C . VAL A 1 406 ? -20.922 11.173 23.096 1.00 64.19 406 VAL A C 1
ATOM 3234 O O . VAL A 1 406 ? -20.262 10.181 23.401 1.00 64.19 406 VAL A O 1
ATOM 3237 N N . LYS A 1 407 ? -21.336 11.379 21.842 1.00 66.12 407 LYS A N 1
ATOM 3238 C CA . LYS A 1 407 ? -21.001 10.478 20.733 1.00 66.12 407 LYS A CA 1
ATOM 3239 C C . LYS A 1 407 ? -19.485 10.329 20.573 1.00 66.12 407 LYS A C 1
ATOM 3241 O O . LYS A 1 407 ? -19.012 9.213 20.401 1.00 66.12 407 LYS A O 1
ATOM 3246 N N . ASN A 1 408 ? -18.730 11.418 20.689 1.00 64.94 408 ASN A N 1
ATOM 3247 C CA . ASN A 1 408 ? -17.270 11.414 20.582 1.00 64.94 408 ASN A CA 1
ATOM 3248 C C . ASN A 1 408 ? -16.591 10.676 21.744 1.00 64.94 408 ASN A C 1
ATOM 3250 O O . ASN A 1 408 ? -15.532 10.090 21.552 1.00 64.94 408 ASN A O 1
ATOM 3254 N N . LEU A 1 409 ? -17.184 10.681 22.942 1.00 62.00 409 LEU A N 1
ATOM 3255 C CA . LEU A 1 409 ? -16.677 9.881 24.060 1.00 62.00 409 LEU A CA 1
ATOM 3256 C C . LEU A 1 409 ? -16.894 8.378 23.837 1.00 62.00 409 LEU A C 1
ATOM 3258 O O . LEU A 1 409 ? -16.099 7.569 24.300 1.00 62.00 409 LEU A O 1
ATOM 3262 N N . LEU A 1 410 ? -17.972 8.000 23.148 1.00 62.41 410 LEU A N 1
ATOM 3263 C CA . LEU A 1 410 ? -18.413 6.606 23.037 1.00 62.41 410 LEU A CA 1
ATOM 3264 C C . LEU A 1 410 ? -18.013 5.926 21.722 1.00 62.41 410 LEU A C 1
ATOM 3266 O O . LEU A 1 410 ? -18.049 4.699 21.631 1.00 62.41 410 LEU A O 1
ATOM 3270 N N . VAL A 1 411 ? -17.656 6.696 20.695 1.00 61.06 411 VAL A N 1
ATOM 3271 C CA . VAL A 1 411 ? -17.341 6.194 19.355 1.00 61.06 411 VAL A CA 1
ATOM 3272 C C . VAL A 1 411 ? -15.889 6.514 19.029 1.00 61.06 411 VAL A C 1
ATOM 3274 O O . VAL A 1 411 ? -15.527 7.677 18.870 1.00 61.06 411 VAL A O 1
ATOM 3277 N N . SER A 1 412 ? -15.056 5.479 18.884 1.00 55.88 412 SER A N 1
ATOM 3278 C CA . SER A 1 412 ? -13.709 5.651 18.340 1.00 55.88 412 SER A CA 1
ATOM 3279 C C . SER A 1 412 ? -13.810 6.082 16.882 1.00 55.88 412 SER A C 1
ATOM 3281 O O . SER A 1 412 ? -14.469 5.407 16.084 1.00 55.88 412 SER A O 1
ATOM 3283 N N . SER A 1 413 ? -13.156 7.179 16.530 1.00 58.31 413 SER A N 1
ATOM 3284 C CA . SER A 1 413 ? -13.025 7.586 15.144 1.00 58.31 413 SER A CA 1
ATOM 3285 C C . SER A 1 413 ? -12.132 6.600 14.383 1.00 58.31 413 SER A C 1
ATOM 3287 O O . SER A 1 413 ? -11.137 6.088 14.904 1.00 58.31 413 SER A O 1
ATOM 3289 N N . ASP A 1 414 ? -12.524 6.277 13.151 1.00 60.97 414 ASP A N 1
ATOM 3290 C CA . ASP A 1 414 ? -11.728 5.404 12.299 1.00 60.97 414 ASP A CA 1
ATOM 3291 C C . ASP A 1 414 ? -10.633 6.217 11.617 1.00 60.97 414 ASP A C 1
ATOM 3293 O O . ASP A 1 414 ? -10.873 6.958 10.665 1.00 60.97 414 ASP A O 1
ATOM 3297 N N . ASP A 1 415 ? -9.411 6.043 12.108 1.00 65.69 415 ASP A N 1
ATOM 3298 C CA . ASP A 1 415 ? -8.216 6.633 11.504 1.00 65.69 415 ASP A CA 1
ATOM 3299 C C . ASP A 1 415 ? -7.619 5.744 10.402 1.00 65.69 415 ASP A C 1
ATOM 3301 O O . ASP A 1 415 ? -6.609 6.105 9.799 1.00 65.69 415 ASP A O 1
ATOM 3305 N N . SER A 1 416 ? -8.224 4.585 10.120 1.00 76.44 416 SER A N 1
ATOM 3306 C CA . SER A 1 416 ? -7.791 3.735 9.010 1.00 76.44 416 SER A CA 1
ATOM 3307 C C . SER A 1 416 ? -8.289 4.287 7.682 1.00 76.44 416 SER A C 1
ATOM 3309 O O . SER A 1 416 ? -9.412 4.768 7.585 1.00 76.44 416 SER A O 1
ATOM 3311 N N . TRP A 1 417 ? -7.466 4.144 6.651 1.00 86.12 417 TRP A N 1
ATOM 3312 C CA . TRP A 1 417 ? -7.783 4.410 5.246 1.00 86.12 417 TRP A CA 1
ATOM 3313 C C . TRP A 1 417 ? -7.661 3.133 4.385 1.00 86.12 417 TRP A C 1
ATOM 3315 O O . TRP A 1 417 ? -7.848 3.181 3.169 1.00 86.12 417 TRP A O 1
ATOM 3325 N N . SER A 1 418 ? -7.370 1.988 5.020 1.00 92.25 418 SER A N 1
ATOM 3326 C CA . SER A 1 418 ? -7.202 0.661 4.415 1.00 92.25 418 SER A CA 1
ATOM 3327 C C . SER A 1 418 ? -8.097 -0.388 5.082 1.00 92.25 418 SER A C 1
ATOM 3329 O O . SER A 1 418 ? -8.479 -0.268 6.253 1.00 92.25 418 SER A O 1
ATOM 3331 N N . LEU A 1 419 ? -8.416 -1.450 4.343 1.00 94.88 419 LEU A N 1
ATOM 3332 C CA . LEU A 1 419 ? -9.133 -2.617 4.856 1.00 94.88 419 LEU A CA 1
ATOM 3333 C C . LEU A 1 419 ? -8.202 -3.543 5.631 1.00 94.88 419 LEU A C 1
ATOM 3335 O O . LEU A 1 419 ? -7.009 -3.613 5.349 1.00 94.88 419 LEU A O 1
ATOM 3339 N N . ASN A 1 420 ? -8.764 -4.285 6.584 1.00 95.00 420 ASN A N 1
ATOM 3340 C CA . ASN A 1 420 ? -7.983 -5.168 7.444 1.00 95.00 420 ASN A CA 1
ATOM 3341 C C . ASN A 1 420 ? -8.052 -6.608 6.937 1.00 95.00 420 ASN A C 1
ATOM 3343 O O . ASN A 1 420 ? -9.140 -7.170 6.828 1.00 95.00 420 ASN A O 1
ATOM 3347 N N . ILE A 1 421 ? -6.894 -7.210 6.698 1.00 96.56 421 ILE A N 1
ATOM 3348 C CA . ILE A 1 421 ? -6.718 -8.646 6.501 1.00 96.56 421 ILE A CA 1
ATOM 3349 C C . ILE A 1 421 ? -6.341 -9.250 7.863 1.00 96.56 421 ILE A C 1
ATOM 3351 O O . ILE A 1 421 ? -5.281 -8.898 8.401 1.00 96.56 421 ILE A O 1
ATOM 3355 N N . PRO A 1 422 ? -7.178 -10.123 8.459 1.00 95.56 422 PRO A N 1
ATOM 3356 C CA . PRO A 1 422 ? -6.844 -10.792 9.711 1.00 95.56 422 PRO A CA 1
ATOM 3357 C C . PRO A 1 422 ? -5.625 -11.698 9.519 1.00 95.56 422 PRO A C 1
ATOM 3359 O O . PRO A 1 422 ? -5.666 -12.632 8.720 1.00 95.56 422 PRO A O 1
ATOM 3362 N N . ILE A 1 423 ? -4.539 -11.428 10.248 1.00 94.81 423 ILE A N 1
ATOM 3363 C CA . ILE A 1 423 ? -3.254 -12.129 10.072 1.00 94.81 423 ILE A CA 1
ATOM 3364 C C . ILE A 1 423 ? -3.413 -13.640 10.242 1.00 94.81 423 ILE A C 1
ATOM 3366 O O . ILE A 1 423 ? -2.926 -14.399 9.412 1.00 94.81 423 ILE A O 1
ATOM 3370 N N . GLN A 1 424 ? -4.092 -14.070 11.302 1.00 93.25 424 GLN A N 1
ATOM 3371 C CA . GLN A 1 424 ? -4.206 -15.479 11.656 1.00 93.25 424 GLN A CA 1
ATOM 3372 C C . GLN A 1 424 ? -5.049 -16.254 10.636 1.00 93.25 424 GLN A C 1
ATOM 3374 O O . GLN A 1 424 ? -4.627 -17.327 10.230 1.00 93.25 424 GLN A O 1
ATOM 3379 N N . MET A 1 425 ? -6.161 -15.691 10.144 1.00 93.25 425 MET A N 1
ATOM 3380 C CA . MET A 1 425 ? -6.931 -16.295 9.043 1.00 93.25 425 MET A CA 1
ATOM 3381 C C . MET A 1 425 ? -6.141 -16.319 7.730 1.00 93.25 425 MET A C 1
ATOM 3383 O O . MET A 1 425 ? -6.233 -17.262 6.962 1.00 93.25 425 MET A O 1
ATOM 3387 N N . TYR A 1 426 ? -5.358 -15.278 7.436 1.00 93.88 426 TYR A N 1
ATOM 3388 C CA . TYR A 1 426 ? -4.543 -15.269 6.220 1.00 93.88 426 TYR A CA 1
ATOM 3389 C C . TYR A 1 426 ? -3.448 -16.342 6.252 1.00 93.88 426 TYR A C 1
ATOM 3391 O O . TYR A 1 426 ? -3.096 -16.886 5.217 1.00 93.88 426 TYR A O 1
ATOM 3399 N N . GLN A 1 427 ? -2.912 -16.651 7.433 1.00 91.88 427 GLN A N 1
ATOM 3400 C CA . GLN A 1 427 ? -1.873 -17.666 7.614 1.00 91.88 427 GLN A CA 1
ATOM 3401 C C . GLN A 1 427 ? -2.377 -19.111 7.475 1.00 91.88 427 GLN A C 1
ATOM 3403 O O . GLN A 1 427 ? -1.545 -20.015 7.463 1.00 91.88 427 GLN A O 1
ATOM 3408 N N . THR A 1 428 ? -3.693 -19.339 7.406 1.00 88.50 428 THR A N 1
ATOM 3409 C CA . THR A 1 428 ? -4.270 -20.673 7.167 1.00 88.50 428 THR A CA 1
ATOM 3410 C C . THR A 1 428 ? -4.525 -20.970 5.688 1.00 88.50 428 THR A C 1
ATOM 3412 O O . THR A 1 428 ? -4.874 -22.105 5.376 1.00 88.50 428 THR A O 1
ATOM 3415 N N . LEU A 1 429 ? -4.386 -19.971 4.806 1.00 86.69 429 LEU A N 1
ATOM 3416 C CA . LEU A 1 429 ? -4.365 -20.136 3.346 1.00 86.69 429 LEU A CA 1
ATOM 3417 C C . LEU A 1 429 ? -3.011 -20.684 2.890 1.00 86.69 429 LEU A C 1
ATOM 3419 O O . LEU A 1 429 ? -3.011 -21.497 1.940 1.00 86.69 429 LEU A O 1
#

Secondary structure (DSSP, 8-state):
---HHHHHHHHHHHHHH-HHHHHHHHHHHHHHHHHHHHHHHHHHHHHHHHHHHHHHHTTT-----------HHHHS--SS--HHHHHHHHHHHHHHHHHHHHHHHHTTPPP-GGG---SEEE-TT--TTS-GGG-EEE-TTSHHHHHHHHHHHHHHHHH-S-SHHHHHHHHHHTT-------SEE-S---TTTEEE-BTTB--TT--S---SSSSHHHHHTTTTTTT-EEEE-HHHHGGGB----TTS--SEEEEEEHHHHHHHHHHHHTPPPPPSSHHHHHHHHHHHHHHHTT-EEEEEEE-HHHHHHHHHHHHHHHHHHHTTT-TT----SEEEE--SSTT---EEEEE---HHHHHHHHHHHHHHHHHT------EEEEEEEEEEEE---PPPPTTS-HHHHHHHHHS------SEEEEHHHHTT-